Protein AF-A0A4Q3XAE2-F1 (afdb_monomer)

Radius of gyration: 28.76 Å; Cα contacts (8 Å, |Δi|>4): 544; chains: 1; bounding box: 66×87×66 Å

Secondary structure (DSSP, 8-state):
-HHHHHHHHHHT-GGGHHHHGGGGG-S-HHHHHHHHHHHHHHT-GGGHHHHHHHTT-S-HHHHHHHHHHHHHH-GGGHHHHHHHTT-SSHHHHHHHHHHHHHHT-GGGHHHHHHHTT-SSHHHHHHHHHHHHHHT-GGGHHHHHHHTT-SSHHHHHHHHHHHHHH-SGGGHHHHHHHTT-SSHHHHHHHHHHHHHHT-GGGHHHHHHHTT-SSHHHHHHHHHHHHHHT-GGGHHHHHHHTT-SSHHHHHHHHHHHHHHT-GGGHHHHHHHHHHHHHH-HHHHHHHHHHHHHHHTT------TTTS--------GGG--HHHHHHHHHHHHHHHHHHHHHHHHHHS---------------------------------------PPPP--

Mean predicted aligned error: 12.75 Å

pLDDT: mean 82.69, std 24.93, range [25.73, 98.81]

Solvent-accessible surface area (backbone atoms only — not comparable to full-atom values): 21556 Å² total; per-residue (Å²): 106,63,70,56,38,48,54,49,19,72,66,39,44,58,83,48,46,78,74,44,56,70,41,60,81,44,89,51,60,66,50,22,33,46,31,33,43,15,44,10,59,30,40,44,73,85,47,46,65,65,40,59,58,43,32,69,45,90,48,66,68,40,25,53,37,29,33,48,16,46,39,58,40,32,77,77,36,48,69,60,40,48,58,40,54,70,42,91,51,59,64,33,20,24,47,35,27,44,30,50,15,74,58,41,51,76,84,43,50,69,51,35,56,56,31,54,69,44,90,48,66,64,28,21,23,30,17,28,40,16,47,14,63,44,36,51,73,87,46,50,70,62,36,55,58,34,59,69,44,92,48,64,71,34,20,32,25,17,42,45,15,41,33,58,39,34,62,80,82,29,52,62,57,30,57,54,33,55,68,45,94,49,63,70,34,18,31,41,12,33,44,26,43,29,72,53,61,47,66,85,41,46,68,58,34,56,55,34,53,69,45,92,49,64,68,32,20,23,37,12,31,39,22,46,21,70,48,55,48,77,80,48,52,62,56,40,60,68,41,54,76,45,92,46,66,70,33,23,38,30,26,51,53,18,51,18,38,52,9,48,54,83,49,47,70,55,50,60,53,48,39,65,60,22,73,80,74,32,71,67,47,33,52,50,45,66,66,27,48,71,32,18,78,72,53,31,57,42,78,72,52,80,94,65,51,74,66,74,72,74,67,78,66,71,88,61,72,55,66,66,59,62,50,46,54,50,50,53,52,51,51,50,54,52,50,53,52,50,55,54,54,60,62,70,74,72,68,85,89,76,91,80,82,92,80,89,84,89,82,90,83,84,89,79,85,82,80,87,78,85,88,78,86,82,88,80,83,79,90,90,83,87,88,84,86,78,85,81,86,135

Structure (mmCIF, N/CA/C/O backbone):
data_AF-A0A4Q3XAE2-F1
#
_entry.id   AF-A0A4Q3XAE2-F1
#
loop_
_atom_site.group_PDB
_atom_site.id
_atom_site.type_symbol
_atom_site.label_atom_id
_atom_site.label_alt_id
_atom_site.label_comp_id
_atom_site.label_asym_id
_atom_site.label_entity_id
_atom_site.label_seq_id
_atom_site.pdbx_PDB_ins_code
_atom_site.Cartn_x
_atom_site.Cartn_y
_atom_site.Cartn_z
_atom_site.occupancy
_atom_site.B_iso_or_equiv
_atom_site.auth_seq_id
_atom_site.auth_comp_id
_atom_site.auth_asym_id
_atom_site.auth_atom_id
_atom_site.pdbx_PDB_model_num
ATOM 1 N N . GLN A 1 1 ? 36.785 -0.672 -16.468 1.00 82.56 1 GLN A N 1
ATOM 2 C CA . GLN A 1 1 ? 35.403 -0.701 -17.001 1.00 82.56 1 GLN A CA 1
ATOM 3 C C . GLN A 1 1 ? 34.420 -0.067 -16.023 1.00 82.56 1 GLN A C 1
ATOM 5 O O . GLN A 1 1 ? 33.886 0.973 -16.363 1.00 82.56 1 GLN A O 1
ATOM 10 N N . LYS A 1 2 ? 34.268 -0.575 -14.790 1.00 88.88 2 LYS A N 1
ATOM 11 C CA . LYS A 1 2 ? 33.386 0.026 -13.766 1.00 88.88 2 LYS A CA 1
ATOM 12 C C . LYS A 1 2 ? 33.534 1.550 -13.599 1.00 88.88 2 LYS A C 1
ATOM 14 O O . LYS A 1 2 ? 32.559 2.269 -13.768 1.00 88.88 2 LYS A O 1
ATOM 19 N N . SER A 1 3 ? 34.743 2.057 -13.337 1.00 89.75 3 SER A N 1
ATOM 20 C CA . SER A 1 3 ? 34.960 3.504 -13.140 1.00 89.75 3 SER A CA 1
ATOM 21 C C . SER A 1 3 ? 34.619 4.345 -14.375 1.00 89.75 3 SER A C 1
ATOM 23 O O . SER A 1 3 ? 34.153 5.467 -14.234 1.00 89.75 3 SER A O 1
ATOM 25 N N . LEU A 1 4 ? 34.812 3.791 -15.579 1.00 92.00 4 LEU A N 1
ATOM 26 C CA . LEU A 1 4 ? 34.427 4.441 -16.834 1.00 92.00 4 LEU A CA 1
ATOM 27 C C . LEU A 1 4 ? 32.902 4.550 -16.939 1.00 92.00 4 LEU A C 1
ATOM 29 O O . LEU A 1 4 ? 32.391 5.621 -17.236 1.00 92.00 4 LEU A O 1
ATOM 33 N N . VAL A 1 5 ? 32.186 3.456 -16.667 1.00 93.19 5 VAL A N 1
ATOM 34 C CA . VAL A 1 5 ? 30.718 3.413 -16.706 1.00 93.19 5 VAL A CA 1
ATOM 35 C C . VAL A 1 5 ? 30.110 4.422 -15.732 1.00 93.19 5 VAL A C 1
ATOM 37 O O . VAL A 1 5 ? 29.227 5.185 -16.114 1.00 93.19 5 VAL A O 1
ATOM 40 N N . ILE A 1 6 ? 30.625 4.467 -14.500 1.00 91.25 6 ILE A N 1
ATOM 41 C CA . ILE A 1 6 ? 30.164 5.414 -13.477 1.00 91.25 6 ILE A CA 1
ATOM 42 C C . ILE A 1 6 ? 30.388 6.855 -13.944 1.00 91.25 6 ILE A C 1
ATOM 44 O O . ILE A 1 6 ? 29.438 7.634 -13.958 1.00 91.25 6 ILE A O 1
ATOM 48 N N . ALA A 1 7 ? 31.603 7.187 -14.394 1.00 92.62 7 ALA A N 1
ATOM 49 C CA . ALA A 1 7 ? 31.927 8.533 -14.859 1.00 92.62 7 ALA A CA 1
ATOM 50 C C . ALA A 1 7 ? 31.048 8.966 -16.047 1.00 92.62 7 ALA A C 1
ATOM 52 O O . ALA A 1 7 ? 30.560 10.092 -16.076 1.00 92.62 7 ALA A O 1
ATOM 53 N N . LEU A 1 8 ? 30.789 8.070 -17.007 1.00 92.00 8 LEU A N 1
ATOM 54 C CA . LEU A 1 8 ? 29.900 8.356 -18.139 1.00 92.00 8 LEU A CA 1
ATOM 55 C C . LEU A 1 8 ? 28.447 8.592 -17.694 1.00 92.00 8 LEU A C 1
ATOM 57 O O . LEU A 1 8 ? 27.791 9.492 -18.214 1.00 92.00 8 LEU A O 1
ATOM 61 N N . GLY A 1 9 ? 27.958 7.838 -16.706 1.00 91.00 9 GLY A N 1
ATOM 62 C CA . GLY A 1 9 ? 26.639 8.062 -16.111 1.00 91.00 9 GLY A CA 1
ATOM 63 C C . GLY A 1 9 ? 26.526 9.390 -15.354 1.00 91.00 9 GLY A C 1
ATOM 64 O O . GLY A 1 9 ? 25.482 10.036 -15.390 1.00 91.00 9 GLY A O 1
ATOM 65 N N . GLU A 1 10 ? 27.596 9.826 -14.684 1.00 93.25 10 GLU A N 1
ATOM 66 C CA . GLU A 1 10 ? 27.649 11.115 -13.977 1.00 93.25 10 GLU A CA 1
ATOM 67 C C . GLU A 1 10 ? 27.648 12.315 -14.929 1.00 93.25 10 GLU A C 1
ATOM 69 O O . GLU A 1 10 ? 27.067 13.349 -14.601 1.00 93.25 10 GLU A O 1
ATOM 74 N N . LEU A 1 11 ? 28.240 12.169 -16.119 1.00 93.19 11 LEU A N 1
ATOM 75 C CA . LEU A 1 11 ? 28.224 13.204 -17.157 1.00 93.19 11 LEU A CA 1
ATOM 76 C C . LEU A 1 11 ? 26.827 13.436 -17.749 1.00 93.19 11 LEU A C 1
ATOM 78 O O . LEU A 1 11 ? 26.557 14.537 -18.224 1.00 93.19 11 LEU A O 1
ATOM 82 N N . ARG A 1 12 ? 25.947 12.421 -17.711 1.00 92.44 12 ARG A N 1
ATOM 83 C CA . ARG A 1 12 ? 24.570 12.461 -18.246 1.00 92.44 12 ARG A CA 1
ATOM 84 C C . ARG A 1 12 ? 24.483 12.912 -19.710 1.00 92.44 12 ARG A C 1
ATOM 86 O O . ARG A 1 12 ? 23.526 13.564 -20.118 1.00 92.44 12 ARG A O 1
ATOM 93 N N . ASP A 1 13 ? 25.494 12.569 -20.502 1.00 94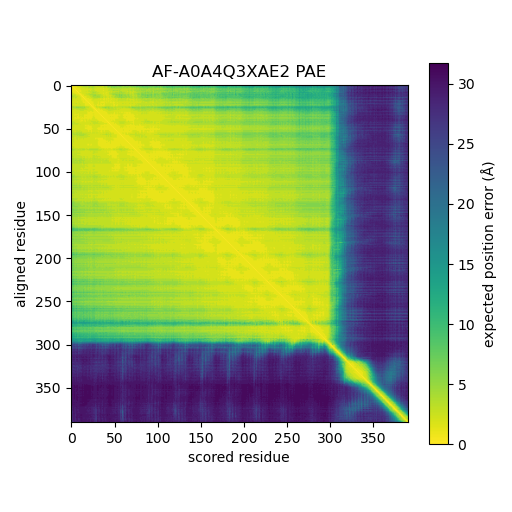.06 13 ASP A N 1
ATOM 94 C CA . ASP A 1 13 ? 25.531 12.874 -21.929 1.00 94.06 13 ASP A CA 1
ATOM 95 C C . ASP A 1 13 ? 24.915 11.715 -22.728 1.00 94.06 13 ASP A C 1
ATOM 97 O O . ASP A 1 13 ? 25.403 10.583 -22.688 1.00 94.06 13 ASP A O 1
ATOM 101 N N . ALA A 1 14 ? 23.856 12.000 -23.488 1.00 93.38 14 ALA A N 1
ATOM 102 C CA . ALA A 1 14 ? 23.171 11.032 -24.347 1.00 93.38 14 ALA A CA 1
ATOM 103 C C . ALA A 1 14 ? 24.108 10.356 -25.368 1.00 93.38 14 ALA A C 1
ATOM 105 O O . ALA A 1 14 ? 23.897 9.207 -25.761 1.00 93.38 14 ALA A O 1
ATOM 106 N N . SER A 1 15 ? 25.190 11.019 -25.789 1.00 94.06 15 SER A N 1
ATOM 107 C CA . SER A 1 15 ? 26.192 10.425 -26.683 1.00 94.06 15 SER A CA 1
ATOM 108 C C . SER A 1 15 ? 26.939 9.240 -26.057 1.00 94.06 15 SER A C 1
ATOM 110 O O . SER A 1 15 ? 27.449 8.392 -26.791 1.00 94.06 15 SER A O 1
ATOM 112 N N . ALA A 1 16 ? 26.946 9.121 -24.723 1.00 94.69 16 ALA A N 1
ATOM 113 C CA . ALA A 1 16 ? 27.544 7.995 -24.015 1.00 94.69 16 ALA A CA 1
ATOM 114 C C . ALA A 1 16 ? 26.670 6.730 -24.047 1.00 94.69 16 ALA A C 1
ATOM 116 O O . ALA A 1 16 ? 27.203 5.630 -23.893 1.00 94.69 16 ALA A O 1
ATOM 117 N N . ALA A 1 17 ? 25.356 6.845 -24.283 1.00 94.50 17 ALA A N 1
ATOM 118 C CA . ALA A 1 17 ? 24.451 5.697 -24.228 1.00 94.50 17 ALA A CA 1
ATOM 119 C C . ALA A 1 17 ? 24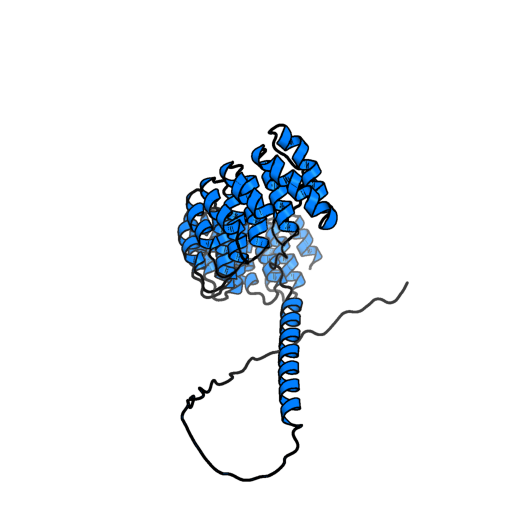.865 4.561 -25.189 1.00 94.50 17 ALA A C 1
ATOM 121 O O . ALA A 1 17 ? 25.072 3.450 -24.699 1.00 94.50 17 ALA A O 1
ATOM 122 N N . PRO A 1 18 ? 25.124 4.789 -26.498 1.00 95.75 18 PRO A N 1
ATOM 123 C CA . PRO A 1 18 ? 25.569 3.727 -27.409 1.00 95.75 18 PRO A CA 1
ATOM 124 C C . PRO A 1 18 ? 26.875 3.039 -26.997 1.00 95.75 18 PRO A C 1
ATOM 126 O O . PRO A 1 18 ? 27.076 1.873 -27.320 1.00 95.75 18 PRO A O 1
ATOM 129 N N . VAL A 1 19 ? 27.760 3.747 -26.286 1.00 95.38 19 VAL A N 1
ATOM 130 C CA . VAL A 1 19 ? 29.028 3.197 -25.779 1.00 95.38 19 VAL A CA 1
ATOM 131 C C . VAL A 1 19 ? 28.785 2.266 -24.590 1.00 95.38 19 VAL A C 1
ATOM 133 O O . VAL A 1 19 ? 29.525 1.304 -24.400 1.00 95.38 19 VAL A O 1
ATOM 136 N N . LEU A 1 20 ? 27.749 2.542 -23.796 1.00 95.94 20 LEU A N 1
ATOM 137 C CA . LEU A 1 20 ? 27.401 1.770 -22.610 1.00 95.94 20 LEU A CA 1
ATOM 138 C C . LEU A 1 20 ? 26.539 0.539 -22.917 1.00 95.94 20 LEU A C 1
ATOM 140 O O . LEU A 1 20 ? 26.691 -0.468 -22.231 1.00 95.94 20 LEU A O 1
ATOM 144 N N . LEU A 1 21 ? 25.680 0.584 -23.945 1.00 97.19 21 LEU A N 1
ATOM 145 C CA . LEU A 1 21 ? 24.762 -0.519 -24.281 1.00 97.19 21 LEU A CA 1
ATOM 146 C C . LEU A 1 21 ? 25.435 -1.903 -24.371 1.00 97.19 21 LEU A C 1
ATOM 148 O O . LEU A 1 21 ? 24.889 -2.841 -23.792 1.00 97.19 21 LEU A O 1
ATOM 152 N N . PRO A 1 22 ? 26.616 -2.074 -25.004 1.00 96.25 22 PRO A N 1
ATOM 153 C CA . PRO A 1 22 ? 27.260 -3.385 -25.086 1.00 96.25 22 PRO A CA 1
ATOM 154 C C . PRO A 1 22 ? 27.654 -3.983 -23.726 1.00 96.25 22 PRO A C 1
ATOM 156 O O . PRO A 1 22 ? 27.817 -5.195 -23.622 1.00 96.25 22 PRO A O 1
ATOM 159 N N . PHE A 1 23 ? 27.808 -3.169 -22.672 1.00 96.00 23 PHE A N 1
ATOM 160 C CA . PHE A 1 23 ? 28.132 -3.671 -21.332 1.00 96.00 23 PHE A CA 1
ATOM 161 C C . PHE A 1 23 ? 26.933 -4.304 -20.611 1.00 96.00 23 PHE A C 1
ATOM 163 O O . PHE A 1 23 ? 27.134 -4.944 -19.580 1.00 96.00 23 PHE A O 1
ATOM 170 N N . LEU A 1 24 ? 25.709 -4.165 -21.137 1.00 96.12 24 LEU A N 1
ATOM 171 C CA . LEU A 1 24 ? 24.524 -4.838 -20.595 1.00 96.12 24 LEU A CA 1
ATOM 172 C C . LEU A 1 24 ? 24.502 -6.347 -20.883 1.00 96.12 24 LEU A C 1
ATOM 174 O O . LEU A 1 24 ? 23.949 -7.102 -20.089 1.00 96.12 24 LEU A O 1
ATOM 178 N N . ASP A 1 25 ? 25.139 -6.793 -21.968 1.00 93.62 25 ASP A N 1
ATOM 179 C CA . ASP A 1 25 ? 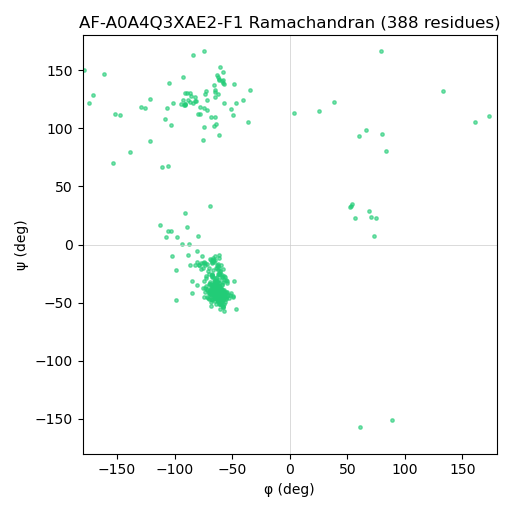25.266 -8.212 -22.337 1.00 93.62 25 ASP A CA 1
ATOM 180 C C . ASP A 1 25 ? 26.556 -8.845 -21.752 1.00 93.62 25 ASP A C 1
ATOM 182 O O . ASP A 1 25 ? 27.127 -9.775 -22.321 1.00 93.62 25 ASP A O 1
ATOM 186 N N . ASN A 1 26 ? 27.065 -8.326 -20.628 1.00 92.62 26 ASN A N 1
ATOM 187 C CA . ASN A 1 26 ? 28.290 -8.815 -19.991 1.00 92.62 26 ASN A CA 1
ATOM 188 C C . ASN A 1 26 ? 28.005 -9.883 -18.919 1.00 92.62 26 ASN A C 1
ATOM 190 O O . ASN A 1 26 ? 27.043 -9.775 -18.165 1.00 92.62 26 ASN A O 1
ATOM 194 N N . GLU A 1 27 ? 28.885 -10.879 -18.790 1.00 91.00 27 GLU A N 1
ATOM 195 C CA . GLU A 1 27 ? 28.783 -11.913 -17.745 1.00 91.00 27 GLU A CA 1
ATOM 196 C C . GLU A 1 27 ? 29.003 -11.352 -16.329 1.00 91.00 27 GLU A C 1
ATOM 198 O O . GLU A 1 27 ? 28.484 -11.884 -15.347 1.00 91.00 27 GLU A O 1
ATOM 203 N N . ASN A 1 28 ? 29.755 -10.254 -16.204 1.00 93.38 28 ASN A N 1
ATOM 204 C CA . ASN A 1 28 ? 29.992 -9.599 -14.928 1.00 93.38 28 ASN A CA 1
ATOM 205 C C . ASN A 1 28 ? 28.739 -8.831 -14.476 1.00 93.38 28 ASN A C 1
ATOM 207 O O . ASN A 1 28 ? 28.486 -7.700 -14.898 1.00 93.38 28 ASN A O 1
ATOM 211 N N . VAL A 1 29 ? 28.001 -9.445 -13.551 1.00 94.00 29 VAL A N 1
ATOM 212 C CA . VAL A 1 29 ? 26.779 -8.914 -12.929 1.00 94.00 29 VAL A CA 1
ATOM 213 C C . VAL A 1 29 ? 26.967 -7.498 -12.381 1.00 94.00 29 VAL A C 1
ATOM 215 O O . VAL A 1 29 ? 26.096 -6.648 -12.575 1.00 94.00 29 VAL A O 1
ATOM 218 N N . ASP A 1 30 ? 28.098 -7.205 -11.737 1.00 93.88 30 ASP A N 1
ATOM 219 C CA . ASP A 1 30 ? 28.362 -5.864 -11.219 1.00 93.88 30 ASP A CA 1
ATOM 220 C C . ASP A 1 30 ? 28.514 -4.858 -12.352 1.00 93.88 30 ASP A C 1
ATOM 222 O O . ASP A 1 30 ? 27.964 -3.759 -12.272 1.00 93.88 30 ASP A O 1
ATOM 226 N N . LEU A 1 31 ? 29.220 -5.208 -13.426 1.00 95.25 31 LEU A N 1
ATOM 227 C CA . LEU A 1 31 ? 29.358 -4.314 -14.572 1.00 95.25 31 LEU A CA 1
ATOM 228 C C . LEU A 1 31 ? 27.996 -4.020 -15.214 1.00 95.25 31 LEU A C 1
ATOM 230 O O . LEU A 1 31 ? 27.715 -2.855 -15.496 1.00 95.25 31 LEU A O 1
ATOM 234 N N . VAL A 1 32 ? 27.135 -5.031 -15.367 1.00 96.75 32 VAL A N 1
ATOM 235 C CA . VAL A 1 32 ? 25.766 -4.857 -15.885 1.00 96.75 32 VAL A CA 1
ATOM 236 C C . VAL A 1 32 ? 24.960 -3.919 -14.987 1.00 96.75 32 VAL A C 1
ATOM 238 O O . VAL A 1 32 ? 24.346 -2.978 -15.486 1.00 96.75 32 VAL A O 1
ATOM 241 N N . ARG A 1 33 ? 25.010 -4.106 -13.661 1.00 96.75 33 ARG A N 1
ATOM 242 C CA . ARG A 1 33 ? 24.316 -3.234 -12.696 1.00 96.75 33 ARG A CA 1
ATOM 243 C C . ARG A 1 33 ? 24.745 -1.774 -12.824 1.00 96.75 33 ARG A C 1
ATOM 245 O O . ARG A 1 33 ? 23.893 -0.908 -12.994 1.00 96.75 33 ARG A O 1
ATOM 252 N N . HIS A 1 34 ? 26.050 -1.501 -12.780 1.00 96.75 34 HIS A N 1
ATOM 253 C CA . HIS A 1 34 ? 26.554 -0.126 -12.891 1.00 96.75 34 HIS A CA 1
ATOM 254 C C . HIS A 1 34 ? 26.239 0.474 -14.269 1.00 96.75 34 HIS A C 1
ATOM 256 O O . HIS A 1 34 ? 26.012 1.676 -14.376 1.00 96.75 34 HIS A O 1
ATOM 262 N N . THR A 1 35 ? 26.197 -0.353 -15.319 1.00 98.00 35 THR A N 1
ATOM 263 C CA . THR A 1 35 ? 25.820 0.079 -16.673 1.00 98.00 35 THR A CA 1
ATOM 264 C C . THR A 1 35 ? 24.353 0.471 -16.736 1.00 98.00 35 THR A C 1
ATOM 266 O O . THR A 1 35 ? 24.041 1.545 -17.244 1.00 98.00 35 THR A O 1
ATOM 269 N N . ALA A 1 36 ? 23.459 -0.347 -16.179 1.00 98.00 36 ALA A N 1
ATOM 270 C CA . ALA A 1 36 ? 22.040 -0.030 -16.110 1.00 98.00 36 ALA A CA 1
ATOM 271 C C . ALA A 1 36 ? 21.791 1.267 -15.325 1.00 98.00 36 ALA A C 1
ATOM 273 O O . ALA A 1 36 ? 21.088 2.148 -15.808 1.00 98.00 36 ALA A O 1
ATOM 274 N N . GLU A 1 37 ? 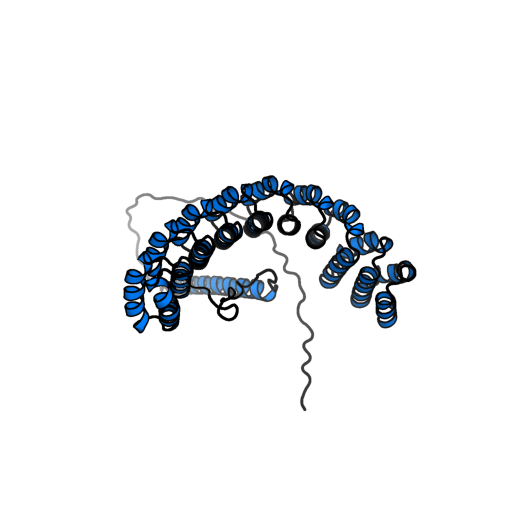22.439 1.432 -14.169 1.00 97.44 37 GLU A N 1
ATOM 275 C CA . GLU A 1 37 ? 22.358 2.658 -13.366 1.00 97.44 37 GLU A CA 1
ATOM 276 C C . GLU A 1 37 ? 22.861 3.895 -14.131 1.00 97.44 37 GLU A C 1
ATOM 278 O O . GLU A 1 37 ? 22.218 4.946 -14.118 1.00 97.44 37 GLU A O 1
ATOM 283 N N . ALA A 1 38 ? 23.989 3.778 -14.837 1.00 97.75 38 ALA A N 1
ATOM 284 C CA . ALA A 1 38 ? 24.524 4.860 -15.658 1.00 97.75 38 ALA A CA 1
ATOM 285 C C . ALA A 1 38 ? 23.572 5.239 -16.804 1.00 97.75 38 ALA A C 1
ATOM 287 O O . ALA A 1 38 ? 23.328 6.424 -17.022 1.00 97.75 38 ALA A O 1
ATOM 288 N N . LEU A 1 39 ? 22.995 4.253 -17.498 1.00 98.00 39 LEU A N 1
ATOM 289 C CA . LEU A 1 39 ? 22.016 4.476 -18.566 1.00 98.00 39 LEU A CA 1
ATOM 290 C C . LEU A 1 39 ? 20.731 5.134 -18.045 1.00 98.00 39 LEU A C 1
ATOM 292 O O . LEU A 1 39 ? 20.223 6.049 -18.689 1.00 98.00 39 LEU A O 1
ATOM 296 N N . GLY A 1 40 ? 20.263 4.734 -16.858 1.00 97.31 40 GLY A N 1
ATOM 297 C CA . GLY A 1 40 ? 19.145 5.381 -16.168 1.00 97.31 40 GLY A CA 1
ATOM 298 C C . GLY A 1 40 ? 19.403 6.865 -15.906 1.00 97.31 40 GLY A C 1
ATOM 299 O O . GLY A 1 40 ? 18.589 7.711 -16.260 1.00 97.31 40 GLY A O 1
ATOM 300 N N . ARG A 1 41 ? 20.586 7.202 -15.372 1.00 96.50 41 ARG A N 1
ATOM 301 C CA . ARG A 1 41 ? 20.999 8.599 -15.125 1.00 96.50 41 ARG A CA 1
ATOM 302 C C . ARG A 1 41 ? 21.145 9.434 -16.392 1.00 96.50 41 ARG A C 1
ATOM 304 O O . ARG A 1 41 ? 20.915 10.642 -16.337 1.00 96.50 41 ARG A O 1
ATOM 311 N N . ILE A 1 42 ? 21.585 8.815 -17.487 1.00 97.12 42 ILE A N 1
ATOM 312 C CA . ILE A 1 42 ? 21.695 9.471 -18.795 1.00 97.12 42 ILE A CA 1
ATOM 313 C C . ILE A 1 42 ? 20.300 9.782 -19.349 1.00 97.12 42 ILE A C 1
ATOM 315 O O . ILE A 1 42 ? 20.116 10.841 -19.941 1.00 97.12 42 ILE A O 1
ATOM 319 N N . GLY A 1 43 ? 19.323 8.896 -19.134 1.00 96.06 43 GLY A N 1
ATOM 320 C CA . GLY A 1 43 ? 17.935 9.140 -19.526 1.00 96.06 43 GLY A CA 1
ATOM 321 C C . GLY A 1 43 ? 17.679 9.017 -21.032 1.00 96.06 43 GLY A C 1
ATOM 322 O O . GLY A 1 43 ? 16.741 9.617 -21.540 1.00 96.06 43 GLY A O 1
ATOM 323 N N . ASP A 1 44 ? 18.522 8.286 -21.768 1.00 97.12 44 ASP A N 1
ATOM 324 C CA . ASP A 1 44 ? 18.378 8.130 -23.219 1.00 97.12 44 ASP A CA 1
ATOM 325 C C . ASP A 1 44 ? 17.436 6.972 -23.572 1.00 97.12 44 ASP A C 1
ATOM 327 O O . ASP A 1 44 ? 17.702 5.815 -23.231 1.00 97.12 44 ASP A O 1
ATOM 331 N N . GLY A 1 45 ? 16.373 7.266 -24.325 1.00 96.31 45 GLY A N 1
ATOM 332 C CA . GLY A 1 45 ? 15.370 6.283 -24.731 1.00 96.31 45 GLY A CA 1
ATOM 333 C C . GLY A 1 45 ? 15.912 5.077 -25.514 1.00 96.31 45 GLY A C 1
ATOM 334 O O . GLY A 1 45 ? 15.308 4.005 -25.491 1.00 96.31 45 GLY A O 1
ATOM 335 N N . ARG A 1 46 ? 17.093 5.174 -26.143 1.00 97.25 46 ARG A N 1
ATOM 336 C CA . ARG A 1 46 ? 17.753 4.031 -26.812 1.00 97.25 46 ARG A CA 1
ATOM 337 C C . ARG A 1 46 ? 18.126 2.907 -25.844 1.00 97.25 46 ARG A C 1
ATOM 339 O O . ARG A 1 46 ? 18.344 1.781 -26.283 1.00 97.25 46 ARG A O 1
ATOM 346 N N . ALA A 1 47 ? 18.216 3.200 -24.547 1.00 98.00 47 ALA A N 1
ATOM 347 C CA . ALA A 1 47 ? 18.501 2.211 -23.518 1.00 98.00 47 ALA A CA 1
ATOM 348 C C . ALA A 1 47 ? 17.278 1.393 -23.092 1.00 98.00 47 ALA A C 1
ATOM 350 O O . ALA A 1 47 ? 17.460 0.343 -22.483 1.00 98.00 47 ALA A O 1
ATOM 351 N N . ILE A 1 48 ? 16.055 1.821 -23.421 1.00 98.56 48 ILE A N 1
ATOM 352 C CA . ILE A 1 48 ? 14.824 1.224 -22.887 1.00 98.56 48 ILE A CA 1
ATOM 353 C C . ILE A 1 48 ? 14.698 -0.260 -23.259 1.00 98.56 48 ILE A C 1
ATOM 355 O O . ILE A 1 48 ? 14.589 -1.096 -22.365 1.00 98.56 48 ILE A O 1
ATOM 359 N N . ASP A 1 49 ? 14.762 -0.617 -24.545 1.00 98.12 49 ASP A N 1
ATOM 360 C CA . ASP A 1 49 ? 14.601 -2.017 -24.970 1.00 98.12 49 ASP A CA 1
ATOM 361 C C . ASP A 1 49 ? 15.742 -2.932 -24.472 1.00 98.12 49 ASP A C 1
ATOM 363 O O . ASP A 1 49 ? 15.450 -4.011 -23.940 1.00 98.12 49 ASP A O 1
ATOM 367 N N . PRO A 1 50 ? 17.031 -2.529 -24.550 1.00 98.25 50 PRO A N 1
ATOM 368 C CA . PRO A 1 50 ? 18.123 -3.281 -23.929 1.00 98.25 50 PRO A CA 1
ATOM 369 C C . PRO A 1 50 ? 17.941 -3.484 -22.421 1.00 98.25 50 PRO A C 1
ATOM 371 O O . PRO A 1 50 ? 18.172 -4.582 -21.917 1.00 98.25 50 PRO A O 1
ATOM 374 N N . LEU A 1 51 ? 17.481 -2.461 -21.697 1.00 98.44 51 LEU A N 1
ATOM 375 C CA . LEU A 1 51 ? 17.192 -2.570 -20.269 1.00 98.44 51 LEU A CA 1
ATOM 376 C C . LEU A 1 51 ? 16.018 -3.523 -20.012 1.00 98.44 51 LEU A C 1
ATOM 378 O O . LEU A 1 51 ? 16.128 -4.389 -19.151 1.00 98.44 51 LEU A O 1
ATOM 382 N N . ILE A 1 52 ? 14.930 -3.455 -20.785 1.00 98.31 52 ILE A N 1
ATOM 383 C CA . ILE A 1 52 ? 13.802 -4.394 -20.656 1.00 98.31 52 ILE A CA 1
ATOM 384 C C . ILE A 1 52 ? 14.271 -5.847 -20.821 1.00 98.31 52 ILE A C 1
ATOM 386 O O . ILE A 1 52 ? 13.861 -6.703 -20.040 1.00 98.31 52 ILE A O 1
ATOM 390 N N . LYS A 1 53 ? 15.181 -6.132 -21.761 1.00 97.19 53 LYS A N 1
ATOM 391 C CA . LYS A 1 53 ? 15.791 -7.467 -21.907 1.00 97.19 53 LYS A CA 1
ATOM 392 C C . LYS A 1 53 ? 16.530 -7.900 -20.632 1.00 97.19 53 LYS A C 1
ATOM 394 O O . LYS A 1 53 ? 16.416 -9.050 -20.216 1.00 97.19 53 LYS A O 1
ATOM 399 N N . CYS A 1 54 ? 17.238 -6.990 -19.960 1.00 97.44 54 CYS A N 1
ATOM 400 C CA . CYS A 1 54 ? 17.937 -7.284 -18.704 1.00 97.44 54 CYS A CA 1
ATOM 401 C C . CYS A 1 54 ? 16.999 -7.567 -17.514 1.00 97.44 54 CYS A C 1
ATOM 403 O O . CYS A 1 54 ? 17.457 -8.118 -16.510 1.00 97.44 54 CYS A O 1
ATOM 405 N N . LEU A 1 55 ? 15.696 -7.267 -17.608 1.00 97.00 55 LEU A N 1
ATOM 406 C CA . LEU A 1 55 ? 14.715 -7.724 -16.613 1.00 97.00 55 LEU A CA 1
ATOM 407 C C . LEU A 1 55 ? 14.538 -9.251 -16.618 1.00 97.00 55 LEU A C 1
ATOM 409 O O . LEU A 1 55 ? 13.982 -9.794 -15.664 1.00 97.00 55 LEU A O 1
ATOM 413 N N . ASP A 1 56 ? 15.022 -9.945 -17.651 1.00 95.56 56 ASP A N 1
ATOM 414 C CA . ASP A 1 56 ? 15.058 -11.409 -17.730 1.00 95.56 56 ASP A CA 1
ATOM 415 C C . ASP A 1 56 ? 16.332 -12.012 -17.103 1.00 95.56 56 ASP A C 1
ATOM 417 O O . ASP A 1 56 ? 16.525 -13.225 -17.078 1.00 95.56 56 ASP A O 1
ATOM 421 N N . SER A 1 57 ? 17.226 -11.171 -16.567 1.00 95.25 57 SER A N 1
ATOM 422 C CA . SER A 1 57 ? 18.451 -11.628 -15.904 1.00 95.25 57 SER A CA 1
ATOM 423 C C . SER A 1 57 ? 18.133 -12.576 -14.741 1.00 95.25 57 SER A C 1
ATOM 425 O O . SER A 1 57 ? 17.198 -12.295 -13.984 1.00 95.25 57 SER A O 1
ATOM 427 N N . PRO A 1 58 ? 18.925 -13.641 -14.503 1.00 92.31 58 PRO A N 1
ATOM 428 C CA . PRO A 1 58 ? 18.767 -14.489 -13.320 1.00 92.31 58 PRO A CA 1
ATOM 429 C C . PRO A 1 58 ? 19.037 -13.723 -12.013 1.00 92.31 58 PRO A C 1
ATOM 431 O O . PRO A 1 58 ? 18.413 -14.008 -10.987 1.00 92.31 58 PRO A O 1
ATOM 434 N N . SER A 1 59 ? 19.890 -12.693 -12.053 1.00 94.06 59 SER A N 1
ATOM 435 C CA . SER A 1 59 ? 20.240 -11.881 -10.886 1.00 94.06 59 SER A CA 1
ATOM 436 C C . SER A 1 59 ? 19.104 -10.934 -10.493 1.00 94.06 59 SER A C 1
ATOM 438 O O . SER A 1 59 ? 18.740 -10.020 -11.234 1.00 94.06 59 SER A O 1
ATOM 440 N N . VAL A 1 60 ? 18.567 -11.118 -9.281 1.00 92.69 60 VAL A N 1
ATOM 441 C CA . VAL A 1 60 ? 17.550 -10.226 -8.689 1.00 92.69 60 VAL A CA 1
ATOM 442 C C . VAL A 1 60 ? 18.060 -8.784 -8.622 1.00 92.69 60 VAL A C 1
ATOM 444 O O . VAL A 1 60 ? 17.305 -7.853 -8.902 1.00 92.69 60 VAL A O 1
ATOM 447 N N . ASP A 1 61 ? 19.339 -8.606 -8.292 1.00 93.00 61 ASP A N 1
ATOM 448 C CA . ASP A 1 61 ? 19.965 -7.292 -8.167 1.00 93.00 61 ASP A CA 1
ATOM 449 C C . ASP A 1 61 ? 20.024 -6.554 -9.506 1.00 93.00 61 ASP A C 1
ATOM 451 O O . ASP A 1 61 ? 19.759 -5.353 -9.549 1.00 93.00 61 ASP A O 1
ATOM 455 N N . VAL A 1 62 ? 20.318 -7.266 -10.601 1.00 96.00 62 VAL A N 1
ATOM 456 C CA . VAL A 1 62 ? 20.273 -6.689 -11.955 1.00 96.00 62 VAL A CA 1
ATOM 457 C C . VAL A 1 62 ? 18.860 -6.230 -12.266 1.00 96.00 62 VAL A C 1
ATOM 459 O O . VAL A 1 62 ? 18.673 -5.065 -12.600 1.00 96.00 62 VAL A O 1
ATOM 462 N N . ARG A 1 63 ? 17.856 -7.097 -12.083 1.00 96.62 63 ARG A N 1
ATOM 463 C CA . ARG A 1 63 ? 16.457 -6.751 -12.383 1.00 96.62 63 ARG A CA 1
ATOM 464 C C . ARG A 1 63 ? 15.984 -5.523 -11.606 1.00 96.62 63 ARG A C 1
ATOM 466 O O . ARG A 1 63 ? 15.360 -4.642 -12.187 1.00 96.62 63 ARG A O 1
ATOM 473 N N . LYS A 1 64 ? 16.337 -5.429 -10.321 1.00 95.19 64 LYS A N 1
ATOM 474 C CA . LYS A 1 64 ? 15.989 -4.283 -9.472 1.00 95.19 64 LYS A CA 1
ATOM 475 C C . LYS A 1 64 ? 16.622 -2.980 -9.967 1.00 95.19 64 LYS A C 1
ATOM 477 O O . LYS A 1 64 ? 15.934 -1.967 -10.060 1.00 95.19 64 LYS A O 1
ATOM 482 N N . VAL A 1 65 ? 17.921 -2.994 -10.277 1.00 97.19 65 VAL A N 1
ATOM 483 C CA . VAL A 1 65 ? 18.627 -1.800 -10.777 1.00 97.19 65 VAL A CA 1
ATOM 484 C C . VAL A 1 65 ? 18.101 -1.393 -12.150 1.00 97.19 65 VAL A C 1
ATOM 486 O O . VAL A 1 65 ? 17.888 -0.213 -12.396 1.00 97.19 65 VAL A O 1
ATOM 489 N N . VAL A 1 66 ? 17.827 -2.361 -13.020 1.00 98.06 66 VAL A N 1
ATOM 490 C CA . VAL A 1 66 ? 17.255 -2.136 -14.350 1.00 98.06 66 VAL A CA 1
ATOM 491 C C . VAL A 1 66 ? 15.856 -1.526 -14.264 1.00 98.06 66 VAL A C 1
ATOM 493 O O . VAL A 1 66 ? 15.576 -0.561 -14.968 1.00 98.06 66 VAL A O 1
ATOM 496 N N . ALA A 1 67 ? 14.991 -2.031 -13.379 1.00 97.62 67 ALA A N 1
ATOM 497 C CA . ALA A 1 67 ? 13.675 -1.440 -13.145 1.00 97.62 67 ALA A CA 1
ATOM 498 C C . ALA A 1 67 ? 13.795 0.016 -12.662 1.00 97.62 67 ALA A C 1
ATOM 500 O O . ALA A 1 67 ? 13.106 0.886 -13.186 1.00 97.62 67 ALA A O 1
ATOM 501 N N . SER A 1 68 ? 14.721 0.299 -11.735 1.00 97.38 68 SER A N 1
ATOM 502 C CA . SER A 1 68 ? 15.012 1.671 -11.294 1.00 97.38 68 SER A CA 1
ATOM 503 C C . SER A 1 68 ? 15.515 2.550 -12.439 1.00 97.38 68 SER A C 1
ATOM 505 O O . SER A 1 68 ? 15.048 3.669 -12.590 1.00 97.38 68 SER A O 1
ATOM 507 N N . ALA A 1 69 ? 16.415 2.041 -13.282 1.00 98.12 69 ALA A N 1
ATOM 508 C CA . ALA A 1 69 ? 16.942 2.783 -14.423 1.00 98.12 69 ALA A CA 1
ATOM 509 C C . ALA A 1 69 ? 15.847 3.135 -15.442 1.00 98.12 69 ALA A C 1
ATOM 511 O O . ALA A 1 69 ? 15.823 4.244 -15.965 1.00 98.12 69 ALA A O 1
ATOM 512 N N . LEU A 1 70 ? 14.907 2.217 -15.692 1.00 98.56 70 LEU A N 1
ATOM 513 C CA . LEU A 1 70 ? 13.742 2.461 -16.550 1.00 98.56 70 LEU A CA 1
ATOM 514 C C . LEU A 1 70 ? 12.808 3.534 -15.969 1.00 98.56 70 LEU A C 1
ATOM 516 O O . LEU A 1 70 ? 12.218 4.300 -16.733 1.00 98.56 70 LEU A O 1
ATOM 520 N N . VAL A 1 71 ? 12.695 3.611 -14.639 1.00 98.31 71 VAL A N 1
ATOM 521 C CA . VAL A 1 71 ? 11.981 4.693 -13.940 1.00 98.31 71 VAL A CA 1
ATOM 522 C C . VAL A 1 71 ? 12.743 6.017 -14.049 1.00 98.31 71 VAL A C 1
ATOM 524 O O . VAL A 1 71 ? 12.117 7.038 -14.319 1.00 98.31 71 VAL A O 1
ATOM 527 N N . ASP A 1 72 ? 14.070 6.002 -13.901 1.00 97.50 72 ASP A N 1
ATOM 528 C CA . ASP A 1 72 ? 14.927 7.192 -14.001 1.00 97.50 72 ASP A CA 1
ATOM 529 C C . ASP A 1 72 ? 14.925 7.802 -15.415 1.00 97.50 72 ASP A C 1
ATOM 531 O O . ASP A 1 72 ? 14.963 9.025 -15.548 1.00 97.50 72 ASP A O 1
ATOM 535 N N . ILE A 1 73 ? 14.800 6.976 -16.465 1.00 97.56 73 ILE A N 1
ATOM 536 C CA . ILE A 1 73 ? 14.563 7.439 -17.849 1.00 97.56 73 ILE A CA 1
ATOM 537 C C . ILE A 1 73 ? 13.213 8.172 -17.964 1.00 97.56 73 ILE A C 1
ATOM 539 O O . ILE A 1 73 ? 13.069 9.116 -18.740 1.00 97.56 73 ILE A O 1
ATOM 543 N N . GLY A 1 74 ? 12.218 7.781 -17.166 1.00 96.50 74 GLY A N 1
ATOM 544 C CA . GLY A 1 74 ? 10.943 8.483 -17.054 1.00 96.50 74 GLY A CA 1
ATOM 545 C C . GLY A 1 74 ? 9.875 8.022 -18.048 1.00 96.50 74 GLY A C 1
ATOM 546 O O . GLY A 1 74 ? 9.812 6.860 -18.454 1.00 96.50 74 GLY A O 1
ATOM 547 N N . SER A 1 75 ? 8.975 8.939 -18.418 1.00 95.62 75 SER A N 1
ATOM 548 C CA . SER A 1 75 ? 7.754 8.642 -19.189 1.00 95.62 75 SER A CA 1
ATOM 549 C C . SER A 1 75 ? 8.007 8.035 -20.571 1.00 95.62 75 SER A C 1
ATOM 551 O O . SER A 1 75 ? 7.133 7.350 -21.101 1.00 95.62 75 SER A O 1
ATOM 553 N N . GLU A 1 76 ? 9.193 8.241 -21.153 1.00 96.94 76 GLU A N 1
ATOM 554 C CA . GLU A 1 76 ? 9.571 7.614 -22.428 1.00 96.94 76 GLU A CA 1
ATOM 555 C C . GLU A 1 76 ? 9.587 6.079 -22.341 1.00 96.94 76 GLU A C 1
ATOM 557 O O . GLU A 1 76 ? 9.329 5.409 -23.339 1.00 96.94 76 GLU A O 1
ATOM 562 N N . SER A 1 77 ? 9.785 5.512 -21.144 1.00 98.06 77 SER A N 1
ATOM 563 C CA . SER A 1 77 ? 9.730 4.067 -20.898 1.00 98.06 77 SER A CA 1
ATOM 564 C C . SER A 1 77 ? 8.310 3.489 -20.977 1.00 98.06 77 SER A C 1
ATOM 566 O O . SER A 1 77 ? 8.143 2.294 -21.225 1.00 98.06 77 SER A O 1
ATOM 568 N N . VAL A 1 78 ? 7.262 4.299 -20.781 1.00 98.50 78 VAL A N 1
ATOM 569 C CA . VAL A 1 78 ? 5.876 3.820 -20.593 1.00 98.50 78 VAL A CA 1
ATOM 570 C C . VAL A 1 78 ? 5.346 2.999 -21.777 1.00 98.50 78 VAL A C 1
ATOM 572 O O . VAL A 1 78 ? 4.763 1.937 -21.522 1.00 98.50 78 VAL A O 1
ATOM 575 N N . PRO A 1 79 ? 5.526 3.400 -23.055 1.00 98.62 79 PRO A N 1
ATOM 576 C CA . PRO A 1 79 ? 5.043 2.611 -24.187 1.00 98.62 79 PRO A CA 1
ATOM 577 C C . PRO A 1 79 ? 5.696 1.226 -24.269 1.00 98.62 79 PRO A C 1
ATOM 579 O O . PRO A 1 79 ? 4.990 0.228 -24.419 1.00 98.62 79 PRO A O 1
ATOM 582 N N . ALA A 1 80 ? 7.020 1.147 -24.115 1.00 98.56 80 ALA A N 1
ATOM 583 C CA . ALA A 1 80 ? 7.754 -0.115 -24.187 1.00 98.56 80 ALA A CA 1
ATOM 584 C C . ALA A 1 80 ? 7.428 -1.029 -22.994 1.00 98.56 80 ALA A C 1
ATOM 586 O O . ALA A 1 80 ? 7.130 -2.210 -23.171 1.00 98.56 80 ALA A O 1
ATOM 587 N N . LEU A 1 81 ? 7.367 -0.467 -21.782 1.00 98.56 81 LEU A N 1
ATOM 588 C CA . LEU A 1 81 ? 6.951 -1.186 -20.575 1.00 98.56 81 LEU A CA 1
ATOM 589 C C . LEU A 1 81 ? 5.514 -1.717 -20.690 1.00 98.56 81 LEU A C 1
ATOM 591 O O . LEU A 1 81 ? 5.234 -2.855 -20.325 1.00 98.56 81 LEU A O 1
ATOM 595 N N . THR A 1 82 ? 4.600 -0.942 -21.273 1.00 98.56 82 THR A N 1
ATOM 596 C CA . THR A 1 82 ? 3.220 -1.386 -21.522 1.00 98.56 82 THR A CA 1
ATOM 597 C C . THR A 1 82 ? 3.164 -2.628 -22.418 1.00 98.56 82 THR A C 1
ATOM 599 O O . THR A 1 82 ? 2.362 -3.530 -22.174 1.00 98.56 82 THR A O 1
ATOM 602 N N . VAL A 1 83 ? 4.029 -2.713 -23.432 1.00 98.38 83 VAL A N 1
ATOM 603 C CA . VAL A 1 83 ? 4.159 -3.915 -24.271 1.00 98.38 83 VAL A CA 1
ATOM 604 C C . VAL A 1 83 ? 4.792 -5.066 -23.477 1.00 98.38 83 VAL A C 1
ATOM 606 O O . VAL A 1 83 ? 4.308 -6.199 -23.546 1.00 98.38 83 VAL A O 1
ATOM 609 N N . ALA A 1 84 ? 5.814 -4.778 -22.668 1.00 98.31 84 ALA A N 1
ATOM 610 C CA . ALA A 1 84 ? 6.533 -5.763 -21.857 1.00 98.31 84 ALA A CA 1
ATOM 611 C C . ALA A 1 84 ? 5.682 -6.410 -20.742 1.00 98.31 84 ALA A C 1
ATOM 613 O O . ALA A 1 84 ? 6.022 -7.491 -20.264 1.00 98.31 84 ALA A O 1
ATOM 614 N N . LEU A 1 85 ? 4.516 -5.849 -20.392 1.00 98.44 85 LEU A N 1
ATOM 615 C CA . LEU A 1 85 ? 3.517 -6.527 -19.548 1.00 98.44 85 LEU A CA 1
ATOM 616 C C . LEU A 1 85 ? 2.962 -7.821 -20.169 1.00 98.44 85 LEU A C 1
ATOM 618 O O . LEU A 1 85 ? 2.248 -8.552 -19.496 1.00 98.44 85 LEU A O 1
ATOM 622 N N . ARG A 1 86 ? 3.266 -8.125 -21.435 1.00 97.75 86 ARG A N 1
ATOM 623 C CA . ARG A 1 86 ? 2.891 -9.382 -22.108 1.00 97.75 86 ARG A CA 1
ATOM 624 C C . ARG A 1 86 ? 4.069 -10.341 -22.291 1.00 97.75 86 ARG A C 1
ATOM 626 O O . ARG A 1 86 ? 3.963 -11.302 -23.048 1.00 97.75 86 ARG A O 1
ATOM 633 N N . HIS A 1 87 ? 5.200 -10.072 -21.640 1.00 98.25 87 HIS A N 1
ATOM 634 C CA . HIS A 1 87 ? 6.401 -10.891 -21.760 1.00 98.25 87 HIS A CA 1
ATOM 635 C C . HIS A 1 87 ? 6.150 -12.339 -21.284 1.00 98.25 87 HIS A C 1
ATOM 637 O O . HIS A 1 87 ? 5.462 -12.529 -20.274 1.00 98.25 87 HIS A O 1
ATOM 643 N N . PRO A 1 88 ? 6.711 -13.372 -21.949 1.00 97.38 88 PRO A N 1
ATOM 644 C CA . PRO A 1 88 ? 6.510 -14.770 -21.552 1.00 97.38 88 PRO A CA 1
ATOM 645 C C . PRO A 1 88 ? 6.998 -15.058 -20.125 1.00 97.38 88 PRO A C 1
ATOM 647 O O . PRO A 1 88 ? 6.333 -15.774 -19.379 1.00 97.38 88 PRO A O 1
ATOM 650 N N . ASN A 1 89 ? 8.111 -14.448 -19.704 1.00 96.75 89 ASN A N 1
ATOM 651 C CA . ASN A 1 89 ? 8.590 -14.555 -18.327 1.00 96.75 89 ASN A CA 1
ATOM 652 C C . ASN A 1 89 ? 7.794 -13.643 -17.375 1.00 96.75 89 ASN A C 1
ATOM 654 O O . ASN A 1 89 ? 7.851 -12.416 -17.486 1.00 96.75 89 ASN A O 1
ATOM 658 N N . HIS A 1 90 ? 7.121 -14.241 -16.389 1.00 96.75 90 HIS A N 1
ATOM 659 C CA . HIS A 1 90 ? 6.359 -13.528 -15.362 1.00 96.75 90 HIS A CA 1
ATOM 660 C C . HIS A 1 90 ? 7.224 -12.619 -14.475 1.00 96.75 90 HIS A C 1
ATOM 662 O O . HIS A 1 90 ? 6.719 -11.640 -13.932 1.00 96.75 90 HIS A O 1
ATOM 668 N N . ASN A 1 91 ? 8.523 -12.908 -14.318 1.00 94.38 91 ASN A N 1
ATOM 669 C CA . ASN A 1 91 ? 9.431 -12.041 -13.567 1.00 94.38 91 ASN A CA 1
ATOM 670 C C . ASN A 1 91 ? 9.576 -10.688 -14.265 1.00 94.38 91 ASN A C 1
ATOM 672 O O . ASN A 1 91 ? 9.476 -9.661 -13.600 1.00 94.38 91 ASN A O 1
ATOM 676 N N . VAL A 1 92 ? 9.723 -10.681 -15.594 1.00 97.94 92 VAL A N 1
ATOM 677 C CA . VAL A 1 92 ? 9.752 -9.443 -16.386 1.00 97.94 92 VAL A CA 1
ATOM 678 C C . VAL A 1 92 ? 8.441 -8.687 -16.204 1.00 97.94 92 VAL A C 1
ATOM 680 O O . VAL A 1 92 ? 8.469 -7.529 -15.804 1.00 97.94 92 VAL A O 1
ATOM 683 N N . ARG A 1 93 ? 7.289 -9.351 -16.388 1.00 98.50 93 ARG A N 1
ATOM 684 C CA . ARG A 1 93 ? 5.966 -8.720 -16.216 1.00 98.50 93 ARG A CA 1
ATOM 685 C C . ARG A 1 93 ? 5.791 -8.084 -14.833 1.00 98.50 93 ARG A C 1
ATOM 687 O O . ARG A 1 93 ? 5.268 -6.979 -14.728 1.00 98.50 93 ARG A O 1
ATOM 694 N N . MET A 1 94 ? 6.255 -8.759 -13.781 1.00 97.88 94 MET A N 1
ATOM 695 C CA . MET A 1 94 ? 6.196 -8.271 -12.401 1.00 97.88 94 MET A CA 1
ATOM 696 C C . MET A 1 94 ? 7.038 -7.000 -12.205 1.00 97.88 94 MET A C 1
ATOM 698 O O . MET A 1 94 ? 6.512 -6.006 -11.710 1.00 97.88 94 MET A O 1
ATOM 702 N N . TRP A 1 95 ? 8.313 -7.007 -12.618 1.00 97.50 95 TRP A N 1
ATOM 703 C CA . TRP A 1 95 ? 9.190 -5.829 -12.512 1.00 97.50 95 TRP A CA 1
ATOM 704 C C . TRP A 1 95 ? 8.708 -4.663 -13.378 1.00 97.50 95 TRP A C 1
ATOM 706 O O . TRP A 1 95 ? 8.797 -3.508 -12.973 1.00 97.50 95 TRP A O 1
ATOM 716 N N . VAL A 1 96 ? 8.150 -4.963 -14.551 1.00 98.56 96 VAL A N 1
ATOM 717 C CA . VAL A 1 96 ? 7.517 -3.972 -15.424 1.00 98.56 96 VAL A CA 1
ATOM 718 C C . VAL A 1 96 ? 6.316 -3.326 -14.732 1.00 98.56 96 VAL A C 1
ATOM 720 O O . VAL A 1 96 ? 6.189 -2.105 -14.765 1.00 98.56 96 VAL A O 1
ATOM 723 N N . ALA A 1 97 ? 5.449 -4.108 -14.080 1.00 98.56 97 ALA A N 1
ATOM 724 C CA . ALA A 1 97 ? 4.314 -3.562 -13.337 1.00 98.56 97 ALA A CA 1
ATOM 725 C C . ALA A 1 97 ? 4.772 -2.628 -12.203 1.00 98.56 97 ALA A C 1
ATOM 727 O O . ALA A 1 97 ? 4.228 -1.534 -12.063 1.00 98.56 97 ALA A O 1
ATOM 728 N N . GLU A 1 98 ? 5.806 -3.016 -11.450 1.00 97.69 98 GLU A N 1
ATOM 729 C CA . GLU A 1 98 ? 6.413 -2.181 -10.401 1.00 97.69 98 GLU A CA 1
ATOM 730 C C . GLU A 1 98 ? 6.981 -0.862 -10.955 1.00 97.69 98 GLU A C 1
ATOM 732 O O . GLU A 1 98 ? 6.696 0.215 -10.422 1.00 97.69 98 GLU A O 1
ATOM 737 N N . ALA A 1 99 ? 7.729 -0.923 -12.062 1.00 98.06 99 ALA A N 1
ATOM 738 C CA . ALA A 1 99 ? 8.287 0.260 -12.715 1.00 98.06 99 ALA A CA 1
ATOM 739 C C . ALA A 1 99 ? 7.185 1.205 -13.230 1.00 98.06 99 ALA A C 1
ATOM 741 O O . ALA A 1 99 ? 7.261 2.417 -13.031 1.00 98.06 99 ALA A O 1
ATOM 742 N N . LEU A 1 100 ? 6.123 0.663 -13.838 1.00 98.56 100 LEU A N 1
ATOM 743 C CA . LEU A 1 100 ? 4.974 1.448 -14.303 1.00 98.56 100 LEU A CA 1
ATOM 744 C C . LEU A 1 100 ? 4.225 2.138 -13.152 1.00 98.56 100 LEU A C 1
ATOM 746 O O . LEU A 1 100 ? 3.803 3.284 -13.309 1.00 98.56 100 LEU A O 1
ATOM 750 N N . GLY A 1 101 ? 4.087 1.473 -12.000 1.00 97.75 101 GLY A N 1
ATOM 751 C CA . GLY A 1 101 ? 3.535 2.075 -10.780 1.00 97.75 101 GLY A CA 1
ATOM 752 C C . GLY A 1 101 ? 4.369 3.260 -10.298 1.00 97.75 101 GLY A C 1
ATOM 753 O O . GLY A 1 101 ? 3.840 4.354 -10.099 1.00 97.75 101 GLY A O 1
ATOM 754 N N . SER A 1 102 ? 5.690 3.074 -10.247 1.00 97.50 102 SER A N 1
ATOM 755 C CA . SER A 1 102 ? 6.650 4.104 -9.829 1.00 97.50 102 SER A CA 1
ATOM 756 C C . SER A 1 102 ? 6.666 5.324 -10.757 1.00 97.50 102 SER A C 1
ATOM 758 O O . SER A 1 102 ? 6.788 6.454 -10.283 1.00 97.50 102 SER A O 1
ATOM 760 N N . LEU A 1 103 ? 6.494 5.112 -12.068 1.00 97.31 103 LEU A N 1
ATOM 761 C CA . LEU A 1 103 ? 6.386 6.179 -13.072 1.00 97.31 103 LEU A CA 1
ATOM 762 C C . LEU A 1 103 ? 5.100 7.007 -12.935 1.00 97.31 103 LEU A C 1
ATOM 764 O O . LEU A 1 103 ? 5.075 8.169 -13.338 1.00 97.31 103 LEU A O 1
ATOM 768 N N . LYS A 1 104 ? 4.031 6.423 -12.377 1.00 97.38 104 LYS A N 1
ATOM 769 C CA . LYS A 1 104 ? 2.719 7.062 -12.159 1.00 97.38 104 LYS A CA 1
ATOM 770 C C . LYS A 1 104 ? 2.058 7.631 -13.422 1.00 97.38 104 LYS A C 1
ATOM 772 O O . LYS A 1 104 ? 1.194 8.508 -13.341 1.00 97.38 104 LYS A O 1
ATOM 777 N N . ASP A 1 105 ? 2.427 7.123 -14.596 1.00 97.81 105 ASP A N 1
ATOM 778 C CA . ASP A 1 105 ? 1.876 7.581 -15.869 1.00 97.81 105 ASP A CA 1
ATOM 779 C C . ASP A 1 105 ? 0.521 6.915 -16.167 1.00 97.81 105 ASP A C 1
ATOM 781 O O . ASP A 1 105 ? 0.365 5.689 -16.185 1.00 97.81 105 ASP A O 1
ATOM 785 N N . LYS A 1 106 ? -0.488 7.742 -16.454 1.00 98.06 106 LYS A N 1
ATOM 786 C CA . LYS A 1 106 ? -1.863 7.302 -16.730 1.00 98.06 106 LYS A CA 1
ATOM 787 C C . LYS A 1 106 ? -2.017 6.523 -18.040 1.00 98.06 106 LYS A C 1
ATOM 789 O O . LYS A 1 106 ? -3.050 5.868 -18.225 1.00 98.06 106 LYS A O 1
ATOM 794 N N . GLY A 1 107 ? -1.037 6.576 -18.938 1.00 97.81 107 GLY A N 1
ATOM 795 C CA . GLY A 1 107 ? -0.970 5.772 -20.156 1.00 97.81 107 GLY A CA 1
ATOM 796 C C . GLY A 1 107 ? -0.872 4.269 -19.877 1.00 97.81 107 GLY A C 1
ATOM 797 O O . GLY A 1 107 ? -1.406 3.473 -20.647 1.00 97.81 107 GLY A O 1
ATOM 798 N N . ALA A 1 108 ? -0.303 3.878 -18.732 1.00 98.38 108 ALA A N 1
ATOM 799 C CA . ALA A 1 108 ? -0.117 2.477 -18.348 1.00 98.38 108 ALA A CA 1
ATOM 800 C C . ALA A 1 108 ? -1.387 1.797 -17.802 1.00 98.38 108 ALA A C 1
ATOM 802 O O . ALA A 1 108 ? -1.474 0.569 -17.761 1.00 98.38 108 ALA A O 1
ATOM 803 N N . VAL A 1 109 ? -2.392 2.580 -17.387 1.00 98.69 109 VAL A N 1
ATOM 804 C CA . VAL A 1 109 ? -3.550 2.101 -16.606 1.00 98.69 109 VAL A CA 1
ATOM 805 C C . VAL A 1 109 ? -4.290 0.957 -17.292 1.00 98.69 109 VAL A C 1
ATOM 807 O O . VAL A 1 109 ? -4.568 -0.059 -16.664 1.00 98.69 109 VAL A O 1
ATOM 810 N N . ASN A 1 110 ? -4.586 1.078 -18.588 1.00 98.56 110 ASN A N 1
ATOM 811 C CA . ASN A 1 110 ? -5.333 0.038 -19.300 1.00 98.56 110 ASN A CA 1
ATOM 812 C C . ASN A 1 110 ? -4.540 -1.272 -19.401 1.00 98.56 110 ASN A C 1
ATOM 814 O O . ASN A 1 110 ? -5.123 -2.350 -19.326 1.00 98.56 110 ASN A O 1
ATOM 818 N N . ALA A 1 111 ? -3.219 -1.189 -19.555 1.00 98.62 111 ALA A N 1
ATOM 819 C CA . ALA A 1 111 ? -2.367 -2.365 -19.641 1.00 98.62 111 ALA A CA 1
ATOM 820 C C . ALA A 1 111 ? -2.207 -3.048 -18.278 1.00 98.62 111 ALA A C 1
ATOM 822 O O . ALA A 1 111 ? -2.319 -4.268 -18.187 1.00 98.62 111 ALA A O 1
ATOM 823 N N . LEU A 1 112 ? -2.050 -2.263 -17.211 1.00 98.81 112 LEU A N 1
ATOM 824 C CA . LEU A 1 112 ? -2.036 -2.772 -15.841 1.00 98.81 112 LEU A CA 1
ATOM 825 C C . LEU A 1 112 ? -3.382 -3.394 -15.442 1.00 98.81 112 LEU A C 1
ATOM 827 O O . LEU A 1 112 ? -3.390 -4.419 -14.770 1.00 98.81 112 LEU A O 1
ATOM 831 N N . ILE A 1 113 ? -4.517 -2.849 -15.904 1.00 98.75 113 ILE A N 1
ATOM 832 C CA . ILE A 1 113 ? -5.840 -3.469 -15.711 1.00 98.75 113 ILE A CA 1
ATOM 833 C C . ILE A 1 113 ? -5.889 -4.875 -16.323 1.00 98.75 113 ILE A C 1
ATOM 835 O O . ILE A 1 113 ? -6.438 -5.779 -15.698 1.00 98.75 113 ILE A O 1
ATOM 839 N N . LEU A 1 114 ? -5.314 -5.077 -17.513 1.00 98.44 114 LEU A N 1
ATOM 840 C CA . LEU A 1 114 ? -5.221 -6.412 -18.116 1.00 98.44 114 LEU A CA 1
ATOM 841 C C . LEU A 1 114 ? -4.310 -7.336 -17.291 1.00 98.44 114 LEU A C 1
ATOM 843 O O . LEU A 1 114 ? -4.649 -8.498 -17.087 1.00 98.44 114 LEU A O 1
ATOM 847 N N . ALA A 1 115 ? -3.203 -6.813 -16.755 1.00 98.50 115 ALA A N 1
ATOM 848 C CA . ALA A 1 115 ? -2.282 -7.566 -15.900 1.00 98.50 115 ALA A CA 1
ATOM 849 C C . ALA A 1 115 ? -2.888 -7.987 -14.541 1.00 98.50 115 ALA A C 1
ATOM 851 O O . ALA A 1 115 ? -2.356 -8.878 -13.882 1.00 98.50 115 ALA A O 1
ATOM 852 N N . LEU A 1 116 ? -4.036 -7.432 -14.127 1.00 98.56 116 LEU A N 1
ATOM 853 C CA . LEU A 1 116 ? -4.788 -7.947 -12.971 1.00 98.56 116 LEU A CA 1
ATOM 854 C C . LEU A 1 116 ? -5.381 -9.343 -13.211 1.00 98.56 116 LEU A C 1
ATOM 856 O O . LEU A 1 116 ? -5.830 -9.968 -12.259 1.00 98.56 116 LEU A O 1
ATOM 860 N N . GLN A 1 117 ? -5.411 -9.827 -14.455 1.00 97.88 117 GLN A N 1
ATOM 861 C CA . GLN A 1 117 ? -5.905 -11.161 -14.816 1.00 97.88 117 GLN A CA 1
ATOM 862 C C . GLN A 1 117 ? -4.771 -12.154 -15.107 1.00 97.88 117 GLN A C 1
ATOM 864 O O . GLN A 1 117 ? -5.017 -13.229 -15.645 1.00 97.88 117 GLN A O 1
ATOM 869 N N . ASP A 1 118 ? -3.532 -11.789 -14.776 1.00 98.62 118 ASP A N 1
ATOM 870 C CA . ASP A 1 118 ? -2.357 -12.617 -15.028 1.00 98.62 118 ASP A CA 1
ATOM 871 C C . ASP A 1 118 ? -2.418 -13.956 -14.270 1.00 98.62 118 ASP A C 1
ATOM 873 O O . ASP A 1 118 ? -2.902 -14.038 -13.134 1.00 98.62 118 ASP A O 1
ATOM 877 N N . ASP A 1 119 ? -1.903 -15.017 -14.889 1.00 97.56 119 ASP A N 1
ATOM 878 C CA . ASP A 1 119 ? -1.826 -16.345 -14.279 1.00 97.56 119 ASP A CA 1
ATOM 879 C C . ASP A 1 119 ? -0.911 -16.342 -13.045 1.00 97.56 119 ASP A C 1
ATOM 881 O O . ASP A 1 119 ? -1.185 -17.005 -12.037 1.00 97.56 119 ASP A O 1
ATOM 885 N N . ASN A 1 120 ? 0.132 -15.513 -13.069 1.00 98.12 120 ASN A N 1
ATOM 886 C CA . ASN A 1 120 ? 1.070 -15.381 -11.981 1.00 98.12 120 ASN A CA 1
ATOM 887 C C . ASN A 1 120 ? 0.556 -14.437 -10.886 1.00 98.12 120 ASN A C 1
ATOM 889 O O . ASN A 1 120 ? 0.317 -13.243 -11.079 1.00 98.12 120 ASN A O 1
ATOM 893 N N . VAL A 1 121 ? 0.499 -14.973 -9.668 1.00 97.62 121 VAL A N 1
ATOM 894 C CA . VAL A 1 121 ? 0.071 -14.265 -8.454 1.00 97.62 121 VAL A CA 1
ATOM 895 C C . VAL A 1 121 ? 0.864 -12.978 -8.216 1.00 97.62 121 VAL A C 1
ATOM 897 O O . VAL A 1 121 ? 0.287 -11.958 -7.836 1.00 97.62 121 VAL A O 1
ATOM 900 N N . ARG A 1 122 ? 2.186 -12.992 -8.444 1.00 96.50 122 ARG A N 1
ATOM 901 C CA . ARG A 1 122 ? 3.024 -11.807 -8.223 1.00 96.50 122 ARG A CA 1
ATOM 902 C C . ARG A 1 122 ? 2.688 -10.717 -9.231 1.00 96.50 122 ARG A C 1
ATOM 904 O O . ARG A 1 122 ? 2.578 -9.565 -8.835 1.00 96.50 122 ARG A O 1
ATOM 911 N N . VAL A 1 123 ? 2.455 -11.058 -10.495 1.00 98.50 123 VAL A N 1
ATOM 912 C CA . VAL A 1 123 ? 2.087 -10.058 -11.507 1.00 98.50 123 VAL A CA 1
ATOM 913 C C . VAL A 1 123 ? 0.759 -9.393 -11.147 1.00 98.50 123 VAL A C 1
ATOM 915 O O . VAL A 1 123 ? 0.716 -8.167 -11.083 1.00 98.50 123 VAL A O 1
ATOM 918 N N . ARG A 1 124 ? -0.279 -10.165 -10.786 1.00 98.62 124 ARG A N 1
ATOM 919 C CA . ARG A 1 124 ? -1.565 -9.593 -10.335 1.00 98.62 124 ARG A CA 1
ATOM 920 C C . ARG A 1 124 ? -1.400 -8.661 -9.137 1.00 98.62 124 ARG A C 1
ATOM 922 O O . ARG A 1 124 ? -1.944 -7.558 -9.120 1.00 98.62 124 ARG A O 1
ATOM 929 N N . ARG A 1 125 ? -0.612 -9.091 -8.145 1.00 98.12 125 ARG A N 1
ATOM 930 C CA . ARG A 1 125 ? -0.304 -8.316 -6.936 1.00 98.12 125 ARG A CA 1
ATOM 931 C C . ARG A 1 125 ? 0.349 -6.973 -7.276 1.00 98.12 125 ARG A C 1
ATOM 933 O O . ARG A 1 125 ? -0.130 -5.933 -6.831 1.00 98.12 125 ARG A O 1
ATOM 940 N N . TYR A 1 126 ? 1.429 -6.991 -8.056 1.00 98.00 126 TYR A N 1
ATOM 941 C CA . TYR A 1 126 ? 2.171 -5.780 -8.416 1.00 98.00 126 TYR A CA 1
ATOM 942 C C . TYR A 1 126 ? 1.380 -4.878 -9.367 1.00 98.00 126 TYR A C 1
ATOM 944 O O . TYR A 1 126 ? 1.432 -3.662 -9.216 1.00 98.00 126 TYR A O 1
ATOM 952 N N . ALA A 1 127 ? 0.573 -5.442 -10.270 1.00 98.81 127 ALA A N 1
ATOM 953 C CA . ALA A 1 127 ? -0.348 -4.667 -11.096 1.00 98.81 127 ALA A CA 1
ATOM 954 C C . ALA A 1 127 ? -1.382 -3.914 -10.243 1.00 98.81 127 ALA A C 1
ATOM 956 O O . ALA A 1 127 ? -1.643 -2.738 -10.493 1.00 98.81 127 ALA A O 1
ATOM 957 N N . ALA A 1 128 ? -1.930 -4.550 -9.200 1.00 98.75 128 ALA A N 1
ATOM 958 C CA . ALA A 1 128 ? -2.854 -3.889 -8.282 1.00 98.75 128 ALA A CA 1
ATOM 959 C C . ALA A 1 128 ? -2.179 -2.723 -7.546 1.00 98.75 128 ALA A C 1
ATOM 961 O O . ALA A 1 128 ? -2.707 -1.612 -7.551 1.00 98.75 128 ALA A O 1
ATOM 962 N N . LEU A 1 129 ? -0.989 -2.953 -6.976 1.00 98.19 129 LEU A N 1
ATOM 963 C CA . LEU A 1 129 ? -0.214 -1.908 -6.296 1.00 98.19 129 LEU A CA 1
ATOM 964 C C . LEU A 1 129 ? 0.106 -0.736 -7.233 1.00 98.19 129 LEU A C 1
ATOM 966 O O . LEU A 1 129 ? -0.135 0.409 -6.862 1.00 98.19 129 LEU A O 1
ATOM 970 N N . ALA A 1 130 ? 0.556 -1.022 -8.457 1.00 98.56 130 ALA A N 1
ATOM 971 C CA . ALA A 1 130 ? 0.867 -0.011 -9.462 1.00 98.56 130 ALA A CA 1
ATOM 972 C C . ALA A 1 130 ? -0.352 0.853 -9.823 1.00 98.56 130 ALA A C 1
ATOM 974 O O . ALA A 1 130 ? -0.245 2.074 -9.920 1.00 98.56 130 ALA A O 1
ATOM 975 N N . LEU A 1 131 ? -1.537 0.249 -9.969 1.00 98.75 131 LEU A N 1
ATOM 976 C CA . LEU A 1 131 ? -2.778 0.997 -10.205 1.00 98.75 131 LEU A CA 1
ATOM 977 C C . LEU A 1 131 ? -3.154 1.895 -9.020 1.00 98.75 131 LEU A C 1
ATOM 979 O O . LEU A 1 131 ? -3.637 3.007 -9.236 1.00 98.75 131 LEU A O 1
ATOM 983 N N . GLY A 1 132 ? -2.903 1.435 -7.791 1.00 97.88 132 GLY A N 1
ATOM 984 C CA . GLY A 1 132 ? -3.032 2.243 -6.579 1.00 97.88 132 GLY A CA 1
ATOM 985 C C . GLY A 1 132 ? -2.104 3.458 -6.585 1.00 97.88 132 GLY A C 1
ATOM 986 O O . GLY A 1 132 ? -2.550 4.576 -6.348 1.00 97.88 132 GLY A O 1
ATOM 987 N N . GLU A 1 133 ? -0.830 3.257 -6.928 1.00 97.12 133 GLU A N 1
ATOM 988 C CA . GLU A 1 133 ? 0.181 4.322 -6.990 1.00 97.12 133 GLU A CA 1
ATOM 989 C C . GLU A 1 133 ? -0.094 5.365 -8.078 1.00 97.12 133 GLU A C 1
ATOM 991 O O . GLU A 1 133 ? 0.168 6.553 -7.865 1.00 97.12 133 GLU A O 1
ATOM 996 N N . ILE A 1 134 ? -0.637 4.933 -9.223 1.00 98.25 134 ILE A N 1
ATOM 997 C CA . ILE A 1 134 ? -1.092 5.828 -10.295 1.00 98.25 134 ILE A CA 1
ATOM 998 C C . ILE A 1 134 ? -2.345 6.610 -9.859 1.00 98.25 134 ILE A C 1
ATOM 1000 O O . ILE A 1 134 ? -2.530 7.760 -10.266 1.00 98.25 134 ILE A O 1
ATOM 1004 N N . GLY A 1 135 ? -3.219 6.007 -9.045 1.00 97.12 135 GLY A N 1
ATOM 1005 C CA . GLY A 1 135 ? -4.392 6.680 -8.479 1.00 97.12 135 GLY A CA 1
ATOM 1006 C C . GLY A 1 135 ? -5.498 6.987 -9.499 1.00 97.12 135 GLY A C 1
ATOM 1007 O O . GLY A 1 135 ? -6.276 7.923 -9.317 1.00 97.12 135 GLY A O 1
ATOM 1008 N N . ASP A 1 136 ? -5.565 6.254 -10.615 1.00 97.62 136 ASP A N 1
ATOM 1009 C CA . ASP A 1 136 ? -6.553 6.507 -11.668 1.00 97.62 136 ASP A CA 1
ATOM 1010 C C . ASP A 1 136 ? -7.844 5.703 -11.452 1.00 97.62 136 ASP A C 1
ATOM 1012 O O . ASP A 1 136 ? -7.857 4.470 -11.479 1.00 97.62 136 ASP A O 1
ATOM 1016 N N . ALA A 1 137 ? -8.965 6.415 -11.308 1.00 96.00 137 ALA A N 1
ATOM 1017 C CA . ALA A 1 137 ? -10.279 5.834 -11.041 1.00 96.00 137 ALA A CA 1
ATOM 1018 C C . ALA A 1 137 ? -10.772 4.843 -12.115 1.00 96.00 137 ALA A C 1
ATOM 1020 O O . ALA A 1 137 ? -11.658 4.034 -11.829 1.00 96.00 137 ALA A O 1
ATOM 1021 N N . ARG A 1 138 ? -10.199 4.840 -13.330 1.00 96.56 138 ARG A N 1
ATOM 1022 C CA . ARG A 1 138 ? -10.504 3.829 -14.361 1.00 96.56 138 ARG A CA 1
ATOM 1023 C C . ARG A 1 138 ? -10.240 2.398 -13.880 1.00 96.56 138 ARG A C 1
ATOM 1025 O O . ARG A 1 138 ? -10.907 1.476 -14.343 1.00 96.56 138 ARG A O 1
ATOM 1032 N N . ALA A 1 139 ? -9.319 2.209 -12.935 1.00 97.50 139 ALA A N 1
ATOM 1033 C CA . ALA A 1 139 ? -8.986 0.904 -12.369 1.00 97.50 139 ALA A CA 1
ATOM 1034 C C . ALA A 1 139 ? -10.001 0.381 -11.340 1.00 97.50 139 ALA A C 1
ATOM 1036 O O . ALA A 1 139 ? -9.992 -0.812 -11.035 1.00 97.50 139 ALA A O 1
ATOM 1037 N N . ALA A 1 140 ? -10.888 1.237 -10.817 1.00 94.94 140 ALA A N 1
ATOM 1038 C CA . ALA A 1 140 ? -11.707 0.928 -9.644 1.00 94.94 140 ALA A CA 1
ATOM 1039 C C . ALA A 1 140 ? -12.541 -0.354 -9.806 1.00 94.94 140 ALA A C 1
ATOM 1041 O O . ALA A 1 140 ? -12.533 -1.216 -8.929 1.00 94.94 140 ALA A O 1
ATOM 1042 N N . LYS A 1 141 ? -13.215 -0.524 -10.952 1.00 95.38 141 LYS A N 1
ATOM 1043 C CA . LYS A 1 141 ? -14.059 -1.703 -11.205 1.00 95.38 141 LYS A CA 1
ATOM 1044 C C . LYS A 1 141 ? -13.241 -2.995 -11.275 1.00 95.38 141 LYS A C 1
ATOM 1046 O O . LYS A 1 141 ? -13.672 -4.016 -10.750 1.00 95.38 141 LYS A O 1
ATOM 1051 N N . SER A 1 142 ? -12.074 -2.959 -11.912 1.00 97.50 142 SER A N 1
ATOM 1052 C CA . SER A 1 142 ? -11.215 -4.140 -12.051 1.00 97.50 142 SER A CA 1
ATOM 1053 C C . SER A 1 142 ? -10.561 -4.520 -10.724 1.00 97.50 142 SER A C 1
ATOM 1055 O O . SER A 1 142 ? -10.504 -5.698 -10.385 1.00 97.50 142 SER A O 1
ATOM 1057 N N . LEU A 1 143 ? -10.150 -3.531 -9.925 1.00 97.69 143 LEU A N 1
ATOM 1058 C CA . LEU A 1 143 ? -9.649 -3.762 -8.568 1.00 97.69 143 LEU A CA 1
ATOM 1059 C C . LEU A 1 143 ? -10.735 -4.315 -7.639 1.00 97.69 143 LEU A C 1
ATOM 1061 O O . LEU A 1 143 ? -10.441 -5.176 -6.817 1.00 97.69 143 LEU A O 1
ATOM 1065 N N . GLN A 1 144 ? -11.993 -3.888 -7.799 1.00 95.69 144 GLN A N 1
ATOM 1066 C CA . GLN A 1 144 ? -13.114 -4.438 -7.036 1.00 95.69 144 GLN A CA 1
ATOM 1067 C C . GLN A 1 144 ? -13.304 -5.941 -7.285 1.00 95.69 144 GLN A C 1
ATOM 1069 O O . GLN A 1 144 ? -13.592 -6.672 -6.344 1.00 95.69 144 GLN A O 1
ATOM 1074 N N . VAL A 1 145 ? -13.119 -6.419 -8.521 1.00 96.50 145 VAL A N 1
ATOM 1075 C CA . VAL A 1 145 ? -13.157 -7.864 -8.825 1.00 96.50 145 VAL A CA 1
ATOM 1076 C C . VAL A 1 145 ? -12.028 -8.601 -8.098 1.00 96.50 145 VAL A C 1
ATOM 1078 O O . VAL A 1 145 ? -12.232 -9.687 -7.561 1.00 96.50 145 VAL A O 1
ATOM 1081 N N . LEU A 1 146 ? -10.850 -7.982 -8.028 1.00 97.25 146 LEU A N 1
ATOM 1082 C CA . LEU A 1 146 ? -9.658 -8.563 -7.415 1.00 97.25 146 LEU A CA 1
ATOM 1083 C C . LEU A 1 146 ? -9.754 -8.690 -5.879 1.00 97.25 146 LEU A C 1
ATOM 1085 O O . LEU A 1 146 ? -8.993 -9.437 -5.268 1.00 97.25 146 LEU A O 1
ATOM 1089 N N . LEU A 1 147 ? -10.744 -8.046 -5.250 1.00 97.31 147 LEU A N 1
ATOM 1090 C CA . LEU A 1 147 ? -11.091 -8.265 -3.839 1.00 97.31 147 LEU A CA 1
ATOM 1091 C C . LEU A 1 147 ? -11.622 -9.674 -3.551 1.00 97.31 147 LEU A C 1
ATOM 1093 O O . LEU A 1 147 ? -11.781 -10.027 -2.391 1.00 97.31 147 LEU A O 1
ATOM 1097 N N . SER A 1 148 ? -11.917 -10.477 -4.572 1.00 97.19 148 SER A N 1
ATOM 1098 C CA . SER A 1 148 ? -12.315 -11.882 -4.429 1.00 97.19 148 SER A CA 1
ATOM 1099 C C . SER A 1 148 ? -11.266 -12.851 -4.985 1.00 97.19 148 SER A C 1
ATOM 1101 O O . SER A 1 148 ? -11.581 -14.015 -5.221 1.00 97.19 148 SER A O 1
ATOM 1103 N N . ASP A 1 149 ? -10.026 -12.394 -5.205 1.00 98.38 149 ASP A N 1
ATOM 1104 C CA . ASP A 1 149 ? -8.931 -13.266 -5.644 1.00 98.38 149 ASP A CA 1
ATOM 1105 C C . ASP A 1 149 ? -8.709 -14.413 -4.635 1.00 98.38 149 ASP A C 1
ATOM 1107 O O . ASP A 1 149 ? -8.749 -14.182 -3.417 1.00 98.38 149 ASP A O 1
ATOM 1111 N N . PRO A 1 150 ? -8.458 -15.654 -5.096 1.00 97.06 150 PRO A N 1
ATOM 1112 C CA . PRO A 1 150 ? -8.203 -16.775 -4.194 1.00 97.06 150 PRO A CA 1
ATOM 1113 C C . PRO A 1 150 ? -6.990 -16.535 -3.286 1.00 97.06 150 PRO A C 1
A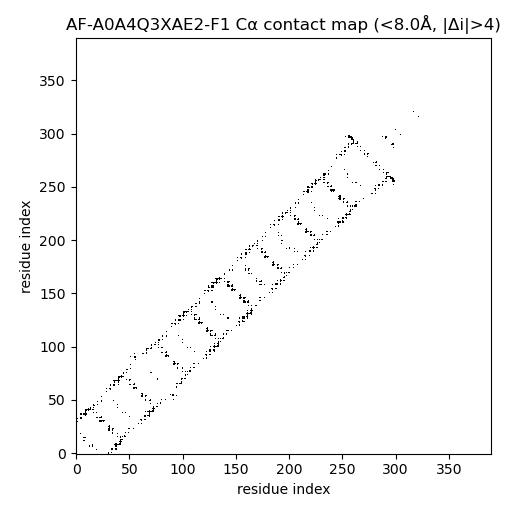TOM 1115 O O . PRO A 1 150 ? -6.950 -17.044 -2.165 1.00 97.06 150 PRO A O 1
ATOM 1118 N N . VAL A 1 151 ? -6.018 -15.730 -3.726 1.00 97.38 151 VAL A N 1
ATOM 1119 C CA . VAL A 1 151 ? -4.801 -15.458 -2.967 1.00 97.38 151 VAL A CA 1
ATOM 1120 C C . VAL A 1 151 ? -4.953 -14.208 -2.105 1.00 97.38 151 VAL A C 1
ATOM 1122 O O . VAL A 1 151 ? -5.198 -13.102 -2.586 1.00 97.38 151 VAL A O 1
ATOM 1125 N N . GLN A 1 152 ? -4.717 -14.380 -0.806 1.00 97.06 152 GLN A N 1
ATOM 1126 C CA . GLN A 1 152 ? -4.809 -13.325 0.203 1.00 97.06 152 GLN A CA 1
ATOM 1127 C C . GLN A 1 152 ? -3.925 -12.103 -0.110 1.00 97.06 152 GLN A C 1
ATOM 1129 O O . GLN A 1 152 ? -4.409 -10.974 -0.035 1.00 97.06 152 GLN A O 1
ATOM 1134 N N . ASP A 1 153 ? -2.672 -12.307 -0.528 1.00 93.81 153 ASP A N 1
ATOM 1135 C CA . ASP A 1 153 ? -1.741 -11.220 -0.884 1.00 93.81 153 ASP A CA 1
ATOM 1136 C C . ASP A 1 153 ? -2.260 -10.323 -2.018 1.00 93.81 153 ASP A C 1
ATOM 1138 O O . ASP A 1 153 ? -2.007 -9.110 -2.052 1.00 93.81 153 ASP A O 1
ATOM 1142 N N . VAL A 1 154 ? -2.987 -10.921 -2.963 1.00 98.19 154 VAL A N 1
ATOM 1143 C CA . VAL A 1 154 ? -3.584 -10.214 -4.095 1.00 98.19 154 VAL A CA 1
ATOM 1144 C C . VAL A 1 154 ? -4.797 -9.412 -3.624 1.00 98.19 154 VAL A C 1
ATOM 1146 O O . VAL A 1 154 ? -4.872 -8.218 -3.920 1.00 98.19 154 VAL A O 1
ATOM 1149 N N . ARG A 1 155 ? -5.676 -10.003 -2.797 1.00 98.56 155 ARG A N 1
ATOM 1150 C CA . ARG A 1 155 ? -6.797 -9.276 -2.172 1.00 98.56 155 ARG A CA 1
ATOM 1151 C C . ARG A 1 155 ? -6.320 -8.092 -1.334 1.00 98.56 155 ARG A C 1
ATOM 1153 O O . ARG A 1 155 ? -6.846 -6.992 -1.477 1.00 98.56 155 ARG A O 1
ATOM 1160 N N . TYR A 1 156 ? -5.281 -8.278 -0.517 1.00 98.12 156 TYR A N 1
ATOM 1161 C CA . TYR A 1 156 ? -4.666 -7.197 0.262 1.00 98.12 156 TYR A CA 1
ATOM 1162 C C . TYR A 1 156 ? -4.190 -6.049 -0.638 1.00 98.12 156 TYR A C 1
ATOM 1164 O O . TYR A 1 156 ? -4.469 -4.880 -0.368 1.00 98.12 156 TYR A O 1
ATOM 1172 N N . SER A 1 157 ? -3.502 -6.382 -1.732 1.00 98.00 157 SER A N 1
ATOM 1173 C CA . SER A 1 157 ? -2.983 -5.386 -2.673 1.00 98.00 157 SER A CA 1
ATOM 1174 C C . SER A 1 157 ? -4.110 -4.646 -3.395 1.00 98.00 157 SER A C 1
ATOM 1176 O O . SER A 1 157 ? -4.014 -3.437 -3.585 1.00 98.00 157 SER A O 1
ATOM 1178 N N . ALA A 1 158 ? -5.207 -5.336 -3.717 1.00 98.62 158 ALA A N 1
ATOM 1179 C CA . ALA A 1 158 ? -6.411 -4.727 -4.267 1.00 98.62 158 ALA A CA 1
ATOM 1180 C C . ALA A 1 158 ? -7.082 -3.766 -3.270 1.00 98.62 158 ALA A C 1
ATOM 1182 O O . ALA A 1 158 ? -7.397 -2.639 -3.642 1.00 98.62 158 ALA A O 1
ATOM 1183 N N . VAL A 1 159 ? -7.235 -4.154 -1.997 1.00 98.69 159 VAL A N 1
ATOM 1184 C CA . VAL A 1 159 ? -7.767 -3.272 -0.938 1.00 98.69 159 VAL A CA 1
ATOM 1185 C C . VAL A 1 159 ? -6.912 -2.020 -0.788 1.00 98.69 159 VAL A C 1
ATOM 1187 O O . VAL A 1 159 ? -7.445 -0.910 -0.781 1.00 98.69 159 VAL A O 1
ATOM 1190 N N . LYS A 1 160 ? -5.586 -2.184 -0.712 1.00 97.94 160 LYS A N 1
ATOM 1191 C CA . LYS A 1 160 ? -4.656 -1.056 -0.629 1.00 97.94 160 LYS A CA 1
ATOM 1192 C C . LYS A 1 160 ? -4.792 -0.138 -1.846 1.00 97.94 160 LYS A C 1
ATOM 1194 O O . LYS A 1 160 ? -4.908 1.066 -1.676 1.00 97.94 160 LYS A O 1
ATOM 1199 N N . ALA A 1 161 ? -4.846 -0.695 -3.054 1.00 98.25 161 ALA A N 1
ATOM 1200 C CA . ALA A 1 161 ? -4.990 0.088 -4.277 1.00 98.25 161 ALA A CA 1
ATOM 1201 C C . ALA A 1 161 ? -6.318 0.858 -4.343 1.00 98.25 161 ALA A C 1
ATOM 1203 O O . ALA A 1 161 ? -6.341 2.018 -4.743 1.00 98.25 161 ALA A O 1
ATOM 1204 N N . VAL A 1 162 ? -7.424 0.242 -3.914 1.00 98.38 162 VAL A N 1
ATOM 1205 C CA . VAL A 1 162 ? -8.732 0.907 -3.817 1.00 98.38 162 VAL A CA 1
ATOM 1206 C C . VAL A 1 162 ? -8.694 2.062 -2.812 1.00 98.38 162 VAL A C 1
ATOM 1208 O O . VAL A 1 162 ? -9.278 3.117 -3.075 1.00 98.38 162 VAL A O 1
ATOM 1211 N N . ALA A 1 163 ? -8.007 1.885 -1.680 1.00 96.62 163 ALA A N 1
ATOM 1212 C CA . ALA A 1 163 ? -7.803 2.947 -0.699 1.00 96.62 163 ALA A CA 1
ATOM 1213 C C . ALA A 1 163 ? -6.933 4.089 -1.253 1.00 96.62 163 ALA A C 1
ATOM 1215 O O . ALA A 1 163 ? -7.322 5.247 -1.126 1.00 96.62 163 ALA A O 1
ATOM 1216 N N . ASP A 1 164 ? -5.821 3.760 -1.918 1.00 95.88 164 ASP A N 1
ATOM 1217 C CA . ASP A 1 164 ? -4.884 4.729 -2.503 1.00 95.88 164 ASP A CA 1
ATOM 1218 C C . ASP A 1 164 ? -5.534 5.548 -3.642 1.00 95.88 164 ASP A C 1
ATOM 1220 O O . ASP A 1 164 ? -5.324 6.758 -3.729 1.00 95.88 164 ASP A O 1
ATOM 1224 N N . ILE A 1 165 ? -6.379 4.925 -4.479 1.00 96.44 165 ILE A N 1
ATOM 1225 C CA . ILE A 1 165 ? -7.198 5.631 -5.488 1.00 96.44 165 ILE A CA 1
ATOM 1226 C C . ILE A 1 165 ? -8.238 6.535 -4.813 1.00 96.44 165 ILE A C 1
ATOM 1228 O O . ILE A 1 165 ? -8.478 7.660 -5.256 1.00 96.44 165 ILE A O 1
ATOM 1232 N N . GLY A 1 166 ? -8.873 6.035 -3.751 1.00 93.62 166 GLY A N 1
ATOM 1233 C CA . GLY A 1 166 ? -9.866 6.764 -2.974 1.00 93.62 166 GLY A CA 1
ATOM 1234 C C . GLY A 1 166 ? -11.115 7.188 -3.760 1.00 93.62 166 GLY A C 1
ATOM 1235 O O . GLY A 1 166 ? -11.502 6.615 -4.780 1.00 93.62 166 GLY A O 1
ATOM 1236 N N . GLY A 1 167 ? -11.788 8.218 -3.247 1.00 91.75 167 GLY A N 1
ATOM 1237 C CA . GLY A 1 167 ? -13.065 8.695 -3.773 1.00 91.75 167 GLY A CA 1
ATOM 1238 C C . GLY A 1 167 ? -14.264 7.843 -3.338 1.00 91.75 167 GLY A C 1
ATOM 1239 O O . GLY A 1 167 ? -14.136 6.734 -2.828 1.00 91.75 167 GLY A O 1
ATOM 1240 N N . LYS A 1 168 ? -15.478 8.371 -3.542 1.00 91.00 168 LYS A N 1
ATOM 1241 C CA . LYS A 1 168 ? -16.723 7.762 -3.027 1.00 91.00 168 LYS A CA 1
ATOM 1242 C C . LYS A 1 168 ? -16.949 6.319 -3.491 1.00 91.00 168 LYS A C 1
ATOM 1244 O O . LYS A 1 168 ? -17.560 5.535 -2.774 1.00 91.00 168 LYS A O 1
ATOM 1249 N N . ALA A 1 169 ? -16.459 5.969 -4.681 1.00 92.25 169 ALA A N 1
ATOM 1250 C CA . ALA A 1 169 ? -16.580 4.619 -5.225 1.00 92.25 169 ALA A CA 1
ATOM 1251 C C . ALA A 1 169 ? -15.782 3.573 -4.422 1.00 92.25 169 ALA A C 1
ATOM 1253 O O . ALA A 1 169 ? -16.138 2.400 -4.464 1.00 92.25 169 ALA A O 1
ATOM 1254 N N . SER A 1 170 ? -14.761 3.988 -3.663 1.00 96.25 170 SER A N 1
ATOM 1255 C CA . SER A 1 170 ? -13.948 3.104 -2.820 1.00 96.25 170 SER A CA 1
ATOM 1256 C C . SER A 1 170 ? -14.613 2.732 -1.498 1.00 96.25 170 SER A C 1
ATOM 1258 O O . SER A 1 170 ? -14.226 1.730 -0.900 1.00 96.25 170 SER A O 1
ATOM 1260 N N . LEU A 1 171 ? -15.640 3.467 -1.054 1.00 97.25 171 LEU A N 1
ATOM 1261 C CA . LEU A 1 171 ? -16.316 3.199 0.218 1.00 97.25 171 LEU A CA 1
ATOM 1262 C C . LEU A 1 171 ? -16.863 1.767 0.275 1.00 97.25 171 LEU A C 1
ATOM 1264 O O . LEU A 1 171 ? -16.488 0.996 1.152 1.00 97.25 171 LEU A O 1
ATOM 1268 N N . GLN A 1 172 ? -17.714 1.394 -0.683 1.00 97.44 172 GLN A N 1
ATOM 1269 C CA . GLN A 1 172 ? -18.391 0.097 -0.660 1.00 97.44 172 GLN A CA 1
ATOM 1270 C C . GLN A 1 172 ? -17.425 -1.099 -0.793 1.00 97.44 172 GLN A C 1
ATOM 1272 O O . GLN A 1 172 ? -17.575 -2.059 -0.029 1.00 97.44 172 GLN A O 1
ATOM 1277 N N . PRO A 1 173 ? -16.427 -1.084 -1.701 1.00 97.88 173 PRO A N 1
ATOM 1278 C CA . PRO A 1 173 ? -15.430 -2.149 -1.764 1.00 97.88 173 PRO A CA 1
ATOM 1279 C C . PRO A 1 173 ? -14.608 -2.281 -0.472 1.00 97.88 173 PRO A C 1
ATOM 1281 O O . PRO A 1 173 ? -14.426 -3.396 0.013 1.00 97.88 173 PRO A O 1
ATOM 1284 N N . LEU A 1 174 ? -14.181 -1.170 0.141 1.00 98.38 174 LEU A N 1
ATOM 1285 C CA . LEU A 1 174 ? -13.450 -1.208 1.413 1.00 98.38 174 LEU A CA 1
ATOM 1286 C C . LEU A 1 174 ? -14.336 -1.695 2.569 1.00 98.38 174 LEU A C 1
ATOM 1288 O O . LEU A 1 174 ? -13.904 -2.518 3.367 1.00 98.38 174 LEU A O 1
ATOM 1292 N N . THR A 1 175 ? -15.599 -1.266 2.638 1.00 98.38 175 THR A N 1
ATOM 1293 C CA . THR A 1 175 ? -16.564 -1.790 3.616 1.00 98.38 175 THR A CA 1
ATOM 1294 C C . THR A 1 175 ? -16.775 -3.293 3.451 1.00 98.38 175 THR A C 1
ATOM 1296 O O . THR A 1 175 ? -16.847 -4.007 4.444 1.00 98.38 175 THR A O 1
ATOM 1299 N N . THR A 1 176 ? -16.822 -3.794 2.215 1.00 97.50 176 THR A N 1
ATOM 1300 C CA . THR A 1 176 ? -16.935 -5.237 1.945 1.00 97.50 176 THR A CA 1
ATOM 1301 C C . THR A 1 176 ? -15.691 -5.989 2.427 1.00 97.50 176 THR A C 1
ATOM 1303 O O . THR A 1 176 ? -15.808 -7.041 3.049 1.00 97.50 176 THR A O 1
ATOM 1306 N N . ALA A 1 177 ? -14.500 -5.426 2.210 1.00 98.44 177 ALA A N 1
ATOM 1307 C CA . ALA A 1 177 ? -13.231 -6.029 2.615 1.00 98.44 177 ALA A CA 1
ATOM 1308 C C . ALA A 1 177 ? -13.022 -6.107 4.142 1.00 98.44 177 ALA A C 1
ATOM 1310 O O . ALA A 1 177 ? -12.195 -6.893 4.601 1.00 98.44 177 ALA A O 1
ATOM 1311 N N . LEU A 1 178 ? -13.802 -5.377 4.952 1.00 98.50 178 LEU A N 1
ATOM 1312 C CA . LEU A 1 178 ? -13.865 -5.601 6.405 1.00 98.50 178 LEU A CA 1
ATOM 1313 C C . LEU A 1 178 ? -14.441 -6.976 6.780 1.00 98.50 178 LEU A C 1
ATOM 1315 O O . LEU A 1 178 ? -14.328 -7.371 7.932 1.00 98.50 178 LEU A O 1
ATOM 1319 N N . GLY A 1 179 ? -15.065 -7.697 5.847 1.00 97.75 179 GLY A N 1
ATOM 1320 C CA . GLY A 1 179 ? -15.556 -9.062 6.047 1.00 97.75 179 GLY A CA 1
ATOM 1321 C C . GLY A 1 179 ? -14.620 -10.157 5.528 1.00 97.75 179 GLY A C 1
ATOM 1322 O O . GLY A 1 179 ? -15.029 -11.315 5.508 1.00 97.75 179 GLY A O 1
ATOM 1323 N N . ASP A 1 180 ? -13.406 -9.826 5.068 1.00 98.69 180 ASP A N 1
ATOM 1324 C CA . ASP A 1 180 ? -12.478 -10.821 4.508 1.00 98.69 180 ASP A CA 1
ATOM 1325 C C . ASP A 1 180 ? -12.094 -11.889 5.553 1.00 98.69 180 ASP A C 1
ATOM 1327 O O . ASP A 1 180 ? -11.894 -11.548 6.727 1.00 98.69 180 ASP A O 1
ATOM 1331 N N . PRO A 1 181 ? -11.951 -13.174 5.170 1.00 97.38 181 PRO A N 1
ATOM 1332 C CA . PRO A 1 181 ? -11.490 -14.213 6.092 1.00 97.38 181 PRO A CA 1
ATOM 1333 C C . PRO A 1 181 ? -10.116 -13.901 6.700 1.00 97.38 181 PRO A C 1
ATOM 1335 O O . PRO A 1 181 ? -9.869 -14.234 7.862 1.00 97.38 181 PRO A O 1
ATOM 1338 N N . ASP A 1 182 ? -9.239 -13.223 5.959 1.00 97.69 182 ASP A N 1
ATOM 1339 C CA . ASP A 1 182 ? -7.905 -12.877 6.423 1.00 97.69 182 ASP A CA 1
ATOM 1340 C C . ASP A 1 182 ? -7.863 -11.509 7.119 1.00 97.69 182 ASP A C 1
ATOM 1342 O O . ASP A 1 182 ? -8.329 -10.484 6.611 1.00 97.69 182 ASP A O 1
ATOM 1346 N N . TRP A 1 183 ? -7.261 -11.479 8.306 1.00 96.62 183 TRP A N 1
ATOM 1347 C CA . TRP A 1 183 ? -7.226 -10.282 9.139 1.00 96.62 183 TRP A CA 1
ATOM 1348 C C . TRP A 1 183 ? -6.340 -9.168 8.569 1.00 96.62 183 TRP A C 1
ATOM 1350 O O . TRP A 1 183 ? -6.596 -7.999 8.857 1.00 96.62 183 TRP A O 1
ATOM 1360 N N . VAL A 1 184 ? -5.328 -9.486 7.754 1.00 96.62 184 VAL A N 1
ATOM 1361 C CA . VAL A 1 184 ? -4.451 -8.494 7.114 1.00 96.62 184 VAL A CA 1
ATOM 1362 C C . VAL A 1 184 ? -5.242 -7.698 6.078 1.00 96.62 184 VAL A C 1
ATOM 1364 O O . VAL A 1 184 ? -5.081 -6.480 5.967 1.00 96.62 184 VAL A O 1
ATOM 1367 N N . VAL A 1 185 ? -6.154 -8.361 5.361 1.00 98.31 185 VAL A N 1
ATOM 1368 C CA . VAL A 1 185 ? -7.062 -7.714 4.402 1.00 98.31 185 VAL A CA 1
ATOM 1369 C C . VAL A 1 185 ? -8.081 -6.832 5.131 1.00 98.31 185 VAL A C 1
ATOM 1371 O O . VAL A 1 185 ? -8.217 -5.654 4.789 1.00 98.31 185 VAL A O 1
ATOM 1374 N N . ARG A 1 186 ? -8.720 -7.340 6.197 1.00 98.69 186 ARG A N 1
ATOM 1375 C CA . ARG A 1 186 ? -9.644 -6.541 7.032 1.00 98.69 186 ARG A CA 1
ATOM 1376 C C . ARG A 1 186 ? -8.966 -5.317 7.643 1.00 98.69 186 ARG A C 1
ATOM 1378 O O . ARG A 1 186 ? -9.529 -4.226 7.685 1.00 98.69 186 ARG A O 1
ATOM 1385 N N . LEU A 1 187 ? -7.724 -5.478 8.086 1.00 97.62 187 LEU A N 1
ATOM 1386 C CA . LEU A 1 187 ? -6.899 -4.404 8.623 1.00 97.62 187 LEU A CA 1
ATOM 1387 C C . LEU A 1 187 ? -6.615 -3.318 7.580 1.00 97.62 187 LEU A C 1
ATOM 1389 O O . LEU A 1 187 ? -6.735 -2.127 7.882 1.00 97.62 187 LEU A O 1
ATOM 1393 N N . ALA A 1 188 ? -6.234 -3.718 6.364 1.00 97.19 188 ALA A N 1
ATOM 1394 C CA . ALA A 1 188 ? -6.028 -2.793 5.255 1.00 97.19 188 ALA A CA 1
ATOM 1395 C C . ALA A 1 188 ? -7.315 -2.025 4.931 1.00 97.19 188 ALA A C 1
ATOM 1397 O O . ALA A 1 188 ? -7.268 -0.813 4.732 1.00 97.19 188 ALA A O 1
ATOM 1398 N N . ALA A 1 189 ? -8.462 -2.703 4.970 1.00 98.56 189 ALA A N 1
ATOM 1399 C CA . ALA A 1 189 ? -9.766 -2.097 4.747 1.00 98.56 189 ALA A CA 1
ATOM 1400 C C . ALA A 1 189 ? -10.120 -1.066 5.830 1.00 98.56 189 ALA A C 1
ATOM 1402 O O . ALA A 1 189 ? -10.499 0.057 5.502 1.00 98.56 189 ALA A O 1
ATOM 1403 N N . ALA A 1 190 ? -9.922 -1.398 7.111 1.00 98.44 190 ALA A N 1
ATOM 1404 C CA . ALA A 1 190 ? -10.159 -0.472 8.221 1.00 98.44 190 ALA A CA 1
ATOM 1405 C C . ALA A 1 190 ? -9.314 0.804 8.089 1.00 98.44 190 ALA A C 1
ATOM 1407 O O . ALA A 1 190 ? -9.838 1.908 8.221 1.00 98.44 190 ALA A O 1
ATOM 1408 N N . LYS A 1 191 ? -8.024 0.661 7.755 1.00 97.12 191 LYS A N 1
ATOM 1409 C CA . LYS A 1 191 ? -7.138 1.803 7.478 1.00 97.12 191 LYS A CA 1
ATOM 1410 C C . LYS A 1 191 ? -7.596 2.607 6.265 1.00 97.12 191 LYS A C 1
ATOM 1412 O O . LYS A 1 191 ? -7.655 3.831 6.342 1.00 97.12 191 LYS A O 1
ATOM 1417 N N . GLY A 1 192 ? -7.925 1.927 5.168 1.00 96.44 192 GLY A N 1
ATOM 1418 C CA . GLY A 1 192 ? -8.368 2.558 3.928 1.00 96.44 192 GLY A CA 1
ATOM 1419 C C . GLY A 1 192 ? -9.642 3.380 4.111 1.00 96.44 192 GLY A C 1
ATOM 1420 O O . GLY A 1 192 ? -9.751 4.480 3.579 1.00 96.44 192 GLY A O 1
ATOM 1421 N N . LEU A 1 193 ? -10.584 2.899 4.925 1.00 97.75 193 LEU A N 1
ATOM 1422 C CA . LEU A 1 193 ? -11.802 3.637 5.270 1.00 97.75 193 LEU A CA 1
ATOM 1423 C C . LEU A 1 193 ? -11.511 4.917 6.066 1.00 97.75 193 LEU A C 1
ATOM 1425 O O . LEU A 1 193 ? -12.154 5.936 5.823 1.00 97.75 193 LEU A O 1
ATOM 1429 N N . GLY A 1 194 ? -10.533 4.890 6.977 1.00 94.44 194 GLY A N 1
ATOM 1430 C CA . GLY A 1 194 ? -10.046 6.100 7.645 1.00 94.44 194 GLY A CA 1
ATOM 1431 C C . GLY A 1 194 ? -9.389 7.078 6.665 1.00 94.44 194 GLY A C 1
ATOM 1432 O O . GLY A 1 194 ? -9.703 8.265 6.672 1.00 94.44 194 GLY A O 1
ATOM 1433 N N . GLN A 1 195 ? -8.536 6.572 5.767 1.00 94.06 195 GLN A N 1
ATOM 1434 C CA . GLN A 1 195 ? -7.848 7.370 4.740 1.00 94.06 195 GLN A CA 1
ATOM 1435 C C . GLN A 1 195 ? -8.807 8.034 3.748 1.00 94.06 195 GLN A C 1
ATOM 1437 O O . GLN A 1 195 ? -8.553 9.156 3.313 1.00 94.06 195 GLN A O 1
ATOM 1442 N N . LEU A 1 196 ? -9.918 7.369 3.417 1.00 93.44 196 LEU A N 1
ATOM 1443 C CA . LEU A 1 196 ? -10.949 7.914 2.537 1.00 93.44 196 LEU A CA 1
ATOM 1444 C C . LEU A 1 196 ? -11.580 9.199 3.100 1.00 93.44 196 LEU A C 1
ATOM 1446 O O . LEU A 1 196 ? -12.087 10.020 2.335 1.00 93.44 196 LEU A O 1
ATOM 1450 N N . ASN A 1 197 ? -11.539 9.371 4.426 1.00 92.38 197 ASN A N 1
ATOM 1451 C CA . ASN A 1 197 ? -12.116 10.501 5.145 1.00 92.38 197 ASN A CA 1
ATOM 1452 C C . ASN A 1 197 ? -13.615 10.730 4.835 1.00 92.38 197 ASN A C 1
ATOM 1454 O O . ASN A 1 197 ? -14.094 11.864 4.772 1.00 92.38 197 ASN A O 1
ATOM 1458 N N . ASP A 1 198 ? -14.363 9.643 4.611 1.00 95.25 198 ASP A N 1
ATOM 1459 C CA . ASP A 1 198 ? -15.809 9.660 4.377 1.00 95.25 198 ASP A CA 1
ATOM 1460 C C . ASP A 1 198 ? -16.548 9.138 5.616 1.00 95.25 198 ASP A C 1
ATOM 1462 O O . ASP A 1 198 ? -16.422 7.974 6.003 1.00 95.25 198 ASP A O 1
ATOM 1466 N N . ARG A 1 199 ? -17.366 9.996 6.235 1.00 96.44 199 ARG A N 1
ATOM 1467 C CA . ARG A 1 199 ? -18.145 9.659 7.439 1.00 96.44 199 ARG A CA 1
ATOM 1468 C C . ARG A 1 199 ? -19.162 8.543 7.212 1.00 96.44 199 ARG A C 1
ATOM 1470 O O . ARG A 1 199 ? -19.575 7.900 8.174 1.00 96.44 199 ARG A O 1
ATOM 1477 N N . ALA A 1 200 ? -19.525 8.244 5.966 1.00 97.00 200 ALA A N 1
ATOM 1478 C CA . ALA A 1 200 ? -20.340 7.075 5.660 1.00 97.00 200 ALA A CA 1
ATOM 1479 C C . ALA A 1 200 ? -19.653 5.745 6.046 1.00 97.00 200 ALA A C 1
ATOM 1481 O O . ALA A 1 200 ? -20.337 4.736 6.200 1.00 97.00 200 ALA A O 1
ATOM 1482 N N . ALA A 1 201 ? -18.333 5.738 6.280 1.00 97.81 201 ALA A N 1
ATOM 1483 C CA . ALA A 1 201 ? -17.594 4.583 6.790 1.00 97.81 201 ALA A CA 1
ATOM 1484 C C . ALA A 1 201 ? -17.792 4.314 8.294 1.00 97.81 201 ALA A C 1
ATOM 1486 O O . ALA A 1 201 ? -17.463 3.226 8.772 1.00 97.81 201 ALA A O 1
ATOM 1487 N N . VAL A 1 202 ? -18.318 5.281 9.057 1.00 98.31 202 VAL A N 1
ATOM 1488 C CA . VAL A 1 202 ? -18.403 5.206 10.526 1.00 98.31 202 VAL A CA 1
ATOM 1489 C C . VAL A 1 202 ? -19.170 3.976 11.023 1.00 98.31 202 VAL A C 1
ATOM 1491 O O . VAL A 1 202 ? -18.645 3.307 11.915 1.00 98.31 202 VAL A O 1
ATOM 1494 N N . PRO A 1 203 ? -20.347 3.604 10.475 1.00 98.50 203 PRO A N 1
ATOM 1495 C CA . PRO A 1 203 ? -21.047 2.397 10.912 1.00 98.50 203 PRO A CA 1
ATOM 1496 C C . PRO A 1 203 ? -20.202 1.129 10.734 1.00 98.50 203 PRO A C 1
ATOM 1498 O O . PRO A 1 203 ? -20.078 0.340 11.667 1.00 98.50 203 PRO A O 1
ATOM 1501 N N . ALA A 1 204 ? -19.546 0.983 9.579 1.00 98.44 204 ALA A N 1
ATOM 1502 C CA . ALA A 1 204 ? -18.721 -0.181 9.271 1.00 98.44 204 ALA A CA 1
ATOM 1503 C C . ALA A 1 204 ? -17.492 -0.281 10.192 1.00 98.44 204 ALA A C 1
ATOM 1505 O O . ALA A 1 204 ? -17.187 -1.345 10.727 1.00 98.44 204 ALA A O 1
ATOM 1506 N N . LEU A 1 205 ? -16.822 0.845 10.452 1.00 98.56 205 LEU A N 1
ATOM 1507 C CA . LEU A 1 205 ? -15.706 0.903 11.397 1.00 98.56 205 LEU A CA 1
ATOM 1508 C C . LEU A 1 205 ? -16.155 0.655 12.847 1.00 98.56 205 LEU A C 1
ATOM 1510 O O . LEU A 1 205 ? -15.428 0.032 13.619 1.00 98.56 205 LEU A O 1
ATOM 1514 N N . CYS A 1 206 ? -17.360 1.089 13.229 1.00 98.50 206 CYS A N 1
ATOM 1515 C CA . CYS A 1 206 ? -17.931 0.787 14.543 1.00 98.50 206 CYS A CA 1
ATOM 1516 C C . CYS A 1 206 ? -18.195 -0.712 14.738 1.00 98.50 206 CYS A C 1
ATOM 1518 O O . CYS A 1 206 ? -18.086 -1.205 15.862 1.00 98.50 206 CYS A O 1
ATOM 1520 N N . ASP A 1 207 ? -18.524 -1.443 13.673 1.00 98.25 207 ASP A N 1
ATOM 1521 C CA . ASP A 1 207 ? -18.615 -2.902 13.723 1.00 98.25 207 ASP A CA 1
ATOM 1522 C C . ASP A 1 207 ? -17.234 -3.565 13.754 1.00 98.25 207 ASP A C 1
ATOM 1524 O O . ASP A 1 207 ? -17.030 -4.486 14.546 1.00 98.25 207 ASP A O 1
ATOM 1528 N N . ALA A 1 208 ? -16.252 -3.027 13.024 1.00 98.50 208 ALA A N 1
ATOM 1529 C CA . ALA A 1 208 ? -14.860 -3.489 13.063 1.00 98.50 208 ALA A CA 1
ATOM 1530 C C . ALA A 1 208 ? -14.180 -3.321 14.442 1.00 98.50 208 ALA A C 1
ATOM 1532 O O . ALA A 1 208 ? -13.213 -4.016 14.744 1.00 98.50 208 ALA A O 1
ATOM 1533 N N . LEU A 1 209 ? -14.715 -2.484 15.345 1.00 98.50 209 LEU A N 1
ATOM 1534 C CA . LEU A 1 209 ? -14.305 -2.452 16.762 1.00 98.50 209 LEU A CA 1
ATOM 1535 C C . LEU A 1 209 ? -14.561 -3.772 17.509 1.00 98.50 209 LEU A C 1
ATOM 1537 O O . LEU A 1 209 ? -14.111 -3.922 18.641 1.00 98.50 209 LEU A O 1
ATOM 1541 N N . LYS A 1 210 ? -15.313 -4.706 16.923 1.00 98.25 210 LYS A N 1
ATOM 1542 C CA . LYS A 1 210 ? -15.641 -6.016 17.503 1.00 98.25 210 LYS A CA 1
ATOM 1543 C C . LYS A 1 210 ? -14.885 -7.162 16.819 1.00 98.25 210 LYS A C 1
ATOM 1545 O O . LYS A 1 210 ? -15.182 -8.317 17.105 1.00 98.25 210 LYS A O 1
ATOM 1550 N N . ASP A 1 211 ? -13.954 -6.855 15.913 1.00 98.69 211 ASP A N 1
ATOM 1551 C CA . ASP A 1 211 ? -13.196 -7.859 15.162 1.00 98.69 211 ASP A CA 1
ATOM 1552 C C . ASP A 1 211 ? -12.433 -8.817 16.090 1.00 98.69 211 ASP A C 1
ATOM 1554 O O . ASP A 1 211 ? -11.970 -8.425 17.165 1.00 98.69 211 ASP A O 1
ATOM 1558 N N . SER A 1 212 ? -12.263 -10.073 15.673 1.00 97.50 212 SER A N 1
ATOM 1559 C CA . SER A 1 212 ? -11.484 -11.057 16.429 1.00 97.50 212 SER A CA 1
ATOM 1560 C C . SER A 1 212 ? -10.019 -10.635 16.582 1.00 97.50 212 SER A C 1
ATOM 1562 O O . SER A 1 212 ? -9.416 -10.851 17.634 1.00 97.50 212 SER A O 1
ATOM 1564 N N . GLU A 1 213 ? -9.458 -9.985 15.562 1.00 97.88 213 GLU A N 1
ATOM 1565 C CA . GLU A 1 213 ? -8.066 -9.559 15.530 1.00 97.88 213 GLU A CA 1
ATOM 1566 C C . GLU A 1 213 ? -7.892 -8.164 16.143 1.00 97.88 213 GLU A C 1
ATOM 1568 O O . GLU A 1 213 ? -8.495 -7.174 15.719 1.00 97.88 213 GLU A O 1
ATOM 1573 N N . TRP A 1 214 ? -7.019 -8.064 17.147 1.00 96.19 214 TRP A N 1
ATOM 1574 C CA . TRP A 1 214 ? -6.813 -6.819 17.892 1.00 96.19 214 TRP A CA 1
ATOM 1575 C C . TRP A 1 214 ? -6.261 -5.699 17.006 1.00 96.19 214 TRP A C 1
ATOM 1577 O O . TRP A 1 214 ? -6.590 -4.532 17.223 1.00 96.19 214 TRP A O 1
ATOM 1587 N N . SER A 1 215 ? -5.458 -6.043 15.995 1.00 94.44 215 SER A N 1
ATOM 1588 C CA . SER A 1 215 ? -4.902 -5.076 15.049 1.00 94.44 215 SER A CA 1
ATOM 1589 C C . SER A 1 215 ? -6.008 -4.377 14.251 1.00 94.44 215 SER A C 1
ATOM 1591 O O . SER A 1 215 ? -5.962 -3.159 14.069 1.00 94.44 215 SER A O 1
ATOM 1593 N N . VAL A 1 216 ? -7.040 -5.121 13.831 1.00 98.06 216 VAL A N 1
ATOM 1594 C CA . VAL A 1 216 ? -8.206 -4.566 13.125 1.00 98.06 216 VAL A CA 1
ATOM 1595 C C . VAL A 1 216 ? -8.982 -3.632 14.052 1.00 98.06 216 VAL A C 1
ATOM 1597 O O . VAL A 1 216 ? -9.226 -2.483 13.685 1.00 98.06 216 VAL A O 1
ATOM 1600 N N . ARG A 1 217 ? -9.275 -4.064 15.288 1.00 98.56 217 ARG A N 1
ATOM 1601 C CA . ARG A 1 217 ? -9.972 -3.229 16.286 1.00 98.56 217 ARG A CA 1
ATOM 1602 C C . ARG A 1 217 ? -9.225 -1.929 16.591 1.00 98.56 217 ARG A C 1
ATOM 1604 O O . ARG A 1 217 ? -9.837 -0.864 16.653 1.00 98.56 217 ARG A O 1
ATOM 1611 N N . TYR A 1 218 ? -7.900 -1.999 16.750 1.00 96.94 218 TYR A N 1
ATOM 1612 C CA . TYR A 1 218 ? -7.045 -0.834 16.994 1.00 96.94 218 TYR A CA 1
ATOM 1613 C C . TYR A 1 218 ? -7.140 0.186 15.856 1.00 96.94 218 TYR A C 1
ATOM 1615 O O . TYR A 1 218 ? -7.377 1.370 16.098 1.00 96.94 218 TYR A O 1
ATOM 1623 N N . HIS A 1 219 ? -6.995 -0.267 14.610 1.00 96.00 219 HIS A N 1
ATOM 1624 C CA . HIS A 1 219 ? -7.049 0.626 13.456 1.00 96.00 219 HIS A CA 1
ATOM 1625 C C . HIS A 1 219 ? -8.460 1.122 13.141 1.00 96.00 219 HIS A C 1
ATOM 1627 O O . HIS A 1 219 ? -8.600 2.255 12.678 1.00 96.00 219 HIS A O 1
ATOM 1633 N N . ALA A 1 220 ? -9.497 0.342 13.454 1.00 98.38 220 ALA A N 1
ATOM 1634 C CA . ALA A 1 220 ? -10.875 0.809 13.418 1.00 98.38 220 ALA A CA 1
ATOM 1635 C C . ALA A 1 220 ? -11.095 1.961 14.411 1.00 98.38 220 ALA A C 1
ATOM 1637 O O . ALA A 1 220 ? -11.645 2.993 14.034 1.00 98.38 220 ALA A O 1
ATOM 1638 N N . ALA A 1 221 ? -10.592 1.834 15.647 1.00 98.12 221 ALA A N 1
ATOM 1639 C CA . ALA A 1 221 ? -10.674 2.897 16.647 1.00 98.12 221 ALA A CA 1
ATOM 1640 C C . ALA A 1 221 ? -9.990 4.185 16.175 1.00 98.12 221 ALA A C 1
ATOM 1642 O O . ALA A 1 221 ? -10.635 5.232 16.163 1.00 98.12 221 ALA A O 1
ATOM 1643 N N . LEU A 1 222 ? -8.733 4.095 15.721 1.00 96.12 222 LEU A N 1
ATOM 1644 C CA . LEU A 1 222 ? -7.996 5.254 15.204 1.00 96.12 222 LEU A CA 1
ATOM 1645 C C . LEU A 1 222 ? -8.717 5.926 14.031 1.00 96.12 222 LEU A C 1
ATOM 1647 O O . LEU A 1 222 ? -8.879 7.144 14.033 1.00 96.12 222 LEU A O 1
ATOM 1651 N N . SER A 1 223 ? -9.207 5.131 13.076 1.00 96.69 223 SER A N 1
ATOM 1652 C CA . SER A 1 223 ? -9.918 5.644 11.900 1.00 96.69 223 SER A CA 1
ATOM 1653 C C . SER A 1 223 ? -11.211 6.367 12.287 1.00 96.69 223 SER A C 1
ATOM 1655 O O . SER A 1 223 ? -11.525 7.409 11.725 1.00 96.69 223 SER A O 1
ATOM 1657 N N . LEU A 1 224 ? -11.944 5.881 13.295 1.00 98.06 224 LEU A N 1
ATOM 1658 C CA . LEU A 1 224 ? -13.111 6.589 13.837 1.00 98.06 224 LEU A CA 1
ATOM 1659 C C . LEU A 1 224 ? -12.738 7.933 14.479 1.00 98.06 224 LEU A C 1
ATOM 1661 O O . LEU A 1 224 ? -13.505 8.890 14.381 1.00 98.06 224 LEU A O 1
ATOM 1665 N N . GLY A 1 225 ? -11.570 8.008 15.124 1.00 94.50 225 GLY A N 1
ATOM 1666 C CA . GLY A 1 225 ? -11.010 9.263 15.622 1.00 94.50 225 GLY A CA 1
ATOM 1667 C C . GLY A 1 225 ? -10.685 10.248 14.497 1.00 94.50 225 GLY A C 1
ATOM 1668 O O . GLY A 1 225 ? -10.987 11.430 14.636 1.00 94.50 225 GLY A O 1
ATOM 1669 N N . ASP A 1 226 ? -10.123 9.759 13.387 1.00 91.56 226 ASP A N 1
ATOM 1670 C CA . ASP A 1 226 ? -9.757 10.563 12.209 1.00 91.56 226 ASP A CA 1
ATOM 1671 C C . ASP A 1 226 ? -10.967 11.102 11.433 1.00 91.56 226 ASP A C 1
ATOM 1673 O O . ASP A 1 226 ? -10.922 12.222 10.933 1.00 91.56 226 ASP A O 1
ATOM 1677 N N . LEU A 1 227 ? -12.071 10.348 11.376 1.00 93.50 227 LEU A N 1
ATOM 1678 C CA . LEU A 1 227 ? -13.318 10.788 10.727 1.00 93.50 227 LEU A CA 1
ATOM 1679 C C . LEU A 1 227 ? -14.071 11.874 11.516 1.00 93.50 227 LEU A C 1
ATOM 1681 O O . LEU A 1 227 ? -14.969 12.544 10.983 1.00 93.50 227 LEU A O 1
ATOM 1685 N N . GLU A 1 228 ? -13.725 12.029 12.796 1.00 92.81 228 GLU A N 1
ATOM 1686 C CA . GLU A 1 228 ? -14.275 13.017 13.724 1.00 92.81 228 GLU A CA 1
ATOM 1687 C C . GLU A 1 228 ? -15.816 13.031 13.803 1.00 92.81 228 GLU A C 1
ATOM 1689 O O . GLU A 1 228 ? -16.443 14.077 14.005 1.00 92.81 228 GLU A O 1
ATOM 1694 N N . ASP A 1 229 ? -16.452 11.872 13.625 1.00 95.75 229 ASP A N 1
ATOM 1695 C CA . ASP A 1 229 ? -17.904 11.738 13.702 1.00 95.75 229 ASP A CA 1
ATOM 1696 C C . ASP A 1 229 ? -18.351 11.384 15.129 1.00 95.75 229 ASP A C 1
ATOM 1698 O O . ASP A 1 229 ? -18.001 10.345 15.696 1.00 95.75 229 ASP A O 1
ATOM 1702 N N . LEU A 1 230 ? -19.184 12.246 15.717 1.00 96.25 230 LEU A N 1
ATOM 1703 C CA . LEU A 1 230 ? -19.662 12.106 17.093 1.00 96.25 230 LEU A CA 1
ATOM 1704 C C . LEU A 1 230 ? -20.575 10.889 17.324 1.00 96.25 230 LEU A C 1
ATOM 1706 O O . LEU A 1 230 ? -20.855 10.549 18.481 1.00 96.25 230 LEU A O 1
ATOM 1710 N N . THR A 1 231 ? -21.046 10.223 16.268 1.00 96.81 231 THR A N 1
ATOM 1711 C CA . THR A 1 231 ? -21.774 8.949 16.373 1.00 96.81 231 THR A CA 1
ATOM 1712 C C . THR A 1 231 ? -20.871 7.813 16.869 1.00 96.81 231 THR A C 1
ATOM 1714 O O . THR A 1 231 ? -21.356 6.911 17.557 1.00 96.81 231 THR A O 1
ATOM 1717 N N . ALA A 1 232 ? -19.553 7.906 16.651 1.00 97.62 232 ALA A N 1
ATOM 1718 C CA . ALA A 1 232 ? -18.568 6.921 17.095 1.00 97.62 232 ALA A CA 1
ATOM 1719 C C . ALA A 1 232 ? -18.274 6.963 18.607 1.00 97.62 232 ALA A C 1
ATOM 1721 O O . ALA A 1 232 ? -17.724 6.008 19.155 1.00 97.62 232 ALA A O 1
ATOM 1722 N N . VAL A 1 233 ? -18.669 8.031 19.314 1.00 98.12 233 VAL A N 1
ATOM 1723 C CA . VAL A 1 233 ? -18.346 8.234 20.740 1.00 98.12 233 VAL A CA 1
ATOM 1724 C C . VAL A 1 233 ? -18.846 7.081 21.615 1.00 98.12 233 VAL A C 1
ATOM 1726 O O . VAL A 1 233 ? -18.102 6.569 22.447 1.00 98.12 233 VAL A O 1
ATOM 1729 N N . ILE A 1 234 ? -20.096 6.642 21.441 1.00 98.19 234 ILE A N 1
ATOM 1730 C CA . ILE A 1 234 ? -20.666 5.561 22.263 1.00 98.19 234 ILE A CA 1
ATOM 1731 C C . ILE A 1 234 ? -20.041 4.191 21.928 1.00 98.19 234 ILE A C 1
ATOM 1733 O O . ILE A 1 234 ? -19.675 3.480 22.868 1.00 98.19 234 ILE A O 1
ATOM 1737 N N . PRO A 1 235 ? -19.879 3.796 20.647 1.00 98.50 235 PRO A N 1
ATOM 1738 C CA . PRO A 1 235 ? -19.097 2.614 20.275 1.00 98.50 235 PRO A CA 1
ATOM 1739 C C . PRO A 1 235 ? -17.678 2.603 20.858 1.00 98.50 235 PRO A C 1
ATOM 1741 O O . PRO A 1 235 ? -17.284 1.610 21.467 1.00 98.50 235 PRO A O 1
ATOM 1744 N N . LEU A 1 236 ? -16.949 3.718 20.771 1.00 98.44 236 LEU A N 1
ATOM 1745 C CA . LEU A 1 236 ? -15.602 3.844 21.331 1.00 98.44 236 LEU A CA 1
ATOM 1746 C C . LEU A 1 236 ? -15.600 3.724 22.861 1.00 98.44 236 LEU A C 1
ATOM 1748 O O . LEU A 1 236 ? -14.796 2.980 23.409 1.00 98.44 236 LEU A O 1
ATOM 1752 N N . ILE A 1 237 ? -16.546 4.350 23.573 1.00 98.50 237 ILE A N 1
ATOM 1753 C CA . ILE A 1 237 ? -16.691 4.163 25.030 1.00 98.50 237 ILE A CA 1
ATOM 1754 C C . ILE A 1 237 ? -16.863 2.679 25.384 1.00 98.50 237 ILE A C 1
ATOM 1756 O O . ILE A 1 237 ? -16.274 2.206 26.354 1.00 98.50 237 ILE A O 1
ATOM 1760 N N . LYS A 1 238 ? -17.643 1.924 24.600 1.00 97.94 238 LYS A N 1
ATOM 1761 C CA . LYS A 1 238 ? -17.809 0.478 24.817 1.00 97.94 238 LYS A CA 1
ATOM 1762 C C . LYS A 1 238 ? -16.525 -0.309 24.553 1.00 97.94 238 LYS A C 1
ATOM 1764 O O . LYS A 1 238 ? -16.362 -1.354 25.174 1.00 97.94 238 LYS A O 1
ATOM 1769 N N . ALA A 1 239 ? -15.646 0.169 23.674 1.00 98.06 239 ALA A N 1
ATOM 1770 C CA . ALA A 1 239 ? -14.362 -0.452 23.349 1.00 98.06 239 ALA A CA 1
ATOM 1771 C C . ALA A 1 239 ? -13.247 -0.145 24.373 1.00 98.06 239 ALA A C 1
ATOM 1773 O O . ALA A 1 239 ? -12.183 -0.750 24.310 1.00 98.06 239 ALA A O 1
ATOM 1774 N N . LEU A 1 240 ? -13.478 0.723 25.370 1.00 97.44 240 LEU A N 1
ATOM 1775 C CA . LEU A 1 240 ? -12.503 0.982 26.445 1.00 97.44 240 LEU A CA 1
ATOM 1776 C C . LEU A 1 240 ? -12.166 -0.260 27.283 1.00 97.44 240 LEU A C 1
ATOM 1778 O O . LEU A 1 240 ? -11.119 -0.291 27.910 1.00 97.44 240 LEU A O 1
ATOM 1782 N N . LYS A 1 241 ? -13.022 -1.286 27.276 1.00 96.00 241 LYS A N 1
ATOM 1783 C CA . LYS A 1 241 ? -12.803 -2.563 27.977 1.00 96.00 241 LYS A CA 1
ATOM 1784 C C . LYS A 1 241 ? -12.070 -3.618 27.134 1.00 96.00 241 LYS A C 1
ATOM 1786 O O . LYS A 1 241 ? -12.152 -4.801 27.454 1.00 96.00 241 LYS A O 1
ATOM 1791 N N . ASP A 1 242 ? -11.448 -3.228 26.021 1.00 97.94 242 ASP A N 1
ATOM 1792 C CA . ASP A 1 242 ? -10.746 -4.174 25.149 1.00 97.94 242 ASP A CA 1
ATOM 1793 C C . ASP A 1 242 ? -9.654 -4.945 25.916 1.00 97.94 242 ASP A C 1
ATOM 1795 O O . ASP A 1 242 ? -8.908 -4.334 26.691 1.00 97.94 242 ASP A O 1
ATOM 1799 N N . PRO A 1 243 ? -9.500 -6.266 25.701 1.00 95.62 243 PRO A N 1
ATOM 1800 C CA . PRO A 1 243 ? -8.454 -7.039 26.369 1.00 95.62 243 PRO A CA 1
ATOM 1801 C C . PRO A 1 243 ? -7.037 -6.554 26.032 1.00 95.62 243 PRO A C 1
ATOM 1803 O O . PRO A 1 243 ? -6.116 -6.756 26.823 1.00 95.62 243 PRO A O 1
ATOM 1806 N N . ARG A 1 244 ? -6.829 -5.908 24.877 1.00 94.81 244 ARG A N 1
ATOM 1807 C CA . ARG A 1 244 ? -5.508 -5.448 24.448 1.00 94.81 244 ARG A CA 1
ATOM 1808 C C . ARG A 1 244 ? -5.279 -3.991 24.839 1.00 94.81 244 ARG A C 1
ATOM 1810 O O . ARG A 1 244 ? -5.945 -3.091 24.330 1.00 94.81 244 ARG A O 1
ATOM 1817 N N . GLU A 1 245 ? -4.238 -3.751 25.636 1.00 94.12 245 GLU A N 1
ATOM 1818 C CA . GLU A 1 245 ? -3.799 -2.406 26.045 1.00 94.12 245 GLU A CA 1
ATOM 1819 C C . GLU A 1 245 ? -3.672 -1.435 24.855 1.00 94.12 245 GLU A C 1
ATOM 1821 O O . GLU A 1 245 ? -4.172 -0.312 24.901 1.00 94.12 245 GLU A O 1
ATOM 1826 N N . GLY A 1 246 ? -3.060 -1.886 23.753 1.00 89.94 246 GLY A N 1
ATOM 1827 C CA . GLY A 1 246 ? -2.884 -1.071 22.548 1.00 89.94 246 GLY A CA 1
ATOM 1828 C C . GLY A 1 246 ? -4.205 -0.570 21.954 1.00 89.94 246 GLY A C 1
ATOM 1829 O O . GLY A 1 246 ? -4.286 0.593 21.555 1.00 89.94 246 GLY A O 1
ATOM 1830 N N . VAL A 1 247 ? -5.250 -1.408 21.960 1.00 95.75 247 VAL A N 1
ATOM 1831 C CA . VAL A 1 247 ? -6.595 -1.034 21.496 1.00 95.75 247 VAL A CA 1
ATOM 1832 C C . VAL A 1 247 ? -7.206 -0.014 22.447 1.00 95.75 247 VAL A C 1
ATOM 1834 O O . VAL A 1 247 ? -7.622 1.049 21.991 1.00 95.75 247 VAL A O 1
ATOM 1837 N N . ARG A 1 248 ? -7.185 -0.274 23.763 1.00 97.25 248 ARG A N 1
ATOM 1838 C CA . ARG A 1 248 ? -7.696 0.673 24.770 1.00 97.25 248 ARG A CA 1
ATOM 1839 C C . ARG A 1 248 ? -7.037 2.041 24.641 1.00 97.25 248 ARG A C 1
ATOM 1841 O O . ARG A 1 248 ? -7.726 3.056 24.613 1.00 97.25 248 ARG A O 1
ATOM 1848 N N . ARG A 1 249 ? -5.714 2.078 24.466 1.00 94.31 249 ARG A N 1
ATOM 1849 C CA . ARG A 1 249 ? -4.962 3.315 24.220 1.00 94.31 249 ARG A CA 1
ATOM 1850 C C . ARG A 1 249 ? -5.443 4.042 22.960 1.00 94.31 249 ARG A C 1
ATOM 1852 O O . ARG A 1 249 ? -5.701 5.240 23.026 1.00 94.31 249 ARG A O 1
ATOM 1859 N N . GLY A 1 250 ? -5.590 3.331 21.838 1.00 93.62 250 GLY A N 1
ATOM 1860 C CA . GLY A 1 250 ? -6.100 3.907 20.586 1.00 93.62 250 GLY A CA 1
ATOM 1861 C C . GLY A 1 250 ? -7.532 4.440 20.711 1.00 93.62 250 GLY A C 1
ATOM 1862 O O . GLY A 1 250 ? -7.858 5.490 20.161 1.00 93.62 250 GLY A O 1
ATOM 1863 N N . VAL A 1 251 ? -8.375 3.773 21.502 1.00 97.88 251 VAL A N 1
ATOM 1864 C CA . VAL A 1 251 ? -9.730 4.235 21.830 1.00 97.88 251 VAL A CA 1
ATOM 1865 C C . VAL A 1 251 ? -9.694 5.531 22.644 1.00 97.88 251 VAL A C 1
ATOM 1867 O O . VAL A 1 251 ? -10.417 6.467 22.307 1.00 97.88 251 VAL A O 1
ATOM 1870 N N . VAL A 1 252 ? -8.851 5.625 23.680 1.00 97.31 252 VAL A N 1
ATOM 1871 C CA . VAL A 1 252 ? -8.695 6.857 24.480 1.00 97.31 252 VAL A CA 1
ATOM 1872 C C . VAL A 1 252 ? -8.234 8.020 23.601 1.00 97.31 252 VAL A C 1
ATOM 1874 O O . VAL A 1 252 ? -8.807 9.107 23.675 1.00 97.31 252 VAL A O 1
ATOM 1877 N N . GLU A 1 253 ? -7.237 7.787 22.746 1.00 94.56 253 GLU A N 1
ATOM 1878 C CA . GLU A 1 253 ? -6.744 8.786 21.795 1.00 94.56 253 GLU A CA 1
ATOM 1879 C C . GLU A 1 253 ? -7.866 9.280 20.869 1.00 94.56 253 GLU A C 1
ATOM 1881 O O . GLU A 1 253 ? -8.074 10.485 20.725 1.00 94.56 253 GLU A O 1
ATOM 1886 N N . SER A 1 254 ? -8.645 8.354 20.308 1.00 96.06 254 SER A N 1
ATOM 1887 C CA . SER A 1 254 ? -9.743 8.659 19.382 1.00 96.06 254 SER A CA 1
ATOM 1888 C C . SER A 1 254 ? -10.884 9.419 20.061 1.00 96.06 254 SER A C 1
ATOM 1890 O O . SER A 1 254 ? -11.390 10.399 19.518 1.00 96.06 254 SER A O 1
ATOM 1892 N N . LEU A 1 255 ? -11.251 9.039 21.291 1.00 97.25 255 LEU A N 1
ATOM 1893 C CA . LEU A 1 255 ? -12.206 9.793 22.111 1.00 97.25 255 LEU A CA 1
ATOM 1894 C C . LEU A 1 255 ? -11.705 11.213 22.392 1.00 97.25 255 LEU A C 1
ATOM 1896 O O . LEU A 1 255 ? -12.497 12.155 22.370 1.00 97.25 255 LEU A O 1
ATOM 1900 N N . GLY A 1 256 ? -10.400 11.377 22.612 1.00 95.12 256 GLY A N 1
ATOM 1901 C CA . GLY A 1 256 ? -9.770 12.684 22.743 1.00 95.12 256 GLY A CA 1
ATOM 1902 C C . GLY A 1 256 ? -9.896 13.533 21.485 1.00 95.12 256 GLY A C 1
ATOM 1903 O O . GLY A 1 256 ? -10.316 14.688 21.585 1.00 95.12 256 GLY A O 1
ATOM 1904 N N . ARG A 1 257 ? -9.585 12.971 20.311 1.00 93.12 257 ARG A N 1
ATOM 1905 C CA . ARG A 1 257 ? -9.732 13.654 19.012 1.00 93.12 257 ARG A CA 1
ATOM 1906 C C . ARG A 1 257 ? -11.172 14.104 18.762 1.00 93.12 257 ARG A C 1
ATOM 1908 O O . ARG A 1 257 ? -11.389 15.223 18.311 1.00 93.12 257 ARG A O 1
ATOM 1915 N N . LEU A 1 258 ? -12.157 13.290 19.149 1.00 93.56 258 LEU A N 1
ATOM 1916 C CA . LEU A 1 258 ? -13.580 13.636 19.032 1.00 93.56 258 LEU A CA 1
ATOM 1917 C C . LEU A 1 258 ? -14.003 14.804 19.935 1.00 93.56 258 LEU A C 1
ATOM 1919 O O . LEU A 1 258 ? -14.944 15.523 19.604 1.00 93.56 258 LEU A O 1
ATOM 1923 N N . GLY A 1 259 ? -13.330 15.023 21.068 1.00 93.69 259 GLY A N 1
ATOM 1924 C CA . GLY A 1 259 ? -13.577 16.195 21.913 1.00 93.69 259 GLY A CA 1
ATOM 1925 C C . GLY A 1 259 ? -14.897 16.166 22.706 1.00 93.69 259 GLY A C 1
ATOM 1926 O O . GLY A 1 259 ? -15.259 17.167 23.326 1.00 93.69 259 GLY A O 1
ATOM 1927 N N . ASP A 1 260 ? -15.632 15.050 22.700 1.00 95.56 260 ASP A N 1
ATOM 1928 C CA . ASP A 1 260 ? -16.999 14.975 23.225 1.00 95.56 260 ASP A CA 1
ATOM 1929 C C . ASP A 1 260 ? -17.058 14.695 24.738 1.00 95.56 260 ASP A C 1
ATOM 1931 O O . ASP A 1 260 ? -16.517 13.709 25.249 1.00 95.56 260 ASP A O 1
ATOM 1935 N N . LYS A 1 261 ? -17.798 15.536 25.471 1.00 96.06 261 LYS A N 1
ATOM 1936 C CA . LYS A 1 261 ? -17.954 15.442 26.933 1.00 96.06 261 LYS A CA 1
ATOM 1937 C C . LYS A 1 261 ? -18.580 14.129 27.407 1.00 96.06 261 LYS A C 1
ATOM 1939 O O . LYS A 1 261 ? -18.345 13.737 28.550 1.00 96.06 261 LYS A O 1
ATOM 1944 N N . ARG A 1 262 ? -19.341 13.425 26.562 1.00 96.44 262 ARG A N 1
ATOM 1945 C CA . ARG A 1 262 ? -19.942 12.121 26.896 1.00 96.44 262 ARG A CA 1
ATOM 1946 C C . ARG A 1 262 ? -18.888 11.076 27.275 1.00 96.44 262 ARG A C 1
ATOM 1948 O O . ARG A 1 262 ? -19.186 10.178 28.058 1.00 96.44 262 ARG A O 1
ATOM 1955 N N . ALA A 1 263 ? -17.653 11.215 26.786 1.00 96.94 263 ALA A N 1
ATOM 1956 C CA . ALA A 1 263 ? -16.550 10.312 27.104 1.00 96.94 263 ALA A CA 1
ATOM 1957 C C . ALA A 1 263 ? -15.954 10.516 28.509 1.00 96.94 263 ALA A C 1
ATOM 1959 O O . ALA A 1 263 ? -15.343 9.592 29.042 1.00 96.94 263 ALA A O 1
ATOM 1960 N N . VAL A 1 264 ? -16.149 11.682 29.142 1.00 97.50 264 VAL A N 1
ATOM 1961 C CA . VAL A 1 264 ? -15.458 12.059 30.393 1.00 97.50 264 VAL A CA 1
ATOM 1962 C C . VAL A 1 264 ? -15.715 11.053 31.513 1.00 97.50 264 VAL A C 1
ATOM 1964 O O . VAL A 1 264 ? -14.770 10.500 32.069 1.00 97.50 264 VAL A O 1
ATOM 1967 N N . ALA A 1 265 ? -16.982 10.754 31.809 1.00 97.19 265 ALA A N 1
ATOM 1968 C CA . ALA A 1 265 ? -17.327 9.842 32.900 1.00 97.19 265 ALA A CA 1
ATOM 1969 C C . ALA A 1 265 ? -16.846 8.402 32.645 1.00 97.19 265 ALA A C 1
ATOM 1971 O O . ALA A 1 265 ? -16.561 7.665 33.587 1.00 97.19 265 ALA A O 1
ATOM 1972 N N . ALA A 1 266 ? -16.770 7.977 31.380 1.00 97.50 266 ALA A N 1
ATOM 1973 C CA . ALA A 1 266 ? -16.247 6.662 31.024 1.00 97.50 266 ALA A CA 1
ATOM 1974 C C . ALA A 1 266 ? -14.725 6.598 31.209 1.00 97.50 266 ALA A C 1
ATOM 1976 O O . ALA A 1 266 ? -14.230 5.662 31.829 1.00 97.50 266 ALA A O 1
ATOM 1977 N N . LEU A 1 267 ? -14.001 7.621 30.752 1.00 97.12 267 LEU A N 1
ATOM 1978 C CA . LEU A 1 267 ? -12.550 7.713 30.902 1.00 97.12 267 LEU A CA 1
ATOM 1979 C C . LEU A 1 267 ? -12.120 7.859 32.364 1.00 97.12 267 LEU A C 1
ATOM 1981 O O . LEU A 1 267 ? -11.131 7.257 32.757 1.00 97.12 267 LEU A O 1
ATOM 1985 N N . GLU A 1 268 ? -12.870 8.581 33.201 1.00 97.12 268 GLU A N 1
ATOM 1986 C CA . GLU A 1 268 ? -12.588 8.667 34.643 1.00 97.12 268 GLU A CA 1
ATOM 1987 C C . GLU A 1 268 ? -12.738 7.317 35.354 1.00 97.12 268 GLU A C 1
ATOM 1989 O O . GLU A 1 268 ? -11.972 7.014 36.270 1.00 97.12 268 GLU A O 1
ATOM 1994 N N . ARG A 1 269 ? -13.704 6.490 34.933 1.00 96.50 269 ARG A N 1
ATOM 1995 C CA . ARG A 1 269 ? -13.832 5.114 35.432 1.00 96.50 269 ARG A CA 1
ATOM 1996 C C . ARG A 1 269 ? -12.695 4.241 34.914 1.00 96.50 269 ARG A C 1
ATOM 1998 O O . ARG A 1 269 ? -12.068 3.563 35.719 1.00 96.50 269 ARG A O 1
ATOM 2005 N N . GLN A 1 270 ? -12.401 4.308 33.613 1.00 95.81 270 GLN A N 1
ATOM 2006 C CA . GLN A 1 270 ? -11.329 3.522 33.002 1.00 95.81 270 GLN A CA 1
ATOM 2007 C C . GLN A 1 270 ? -9.975 3.848 33.631 1.00 95.81 270 GLN A C 1
ATOM 2009 O O . GLN A 1 270 ? -9.225 2.943 33.962 1.00 95.81 270 GLN A O 1
ATOM 2014 N N . ARG A 1 271 ? -9.693 5.125 33.903 1.00 96.38 271 ARG A N 1
ATOM 2015 C CA . ARG A 1 271 ? -8.460 5.566 34.562 1.00 96.38 271 ARG A CA 1
ATOM 2016 C C . ARG A 1 271 ? -8.185 4.816 35.866 1.00 96.38 271 ARG A C 1
ATOM 2018 O O . ARG A 1 271 ? -7.051 4.424 36.092 1.00 96.38 271 ARG A O 1
ATOM 2025 N N . LYS A 1 272 ? -9.212 4.612 36.701 1.00 95.06 272 LYS A N 1
ATOM 2026 C CA . LYS A 1 272 ? -9.092 3.890 37.981 1.00 95.06 272 LYS A CA 1
ATOM 2027 C C . LYS A 1 272 ? -8.789 2.405 37.787 1.00 95.06 272 LYS A C 1
ATOM 2029 O O . LYS A 1 272 ? -8.074 1.829 38.591 1.00 95.06 272 LYS A O 1
ATOM 2034 N N . VAL A 1 273 ? -9.336 1.793 36.736 1.00 92.81 273 VAL A N 1
ATOM 2035 C CA . VAL A 1 273 ? -9.038 0.397 36.373 1.00 92.81 273 VAL A CA 1
ATOM 2036 C C . VAL A 1 273 ? -7.589 0.278 35.887 1.00 92.81 273 VAL A C 1
ATOM 2038 O O . VAL A 1 273 ? -6.851 -0.609 36.301 1.00 92.81 273 VAL A O 1
ATOM 2041 N N . GLU A 1 274 ? -7.144 1.225 35.062 1.00 91.88 274 GLU A N 1
ATOM 2042 C CA . GLU A 1 274 ? -5.804 1.207 34.464 1.00 91.88 274 GLU A CA 1
ATOM 2043 C C . GLU A 1 274 ? -4.679 1.544 35.451 1.00 91.88 274 GLU A C 1
ATOM 2045 O O . GLU A 1 274 ? -3.525 1.237 35.162 1.00 91.88 274 GLU A O 1
ATOM 2050 N N . GLU A 1 275 ? -4.976 2.123 36.623 1.00 88.69 275 GLU A N 1
ATOM 2051 C CA . GLU A 1 275 ? -3.978 2.372 37.681 1.00 88.69 275 GLU A CA 1
ATOM 2052 C C . GLU A 1 275 ? -3.223 1.094 38.073 1.00 88.69 275 GLU A C 1
ATOM 2054 O O . GLU A 1 275 ? -2.037 1.157 38.405 1.00 88.69 275 GLU A O 1
ATOM 2059 N N . THR A 1 276 ? -3.888 -0.060 37.979 1.00 87.25 276 THR A N 1
ATOM 2060 C CA . THR A 1 276 ? -3.296 -1.376 38.237 1.00 87.25 276 THR A CA 1
ATOM 2061 C C . THR A 1 276 ? -2.874 -2.127 36.975 1.00 87.25 276 THR A C 1
ATOM 2063 O O . THR A 1 276 ? -2.033 -3.016 37.070 1.00 87.25 276 THR A O 1
ATOM 2066 N N . GLU A 1 277 ? -3.432 -1.797 35.806 1.00 87.56 277 GLU A N 1
ATOM 2067 C CA . GLU A 1 277 ? -3.204 -2.553 34.563 1.00 87.56 277 GLU A CA 1
ATOM 2068 C C . GLU A 1 277 ? -2.155 -1.925 33.641 1.00 87.56 277 GLU A C 1
ATOM 2070 O O . GLU A 1 277 ? -1.273 -2.627 33.151 1.00 87.56 277 GLU A O 1
ATOM 2075 N N . SER A 1 278 ? -2.234 -0.614 33.385 1.00 90.44 278 SER A N 1
ATOM 2076 C CA . SER A 1 278 ? -1.374 0.051 32.407 1.00 90.44 278 SER A CA 1
ATOM 2077 C C . SER A 1 278 ? -1.127 1.523 32.712 1.00 90.44 278 SER A C 1
ATOM 2079 O O . SER A 1 278 ? -1.967 2.404 32.503 1.00 90.44 278 SER A O 1
ATOM 2081 N N . LYS A 1 279 ? 0.126 1.829 33.059 1.00 91.06 279 LYS A N 1
ATOM 2082 C CA . LYS A 1 279 ? 0.600 3.214 33.199 1.00 91.06 279 LYS A CA 1
ATOM 2083 C C . LYS A 1 279 ? 0.501 4.004 31.888 1.00 91.06 279 LYS A C 1
ATOM 2085 O O . LYS A 1 279 ? 0.308 5.217 31.931 1.00 91.06 279 LYS A O 1
ATOM 2090 N N . LEU A 1 280 ? 0.625 3.338 30.735 1.00 89.12 280 LEU A N 1
ATOM 2091 C CA . LEU A 1 280 ? 0.559 3.988 29.422 1.00 89.12 280 LEU A CA 1
ATOM 2092 C C . LEU A 1 280 ? -0.856 4.479 29.110 1.00 89.12 280 LEU A C 1
ATOM 2094 O O . LEU A 1 280 ? -1.024 5.604 28.635 1.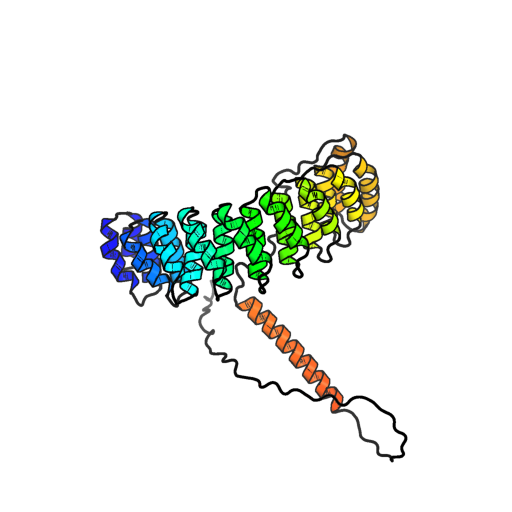00 89.12 280 LEU A O 1
ATOM 2098 N N . VAL A 1 281 ? -1.874 3.667 29.405 1.00 91.00 281 VAL A N 1
ATOM 2099 C CA . VAL A 1 281 ? -3.271 4.070 29.207 1.00 91.00 281 VAL A CA 1
ATOM 2100 C C . VAL A 1 281 ? -3.651 5.174 30.197 1.00 91.00 281 VAL A C 1
ATOM 2102 O O . VAL A 1 281 ? -4.249 6.163 29.775 1.00 91.00 281 VAL A O 1
ATOM 2105 N N . VAL A 1 282 ? -3.232 5.087 31.469 1.00 94.19 282 VAL A N 1
ATOM 2106 C CA . VAL A 1 282 ? -3.432 6.172 32.457 1.00 94.19 282 VAL A CA 1
ATOM 2107 C C . VAL A 1 282 ? -2.839 7.491 31.964 1.00 94.19 282 VAL A C 1
ATOM 2109 O O . VAL A 1 282 ? -3.537 8.504 31.961 1.00 94.19 282 VAL A O 1
ATOM 2112 N N . ALA A 1 283 ? -1.587 7.482 31.495 1.00 92.12 283 ALA A N 1
ATOM 2113 C CA . ALA A 1 283 ? -0.927 8.683 30.986 1.00 92.12 283 ALA A CA 1
ATOM 2114 C C . ALA A 1 283 ? -1.695 9.304 29.807 1.00 92.12 283 ALA A C 1
ATOM 2116 O O . ALA A 1 283 ? -1.905 10.516 29.776 1.00 92.12 283 ALA A O 1
ATOM 2117 N N . MET A 1 284 ? -2.178 8.479 28.871 1.00 92.81 284 MET A N 1
ATOM 2118 C CA . MET A 1 284 ? -2.987 8.956 27.745 1.00 92.81 284 MET A CA 1
ATOM 2119 C C . MET A 1 284 ? -4.322 9.555 28.212 1.00 92.81 284 MET A C 1
ATOM 2121 O O . MET A 1 284 ? -4.728 10.619 27.744 1.00 92.81 284 MET A O 1
ATOM 2125 N N . ILE A 1 285 ? -4.997 8.915 29.172 1.00 95.31 285 ILE A N 1
ATOM 2126 C CA . ILE A 1 285 ? -6.240 9.441 29.750 1.00 95.31 285 ILE A CA 1
ATOM 2127 C C . ILE A 1 285 ? -5.992 10.804 30.413 1.00 95.31 285 ILE A C 1
ATOM 2129 O O . ILE A 1 285 ? -6.771 11.738 30.201 1.00 95.31 285 ILE A O 1
ATOM 2133 N N . ASP A 1 286 ? -4.898 10.946 31.162 1.00 94.12 286 ASP A N 1
ATOM 2134 C CA . ASP A 1 286 ? -4.527 12.192 31.840 1.00 94.12 286 ASP A CA 1
ATOM 2135 C C . ASP A 1 286 ? -4.187 13.327 30.864 1.00 94.12 286 ASP A C 1
ATOM 2137 O O . ASP A 1 286 ? -4.488 14.491 31.144 1.00 94.12 286 ASP A O 1
ATOM 2141 N N . MET A 1 287 ? -3.648 13.006 29.684 1.00 91.50 287 MET A N 1
ATOM 2142 C CA . MET A 1 287 ? -3.447 13.977 28.603 1.00 91.50 287 MET A CA 1
ATOM 2143 C C . MET A 1 287 ? -4.772 14.446 27.982 1.00 91.50 287 MET A C 1
ATOM 2145 O O . MET A 1 287 ? -4.937 15.629 27.673 1.00 91.50 287 MET A O 1
ATOM 2149 N N . VAL A 1 288 ? -5.726 13.532 27.807 1.00 93.50 288 VAL A N 1
ATOM 2150 C CA . VAL A 1 288 ? -6.965 13.771 27.053 1.00 93.50 288 VAL A CA 1
ATOM 2151 C C . VAL A 1 288 ? -8.073 14.414 27.909 1.00 93.50 288 VAL A C 1
ATOM 2153 O O . VAL A 1 288 ? -8.763 15.340 27.461 1.00 93.50 288 VAL A O 1
ATOM 2156 N N . LEU A 1 289 ? -8.250 13.974 29.161 1.00 94.06 289 LEU A N 1
ATOM 2157 C CA . LEU A 1 289 ? -9.348 14.395 30.048 1.00 94.06 289 LEU A CA 1
ATOM 2158 C C . LEU A 1 289 ? -9.485 15.919 30.236 1.00 94.06 289 LEU A C 1
ATOM 2160 O O . LEU A 1 289 ? -10.616 16.420 30.187 1.00 94.06 289 LEU A O 1
ATOM 2164 N N . PRO A 1 290 ? -8.403 16.702 30.440 1.00 92.44 290 PRO A N 1
ATOM 2165 C CA . PRO A 1 290 ? -8.521 18.149 30.616 1.00 92.44 290 PRO A CA 1
ATOM 2166 C C . PRO A 1 290 ? -9.118 18.860 29.393 1.00 92.44 290 PRO A C 1
ATOM 2168 O O . PRO A 1 290 ? -9.806 19.877 29.549 1.00 92.44 290 PRO A O 1
ATOM 2171 N N . GLY A 1 291 ? -8.846 18.357 28.185 1.00 90.50 291 GLY A N 1
ATOM 2172 C CA . GLY A 1 291 ? -9.435 18.847 26.937 1.00 90.50 291 GLY A CA 1
ATOM 2173 C C . GLY A 1 291 ? -10.923 18.520 26.870 1.00 90.50 291 GLY A C 1
ATOM 2174 O O . GLY A 1 291 ? -11.752 19.429 26.763 1.00 90.50 291 GLY A O 1
ATOM 2175 N N . LEU A 1 292 ? -11.263 17.246 27.074 1.00 92.12 292 LEU A N 1
ATOM 2176 C CA . LEU A 1 292 ? -12.637 16.747 27.015 1.00 92.12 292 LEU A CA 1
ATOM 2177 C C . LEU A 1 292 ? -13.578 17.406 28.018 1.00 92.12 292 LEU A C 1
ATOM 2179 O O . LEU A 1 292 ? -14.691 17.772 27.651 1.00 92.12 292 LEU A O 1
ATOM 2183 N N . ARG A 1 293 ? -13.141 17.657 29.261 1.00 92.44 293 ARG A N 1
ATOM 2184 C CA . ARG A 1 293 ? -13.952 18.386 30.262 1.00 92.44 293 ARG A CA 1
ATOM 2185 C C . ARG A 1 293 ? -14.401 19.762 29.758 1.00 92.44 293 ARG A C 1
ATOM 2187 O O . ARG A 1 293 ? -15.480 20.240 30.107 1.00 92.44 293 ARG A O 1
ATOM 2194 N N . ARG A 1 294 ? -13.596 20.386 28.894 1.00 90.31 294 ARG A N 1
ATOM 2195 C CA . ARG A 1 294 ? -13.883 21.680 28.261 1.00 90.31 294 ARG A CA 1
ATOM 2196 C C . ARG A 1 294 ? -14.560 21.547 26.892 1.00 90.31 294 ARG A C 1
ATOM 2198 O O . ARG A 1 294 ? -14.877 22.568 26.299 1.00 90.31 294 ARG A O 1
ATOM 2205 N N . GLY A 1 295 ? -14.820 20.328 26.413 1.00 85.31 295 GLY A N 1
ATOM 2206 C CA . GLY A 1 295 ? -15.350 20.065 25.072 1.00 85.31 295 GLY A CA 1
ATOM 2207 C C . GLY A 1 295 ? -14.350 20.384 23.960 1.00 85.31 295 GLY A C 1
ATOM 2208 O O . GLY A 1 295 ? -14.751 20.819 22.886 1.00 85.31 295 GLY A O 1
ATOM 2209 N N . ARG A 1 296 ? -13.046 20.274 24.244 1.00 88.12 296 ARG A N 1
ATOM 2210 C CA . ARG A 1 296 ? -11.977 20.546 23.279 1.00 88.12 296 ARG A CA 1
ATOM 2211 C C . ARG A 1 296 ? -11.377 19.241 22.783 1.00 88.12 296 ARG A C 1
ATOM 2213 O O . ARG A 1 296 ? -11.137 18.337 23.584 1.00 88.12 296 ARG A O 1
ATOM 2220 N N . LYS A 1 297 ? -11.098 19.201 21.483 1.00 88.00 297 LYS A N 1
ATOM 2221 C CA . LYS A 1 297 ? -10.361 18.113 20.847 1.00 88.00 297 LYS A CA 1
ATOM 2222 C C . LYS A 1 297 ? -8.942 18.029 21.400 1.00 88.00 297 LYS A C 1
ATOM 2224 O O . LYS A 1 297 ? -8.330 19.044 21.743 1.00 88.00 297 LYS A O 1
ATOM 2229 N N . PHE A 1 298 ? -8.442 16.809 21.485 1.00 81.44 298 PHE A N 1
ATOM 2230 C CA . PHE A 1 298 ? -7.046 16.512 21.741 1.00 81.44 298 PHE A CA 1
ATOM 2231 C C . PHE A 1 298 ? -6.316 16.371 20.404 1.00 81.44 298 PHE A C 1
ATOM 2233 O O . PHE A 1 298 ? -6.651 15.503 19.602 1.00 81.44 298 PHE A O 1
ATOM 2240 N N . GLU A 1 299 ? -5.309 17.212 20.187 1.00 70.56 299 GLU A N 1
ATOM 2241 C CA . GLU A 1 299 ? -4.371 17.077 19.075 1.00 70.56 299 GLU A CA 1
ATOM 2242 C C . GLU A 1 299 ? -3.020 16.619 19.640 1.00 70.56 299 GLU A C 1
ATOM 2244 O O . GLU A 1 299 ? -2.351 17.405 20.322 1.00 70.56 299 GLU A O 1
ATOM 2249 N N . PRO A 1 300 ? -2.602 15.360 19.412 1.00 59.59 300 PRO A N 1
ATOM 2250 C CA . PRO A 1 300 ? -1.268 14.932 19.802 1.00 59.59 300 PRO A CA 1
ATOM 2251 C C . PRO A 1 300 ? -0.233 15.700 18.978 1.00 59.59 300 PRO A C 1
ATOM 2253 O O . PRO A 1 300 ? -0.381 15.872 17.761 1.00 59.59 300 PRO A O 1
ATOM 2256 N N . ARG A 1 301 ? 0.840 16.147 19.637 1.00 53.19 301 ARG A N 1
ATOM 2257 C CA . ARG A 1 301 ? 1.971 16.767 18.937 1.00 53.19 301 ARG A CA 1
ATOM 2258 C C . ARG A 1 301 ? 2.589 15.761 17.946 1.00 53.19 301 ARG A C 1
ATOM 2260 O O . ARG A 1 301 ? 2.478 14.559 18.179 1.00 53.19 301 ARG A O 1
ATOM 2267 N N . PRO A 1 302 ? 3.233 16.193 16.847 1.00 45.16 302 PRO A N 1
ATOM 2268 C CA . PRO A 1 302 ? 3.795 15.279 15.846 1.00 45.16 302 PRO A CA 1
ATOM 2269 C C . PRO A 1 302 ? 4.763 14.223 16.407 1.00 45.16 302 PRO A C 1
ATOM 2271 O O . PRO A 1 302 ? 4.769 13.099 15.929 1.00 45.16 302 PRO A O 1
ATOM 2274 N N . ASP A 1 303 ? 5.522 14.557 17.451 1.00 43.16 303 ASP A N 1
ATOM 2275 C CA . ASP A 1 303 ? 6.421 13.677 18.217 1.00 43.16 303 ASP A CA 1
ATOM 2276 C C . ASP A 1 303 ? 5.683 12.686 19.139 1.00 43.16 303 ASP A C 1
ATOM 2278 O O . ASP A 1 303 ? 6.248 11.686 19.572 1.00 43.16 303 ASP A O 1
ATOM 2282 N N . GLN A 1 304 ? 4.410 12.957 19.424 1.00 44.19 304 GLN A N 1
ATOM 2283 C CA . GLN A 1 304 ? 3.496 12.119 20.205 1.00 44.19 304 GLN A CA 1
ATOM 2284 C C . GLN A 1 304 ? 2.521 11.338 19.317 1.00 44.19 304 GLN A C 1
ATOM 2286 O O . GLN A 1 304 ? 1.818 10.455 19.815 1.00 44.19 304 GLN A O 1
ATOM 2291 N N . ARG A 1 305 ? 2.472 11.640 18.008 1.00 48.09 305 ARG A N 1
ATOM 2292 C CA . ARG A 1 305 ? 1.833 10.775 17.019 1.00 48.09 305 ARG A CA 1
ATOM 2293 C C . ARG A 1 305 ? 2.660 9.510 16.972 1.00 48.09 305 ARG A C 1
ATOM 2295 O O . ARG A 1 305 ? 3.732 9.464 16.377 1.00 48.09 305 ARG A O 1
ATOM 2302 N N . LEU A 1 306 ? 2.153 8.479 17.623 1.00 44.75 306 LEU A N 1
ATOM 2303 C CA . LEU A 1 306 ? 2.688 7.150 17.454 1.00 44.75 306 LEU A CA 1
ATOM 2304 C C . LEU A 1 306 ? 2.425 6.790 15.999 1.00 44.75 306 LEU A C 1
ATOM 2306 O O . LEU A 1 306 ? 1.293 6.497 15.609 1.00 44.75 306 LEU A O 1
ATOM 2310 N N . THR A 1 307 ? 3.475 6.853 15.182 1.00 36.81 307 THR A N 1
ATOM 2311 C CA . THR A 1 307 ? 3.485 6.083 13.951 1.00 36.81 307 THR A CA 1
ATOM 2312 C C . THR A 1 307 ? 3.072 4.668 14.345 1.00 36.81 307 THR A C 1
ATOM 2314 O O . THR A 1 307 ? 3.480 4.183 15.412 1.00 36.81 307 THR A O 1
ATOM 2317 N N . PRO A 1 308 ? 2.224 3.994 13.553 1.00 36.97 308 PRO A N 1
ATOM 2318 C CA . PRO A 1 308 ? 2.117 2.559 13.695 1.00 36.97 308 PRO A CA 1
ATOM 2319 C C . PRO A 1 308 ? 3.558 2.053 13.753 1.00 36.97 308 PRO A C 1
ATOM 2321 O O . PRO A 1 308 ? 4.330 2.344 12.833 1.00 36.97 308 PRO A O 1
ATOM 2324 N N . GLN A 1 309 ? 3.936 1.362 14.841 1.00 32.03 309 GLN A N 1
ATOM 2325 C CA . GLN A 1 309 ? 5.068 0.437 14.775 1.00 32.03 309 GLN A CA 1
ATOM 2326 C C . GLN A 1 309 ? 4.895 -0.249 13.429 1.00 32.03 309 GLN A C 1
ATOM 2328 O O . GLN A 1 309 ? 3.758 -0.679 13.178 1.00 32.03 309 GLN A O 1
ATOM 2333 N N . PRO A 1 310 ? 5.896 -0.222 12.531 1.00 27.98 310 PRO A N 1
ATOM 2334 C CA . PRO A 1 310 ? 5.731 -0.838 11.235 1.00 27.98 310 PRO A CA 1
ATOM 2335 C C . PRO A 1 310 ? 5.181 -2.225 11.527 1.00 27.98 310 PRO A C 1
ATOM 2337 O O . PRO A 1 310 ? 5.852 -3.045 12.153 1.00 27.98 310 PRO A O 1
ATOM 2340 N N . ILE A 1 311 ? 3.913 -2.455 11.159 1.00 36.97 311 ILE A N 1
ATOM 2341 C CA . ILE A 1 311 ? 3.447 -3.814 10.936 1.00 36.97 311 ILE A CA 1
ATOM 2342 C C . ILE A 1 311 ? 4.520 -4.309 10.010 1.00 36.97 311 ILE A C 1
ATOM 2344 O O . ILE A 1 311 ? 4.717 -3.647 8.986 1.00 36.97 311 ILE A O 1
ATOM 2348 N N . ILE A 1 312 ? 5.276 -5.313 10.462 1.00 30.58 312 ILE A N 1
ATOM 2349 C CA . ILE A 1 312 ? 6.387 -5.895 9.725 1.00 30.58 312 ILE A CA 1
ATOM 2350 C C . ILE A 1 312 ? 5.948 -5.874 8.278 1.00 30.58 312 ILE A C 1
ATOM 2352 O O . ILE A 1 312 ? 4.993 -6.555 7.904 1.00 30.58 312 ILE A O 1
ATOM 2356 N N . ASN A 1 313 ? 6.531 -4.946 7.524 1.00 28.00 313 ASN A N 1
ATOM 2357 C CA . ASN A 1 313 ? 6.131 -4.734 6.160 1.00 28.00 313 ASN A CA 1
ATOM 2358 C C . ASN A 1 313 ? 6.779 -5.941 5.503 1.00 28.00 313 ASN A C 1
ATOM 2360 O O . ASN A 1 313 ? 7.954 -5.902 5.144 1.00 28.00 313 ASN A O 1
ATOM 2364 N N . THR A 1 314 ? 6.067 -7.063 5.422 1.00 31.31 314 THR A N 1
ATOM 2365 C CA . THR A 1 314 ? 6.514 -8.282 4.743 1.00 31.31 314 THR A CA 1
ATOM 2366 C C . THR A 1 314 ? 6.562 -8.060 3.223 1.00 31.31 314 THR A C 1
ATOM 2368 O O . THR A 1 314 ? 6.390 -8.970 2.426 1.00 31.31 314 THR A O 1
ATOM 2371 N N . ALA A 1 315 ? 6.883 -6.837 2.794 1.00 32.75 315 ALA A N 1
ATOM 2372 C CA . ALA A 1 315 ? 7.505 -6.514 1.521 1.00 32.75 315 ALA A CA 1
ATOM 2373 C C . ALA A 1 315 ? 9.032 -6.750 1.537 1.00 32.75 315 ALA A C 1
ATOM 2375 O O . ALA A 1 315 ? 9.715 -6.452 0.567 1.00 32.75 315 ALA A O 1
ATOM 2376 N N . THR A 1 316 ? 9.588 -7.339 2.598 1.00 32.47 316 THR A N 1
ATOM 2377 C CA . THR A 1 316 ? 10.810 -8.152 2.504 1.00 32.47 316 THR A CA 1
ATOM 2378 C C . THR A 1 316 ? 10.655 -9.378 3.391 1.00 32.47 316 THR A C 1
ATOM 2380 O O . THR A 1 316 ? 11.184 -9.456 4.497 1.00 32.47 316 THR A O 1
ATOM 2383 N N . ILE A 1 317 ? 9.935 -10.384 2.891 1.00 36.62 317 ILE A N 1
ATOM 2384 C CA . ILE A 1 317 ? 10.223 -11.756 3.305 1.00 36.62 317 ILE A CA 1
ATOM 2385 C C . ILE A 1 317 ? 11.663 -12.006 2.849 1.00 36.62 317 ILE A C 1
ATOM 2387 O O . ILE A 1 317 ? 11.911 -12.336 1.692 1.00 36.62 317 ILE A O 1
ATOM 2391 N N . LYS A 1 318 ? 12.641 -11.788 3.738 1.00 36.31 318 LYS A N 1
ATOM 2392 C CA . LYS A 1 318 ? 13.929 -12.460 3.586 1.00 36.31 318 LYS A CA 1
ATOM 2393 C C . LYS A 1 318 ? 13.588 -13.957 3.572 1.00 36.31 318 LYS A C 1
ATOM 2395 O O . LYS A 1 318 ? 13.000 -14.414 4.556 1.00 36.31 318 LYS A O 1
ATOM 2400 N N . PRO A 1 319 ? 13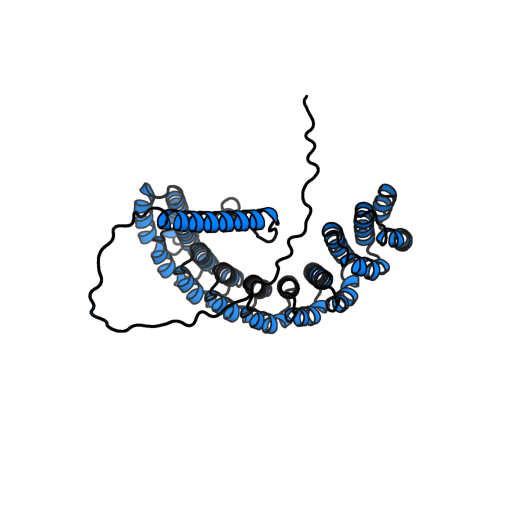.934 -14.711 2.511 1.00 41.44 319 PRO A N 1
ATOM 2401 C CA . PRO A 1 319 ? 13.576 -16.127 2.372 1.00 41.44 319 PRO A CA 1
ATOM 2402 C C . PRO A 1 319 ? 13.893 -16.947 3.629 1.00 41.44 319 PRO A C 1
ATOM 2404 O O . PRO A 1 319 ? 13.148 -17.841 4.006 1.00 41.44 319 PRO A O 1
ATOM 2407 N N . LYS A 1 320 ? 14.948 -16.554 4.349 1.00 39.66 320 LYS A N 1
ATOM 2408 C CA . LYS A 1 320 ? 15.454 -17.219 5.548 1.00 39.66 320 LYS A CA 1
ATOM 2409 C C . LYS A 1 320 ? 14.450 -17.326 6.706 1.00 39.66 320 LYS A C 1
ATOM 2411 O O . LYS A 1 320 ? 14.472 -18.335 7.390 1.00 39.66 320 LYS A O 1
ATOM 2416 N N . ALA A 1 321 ? 13.564 -16.348 6.924 1.00 37.44 321 ALA A N 1
ATOM 2417 C CA . ALA A 1 321 ? 12.613 -16.404 8.047 1.00 37.44 321 ALA A CA 1
ATOM 2418 C C . ALA A 1 321 ? 11.392 -17.293 7.750 1.00 37.44 321 ALA A C 1
ATOM 2420 O O . ALA A 1 321 ? 10.904 -17.979 8.639 1.00 37.44 321 ALA A O 1
ATOM 2421 N N . ALA A 1 322 ? 10.932 -17.318 6.494 1.00 39.09 322 ALA A N 1
ATOM 2422 C CA . ALA A 1 322 ? 9.860 -18.214 6.057 1.00 39.09 322 ALA A CA 1
ATOM 2423 C C . ALA A 1 322 ? 10.350 -19.666 5.945 1.00 39.09 322 ALA A C 1
ATOM 2425 O O . ALA A 1 322 ? 9.631 -20.580 6.331 1.00 39.09 322 ALA A O 1
ATOM 2426 N N . ILE A 1 323 ? 11.591 -19.868 5.485 1.00 44.59 323 ILE A N 1
ATOM 2427 C CA . ILE A 1 323 ? 12.244 -21.183 5.470 1.00 44.59 323 ILE A CA 1
ATOM 2428 C C . ILE A 1 323 ? 12.466 -21.679 6.903 1.00 44.59 323 ILE A C 1
ATOM 2430 O O . ILE A 1 323 ? 12.114 -22.815 7.189 1.00 44.59 323 ILE A O 1
ATOM 2434 N N . LEU A 1 324 ? 12.951 -20.830 7.818 1.00 41.19 324 LEU A N 1
ATOM 2435 C CA . LEU A 1 324 ? 13.156 -21.211 9.219 1.00 41.19 324 LEU A CA 1
ATOM 2436 C C . LEU A 1 324 ? 11.831 -21.539 9.924 1.00 41.19 324 LEU A C 1
ATOM 2438 O O . LEU A 1 324 ? 11.736 -22.580 10.558 1.00 41.19 324 LEU A O 1
ATOM 2442 N N . ALA A 1 325 ? 10.781 -20.732 9.740 1.00 42.91 325 ALA A N 1
ATOM 2443 C CA . ALA A 1 325 ? 9.466 -21.021 10.317 1.00 42.91 325 ALA A CA 1
ATOM 2444 C C . ALA A 1 325 ? 8.825 -22.295 9.727 1.00 42.91 325 ALA A C 1
ATOM 2446 O O . ALA A 1 325 ? 8.165 -23.047 10.443 1.00 42.91 325 ALA A O 1
ATOM 2447 N N . ALA A 1 326 ? 9.031 -22.568 8.432 1.00 44.47 326 ALA A N 1
ATOM 2448 C CA . ALA A 1 326 ? 8.576 -23.805 7.798 1.00 44.47 326 ALA A CA 1
ATOM 2449 C C . ALA A 1 326 ? 9.372 -25.028 8.285 1.00 44.47 326 ALA A C 1
ATOM 2451 O O . ALA A 1 326 ? 8.778 -26.073 8.543 1.00 44.47 326 ALA A O 1
ATOM 2452 N N . GLN A 1 327 ? 10.688 -24.890 8.469 1.00 49.78 327 GLN A N 1
ATOM 2453 C CA . GLN A 1 327 ? 11.564 -25.932 9.011 1.00 49.78 327 GLN A CA 1
ATOM 2454 C C . GLN A 1 327 ? 11.256 -26.229 10.483 1.00 49.78 327 GLN A C 1
ATOM 2456 O O . GLN A 1 327 ? 11.165 -27.394 10.856 1.00 49.78 327 GLN A O 1
ATOM 2461 N N . GLU A 1 328 ? 11.025 -25.206 11.307 1.00 51.75 328 GLU A N 1
ATOM 2462 C CA . GLU A 1 328 ? 10.652 -25.361 12.718 1.00 51.75 328 GLU A CA 1
ATOM 2463 C C . GLU A 1 328 ? 9.276 -26.023 12.870 1.00 51.75 328 GLU A C 1
ATOM 2465 O O . GLU A 1 328 ? 9.100 -26.902 13.714 1.00 51.75 328 GLU A O 1
ATOM 2470 N N . ASN A 1 329 ? 8.303 -25.669 12.022 1.00 50.09 329 ASN A N 1
ATOM 2471 C CA . ASN A 1 329 ? 6.981 -26.292 12.063 1.00 50.09 329 ASN A CA 1
ATOM 2472 C C . ASN A 1 329 ? 7.008 -27.736 11.523 1.00 50.09 329 ASN A C 1
ATOM 2474 O O . ASN A 1 329 ? 6.337 -28.599 12.084 1.00 50.09 329 ASN A O 1
ATOM 2478 N N . ALA A 1 330 ? 7.821 -28.027 10.500 1.00 52.62 330 ALA A N 1
ATOM 2479 C CA . ALA A 1 330 ? 8.044 -29.390 10.013 1.00 52.62 330 ALA A CA 1
ATOM 2480 C C . ALA A 1 330 ? 8.761 -30.265 11.058 1.00 52.62 330 ALA A C 1
ATOM 2482 O O . ALA A 1 330 ? 8.351 -31.400 11.289 1.00 52.62 330 ALA A O 1
ATOM 2483 N N . ALA A 1 331 ? 9.773 -29.726 11.747 1.00 54.94 331 ALA A N 1
ATOM 2484 C CA . ALA A 1 331 ? 10.471 -30.415 12.830 1.00 54.94 331 ALA A CA 1
ATOM 2485 C C . ALA A 1 331 ? 9.552 -30.682 14.032 1.00 54.94 331 ALA A C 1
ATOM 2487 O O . ALA A 1 331 ? 9.610 -31.761 14.618 1.00 54.94 331 ALA A O 1
ATOM 2488 N N . ARG A 1 332 ? 8.661 -29.739 14.371 1.00 67.56 332 ARG A N 1
ATOM 2489 C CA . ARG A 1 332 ? 7.656 -29.930 15.426 1.00 67.56 332 ARG A CA 1
ATOM 2490 C C . ARG A 1 332 ? 6.666 -31.042 15.078 1.00 67.56 332 ARG A C 1
ATOM 2492 O O . ARG A 1 332 ? 6.414 -31.897 15.917 1.00 67.56 332 ARG A O 1
ATOM 2499 N N . ILE A 1 333 ? 6.152 -31.063 13.847 1.00 66.06 333 ILE A N 1
ATOM 2500 C CA . ILE A 1 333 ? 5.220 -32.106 13.385 1.00 66.06 333 ILE A CA 1
ATOM 2501 C C . ILE A 1 333 ? 5.911 -33.477 13.359 1.00 66.06 333 ILE A C 1
ATOM 2503 O O . ILE A 1 333 ? 5.333 -34.457 13.821 1.00 66.06 333 ILE A O 1
ATOM 2507 N N . ALA A 1 334 ? 7.165 -33.548 12.899 1.00 61.44 334 ALA A N 1
ATOM 2508 C CA . ALA A 1 334 ? 7.944 -34.785 12.915 1.00 61.44 334 ALA A CA 1
ATOM 2509 C C . ALA A 1 334 ? 8.218 -35.286 14.347 1.00 61.44 334 ALA A C 1
ATOM 2511 O O . ALA A 1 334 ? 8.138 -36.485 14.602 1.00 61.44 334 ALA A O 1
ATOM 2512 N N . ALA A 1 335 ? 8.489 -34.383 15.296 1.00 61.88 335 ALA A N 1
ATOM 2513 C CA . ALA A 1 335 ? 8.673 -34.733 16.704 1.00 61.88 335 ALA A CA 1
ATOM 2514 C C . ALA A 1 335 ? 7.367 -35.201 17.372 1.00 61.88 335 ALA A C 1
ATOM 2516 O O . ALA A 1 335 ? 7.389 -36.154 18.146 1.00 61.88 335 ALA A O 1
ATOM 2517 N N . GLU A 1 336 ? 6.229 -34.575 17.052 1.00 67.00 336 GLU A N 1
ATOM 2518 C CA . GLU A 1 336 ? 4.903 -34.991 17.532 1.00 67.00 336 GLU A CA 1
ATOM 2519 C C . GLU A 1 336 ? 4.512 -36.376 16.982 1.00 67.00 336 GLU A C 1
ATOM 2521 O O . GLU A 1 336 ? 3.991 -37.207 17.724 1.00 67.00 336 GLU A O 1
ATOM 2526 N N . GLN A 1 337 ? 4.831 -36.666 15.716 1.00 67.31 337 GLN A N 1
ATOM 2527 C CA . GLN A 1 337 ? 4.593 -37.977 15.099 1.00 67.31 337 GLN A CA 1
ATOM 2528 C C . GLN A 1 337 ? 5.532 -39.066 15.633 1.00 67.31 337 GLN A C 1
ATOM 2530 O O . GLN A 1 337 ? 5.086 -40.183 15.884 1.00 67.31 337 GLN A O 1
ATOM 2535 N N . ALA A 1 338 ? 6.808 -38.747 15.867 1.00 63.22 338 ALA A N 1
ATOM 2536 C CA . ALA A 1 338 ? 7.753 -39.678 16.481 1.00 63.22 338 ALA A CA 1
ATOM 2537 C C . ALA A 1 338 ? 7.376 -39.995 17.938 1.00 63.22 338 ALA A C 1
ATOM 2539 O O . ALA A 1 338 ? 7.448 -41.146 18.350 1.00 63.22 338 ALA A O 1
ATOM 2540 N N . ALA A 1 339 ? 6.912 -39.004 18.708 1.00 61.97 339 ALA A N 1
ATOM 2541 C CA . ALA A 1 339 ? 6.431 -39.220 20.072 1.00 61.97 339 ALA A CA 1
ATOM 2542 C C . ALA A 1 339 ? 5.148 -40.069 20.121 1.00 61.97 339 ALA A C 1
ATOM 2544 O O . ALA A 1 339 ? 4.985 -40.864 21.044 1.00 61.97 339 ALA A O 1
ATOM 2545 N N . ALA A 1 340 ? 4.260 -39.927 19.130 1.00 57.34 340 ALA A N 1
ATOM 2546 C CA . ALA A 1 340 ? 3.073 -40.770 18.997 1.00 57.34 340 ALA A CA 1
ATOM 2547 C C . ALA A 1 340 ? 3.434 -42.228 18.654 1.00 57.34 340 ALA A C 1
ATOM 2549 O O . ALA A 1 340 ? 2.865 -43.139 19.244 1.00 57.34 340 ALA A O 1
ATOM 2550 N N . ALA A 1 341 ? 4.423 -42.448 17.779 1.00 56.22 341 ALA A N 1
ATOM 2551 C CA . ALA A 1 341 ? 4.897 -43.788 17.426 1.00 56.22 341 ALA A CA 1
ATOM 2552 C C . ALA A 1 341 ? 5.611 -44.497 18.595 1.00 56.22 341 ALA A C 1
ATOM 2554 O O . ALA A 1 341 ? 5.400 -45.684 18.819 1.00 56.22 341 ALA A O 1
ATOM 2555 N N . SER A 1 342 ? 6.395 -43.770 19.399 1.00 51.22 342 SER A N 1
ATOM 2556 C CA . SER A 1 342 ? 7.078 -44.341 20.572 1.00 51.22 342 SER A CA 1
ATOM 2557 C C . SER A 1 342 ? 6.134 -44.722 21.720 1.00 51.22 342 SER A C 1
ATOM 2559 O O . SER A 1 342 ? 6.508 -45.520 22.573 1.00 51.22 342 SER A O 1
ATOM 2561 N N . LEU A 1 343 ? 4.921 -44.157 21.766 1.00 49.38 343 LEU A N 1
ATOM 2562 C CA . LEU A 1 343 ? 3.895 -44.514 22.754 1.00 49.38 343 LEU A CA 1
ATOM 2563 C C . LEU A 1 343 ? 3.103 -45.773 22.364 1.00 49.38 343 LEU A C 1
ATOM 2565 O O . LEU A 1 343 ? 2.481 -46.377 23.234 1.00 49.38 343 LEU A O 1
ATOM 2569 N N . GLU A 1 344 ? 3.143 -46.191 21.096 1.00 49.03 344 GLU A N 1
ATOM 2570 C CA . GLU A 1 344 ? 2.522 -47.441 20.635 1.00 49.03 344 GLU A CA 1
ATOM 2571 C C . GLU A 1 344 ? 3.442 -48.669 20.798 1.00 49.03 344 GLU A C 1
ATOM 2573 O O . GLU A 1 344 ? 2.946 -49.794 20.826 1.00 49.03 344 GLU A O 1
ATOM 2578 N N . GLU A 1 345 ? 4.758 -48.486 20.979 1.00 48.47 345 GLU A N 1
ATOM 2579 C CA . GLU A 1 345 ? 5.715 -49.594 21.175 1.00 48.47 345 GLU A CA 1
ATOM 2580 C C . GLU A 1 345 ? 5.913 -50.028 22.646 1.00 48.47 345 GLU A C 1
ATOM 2582 O O . GLU A 1 345 ? 6.498 -51.082 22.896 1.00 48.47 345 GLU A O 1
ATOM 2587 N N . GLU A 1 346 ? 5.378 -49.295 23.631 1.00 43.12 346 GLU A N 1
ATOM 2588 C CA . GLU A 1 346 ? 5.411 -49.681 25.055 1.00 43.12 346 GLU A CA 1
ATOM 2589 C C . GLU A 1 346 ? 4.019 -50.061 25.592 1.00 43.12 346 GLU A C 1
ATOM 2591 O O . GLU A 1 346 ? 3.465 -49.426 26.489 1.00 43.12 346 GLU A O 1
ATOM 2596 N N . MET A 1 347 ? 3.458 -51.163 25.092 1.00 36.66 347 MET A N 1
ATOM 2597 C CA . MET A 1 347 ? 2.434 -51.914 25.824 1.00 36.66 347 MET A CA 1
ATOM 2598 C C . MET A 1 347 ? 2.810 -53.401 25.880 1.00 36.66 347 MET A C 1
ATOM 2600 O O . MET A 1 347 ? 2.907 -54.042 24.833 1.00 36.66 347 MET A O 1
ATOM 2604 N N . PRO A 1 348 ? 3.028 -53.989 27.074 1.00 37.41 348 PRO A N 1
ATOM 2605 C CA . PRO A 1 348 ? 3.301 -55.410 27.187 1.00 37.41 348 PRO A CA 1
ATOM 2606 C C . PRO A 1 348 ? 2.009 -56.188 26.942 1.00 37.41 348 PRO A C 1
ATOM 2608 O O . PRO A 1 348 ? 0.966 -55.893 27.526 1.00 37.41 348 PRO A O 1
ATOM 2611 N N . GLY A 1 349 ? 2.097 -57.174 26.052 1.00 40.75 349 GLY A N 1
ATOM 2612 C CA . GLY A 1 349 ? 1.011 -58.099 25.781 1.00 40.75 349 GLY A CA 1
ATOM 2613 C C . GLY A 1 349 ? 0.699 -58.949 27.005 1.00 40.75 349 GLY A C 1
ATOM 2614 O O . GLY A 1 349 ? 1.586 -59.621 27.524 1.00 40.75 349 GLY A O 1
ATOM 2615 N N . ASP A 1 350 ? -0.571 -58.953 27.395 1.00 33.34 350 ASP A N 1
ATOM 2616 C CA . ASP A 1 350 ? -1.171 -60.062 28.119 1.00 33.34 350 ASP A CA 1
ATOM 2617 C C . ASP A 1 350 ? -2.366 -60.584 27.316 1.00 33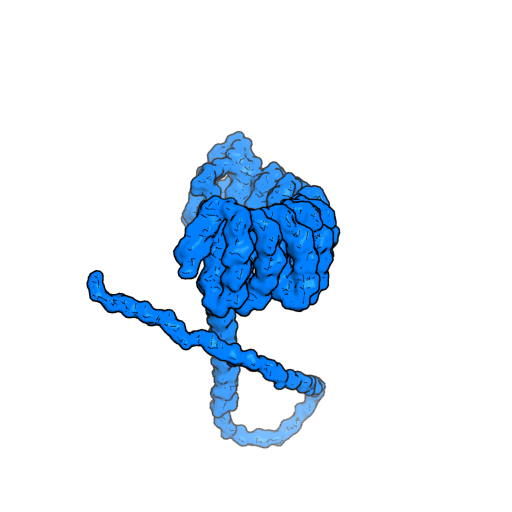.34 350 ASP A C 1
ATOM 2619 O O . ASP A 1 350 ? -3.269 -59.856 26.899 1.00 33.34 350 ASP A O 1
ATOM 2623 N N . ASP A 1 351 ? -2.270 -61.881 27.068 1.00 35.91 351 ASP A N 1
ATOM 2624 C CA . ASP A 1 351 ? -3.231 -62.796 26.478 1.00 35.91 351 ASP A CA 1
ATOM 2625 C C . ASP A 1 351 ? -4.529 -62.828 27.304 1.00 35.91 351 ASP A C 1
ATOM 2627 O O . ASP A 1 351 ? -4.464 -62.792 28.531 1.00 35.91 351 ASP A O 1
ATOM 2631 N N . LEU A 1 352 ? -5.689 -62.891 26.636 1.00 34.34 352 LEU A N 1
ATOM 2632 C CA . LEU A 1 352 ? -6.820 -63.778 26.953 1.00 34.34 352 LEU A CA 1
ATOM 2633 C C . LEU A 1 352 ? -8.046 -63.453 26.070 1.00 34.34 352 LEU A C 1
ATOM 2635 O O . LEU A 1 352 ? -8.737 -62.457 26.260 1.00 34.34 352 LEU A O 1
ATOM 2639 N N . GLY A 1 353 ? -8.349 -64.385 25.162 1.00 31.08 353 GLY A N 1
ATOM 2640 C CA . GLY A 1 353 ? -9.677 -65.008 25.061 1.00 31.08 353 GLY A CA 1
ATOM 2641 C C . GLY A 1 353 ? -10.877 -64.153 24.634 1.00 31.08 353 GLY A C 1
ATOM 2642 O O . GLY A 1 353 ? -11.556 -63.546 25.453 1.00 31.08 353 GLY A O 1
ATOM 2643 N N . VAL A 1 354 ? -11.201 -64.262 23.346 1.00 36.03 354 VAL A N 1
ATOM 2644 C CA . VAL A 1 354 ? -12.524 -64.065 22.723 1.00 36.03 354 VAL A CA 1
ATOM 2645 C C . VAL A 1 354 ? -13.718 -64.504 23.586 1.00 36.03 354 VAL A C 1
ATOM 2647 O O . VAL A 1 354 ? -13.761 -65.643 24.037 1.00 36.03 354 VAL A O 1
ATOM 2650 N N . ASP A 1 355 ? -14.740 -63.645 23.671 1.00 29.41 355 ASP A N 1
ATOM 2651 C CA . ASP A 1 355 ? -16.118 -64.011 23.316 1.00 29.41 355 ASP A CA 1
ATOM 2652 C C . ASP A 1 355 ? -16.984 -62.764 23.057 1.00 29.41 355 ASP A C 1
ATOM 2654 O O . ASP A 1 355 ? -16.747 -61.680 23.588 1.00 29.41 355 ASP A O 1
ATOM 2658 N N . GLY A 1 356 ? -17.931 -62.920 22.131 1.00 30.59 356 GLY A N 1
ATOM 2659 C CA . GLY A 1 356 ? -18.552 -61.847 21.356 1.00 30.59 356 GLY A CA 1
ATOM 2660 C C . GLY A 1 356 ? -19.568 -60.955 22.071 1.00 30.59 356 GLY A C 1
ATOM 2661 O O . GLY A 1 356 ? -20.082 -61.284 23.132 1.00 30.59 356 GLY A O 1
ATOM 2662 N N . ILE A 1 357 ? -19.889 -59.839 21.407 1.00 31.11 357 ILE A N 1
ATOM 2663 C CA . ILE A 1 357 ? -21.232 -59.355 21.024 1.00 31.11 357 ILE A CA 1
ATOM 2664 C C . ILE A 1 357 ? -20.997 -58.103 20.159 1.00 31.11 357 ILE A C 1
ATOM 2666 O O . ILE A 1 357 ? -20.325 -57.165 20.578 1.00 31.11 357 ILE A O 1
ATOM 2670 N N . GLY A 1 358 ? -21.499 -58.122 18.923 1.00 29.23 358 GLY A N 1
ATOM 2671 C CA . GLY A 1 358 ? -21.335 -57.031 17.964 1.00 29.23 358 GLY A CA 1
ATOM 2672 C C . GLY A 1 358 ? -22.361 -55.914 18.115 1.00 29.23 358 GLY A C 1
ATOM 2673 O O . GLY A 1 358 ? -23.410 -56.134 18.710 1.00 29.23 358 GLY A O 1
ATOM 2674 N N . VAL A 1 359 ? -22.059 -54.760 17.513 1.00 29.22 359 VAL A N 1
ATOM 2675 C CA . VAL A 1 359 ? -22.968 -53.958 16.672 1.00 29.22 359 VAL A CA 1
ATOM 2676 C C . VAL A 1 359 ? -22.191 -52.825 15.983 1.00 29.22 359 VAL A C 1
ATOM 2678 O O . VAL A 1 359 ? -21.472 -52.081 16.639 1.00 29.22 359 VAL A O 1
ATOM 2681 N N . ASP A 1 360 ? -22.376 -52.752 14.664 1.00 29.42 360 ASP A N 1
ATOM 2682 C CA . ASP A 1 360 ? -22.426 -51.593 13.761 1.00 29.42 360 ASP A CA 1
ATOM 2683 C C . ASP A 1 360 ? -21.486 -50.386 13.940 1.00 29.42 360 ASP A C 1
ATOM 2685 O O . ASP A 1 360 ? -21.592 -49.614 14.892 1.00 29.42 360 ASP A O 1
ATOM 2689 N N . GLY A 1 361 ? -20.725 -50.089 12.876 1.00 28.56 361 GLY A N 1
ATOM 2690 C CA . GLY A 1 361 ? -20.310 -48.715 12.582 1.00 28.56 361 GLY A CA 1
ATOM 2691 C C . GLY A 1 361 ? -19.105 -48.551 11.651 1.00 28.56 361 GLY A C 1
ATOM 2692 O O . GLY A 1 361 ? -17.977 -48.632 12.108 1.00 28.56 361 GLY A O 1
ATOM 2693 N N . VAL A 1 362 ? -19.389 -48.153 10.402 1.00 31.08 362 VAL A N 1
ATOM 2694 C CA . VAL A 1 362 ? -18.563 -47.314 9.499 1.00 31.08 362 VAL A CA 1
ATOM 2695 C C . VAL A 1 362 ? -17.162 -47.814 9.098 1.00 31.08 362 VAL A C 1
ATOM 2697 O O . VAL A 1 362 ? -16.162 -47.451 9.707 1.00 31.08 362 VAL A O 1
ATOM 2700 N N . ASP A 1 363 ? -17.086 -48.503 7.952 1.00 29.80 363 ASP A N 1
ATOM 2701 C CA . ASP A 1 363 ? -15.859 -48.573 7.149 1.00 29.80 363 ASP A CA 1
ATOM 2702 C C . ASP A 1 363 ? -15.749 -47.343 6.238 1.00 29.80 363 ASP A C 1
ATOM 2704 O O . ASP A 1 363 ? -16.630 -47.052 5.422 1.00 29.80 363 ASP A O 1
ATOM 2708 N N . GLY A 1 364 ? -14.645 -46.618 6.410 1.00 28.66 364 GLY A N 1
ATOM 2709 C CA . GLY A 1 364 ? -14.159 -45.600 5.494 1.00 28.66 364 GLY A CA 1
ATOM 2710 C C . GLY A 1 364 ? -13.294 -46.223 4.401 1.00 28.66 364 GLY A C 1
ATOM 2711 O O . GLY A 1 364 ? -12.343 -46.948 4.682 1.00 28.66 364 GLY A O 1
ATOM 2712 N N . GLU A 1 365 ? -13.586 -45.891 3.146 1.00 29.80 365 GLU A N 1
ATOM 2713 C CA . GLU A 1 365 ? -12.651 -46.099 2.042 1.00 29.80 365 GLU A CA 1
ATOM 2714 C C . GLU A 1 365 ? -11.581 -45.000 2.066 1.00 29.80 365 GLU A C 1
ATOM 2716 O O . GLU A 1 365 ? -11.841 -43.816 1.837 1.00 29.80 365 GLU A O 1
ATOM 2721 N N . LEU A 1 366 ? -10.355 -45.424 2.365 1.00 30.66 366 LEU A N 1
ATOM 2722 C CA . LEU A 1 366 ? -9.127 -44.650 2.253 1.00 30.66 366 LEU A CA 1
ATOM 2723 C C . LEU A 1 366 ? -8.858 -44.310 0.781 1.00 30.66 366 LEU A C 1
ATOM 2725 O O . LEU A 1 366 ? -8.480 -45.166 -0.020 1.00 30.66 366 LEU A O 1
ATOM 2729 N N . ALA A 1 367 ? -9.016 -43.033 0.436 1.00 29.97 367 ALA A N 1
ATOM 2730 C CA . ALA A 1 367 ? -8.519 -42.475 -0.811 1.00 29.97 367 ALA A CA 1
ATOM 2731 C C . ALA A 1 367 ? -6.989 -42.357 -0.751 1.00 29.97 367 ALA A C 1
ATOM 2733 O O . ALA A 1 367 ? -6.436 -41.597 0.045 1.00 29.97 367 ALA A O 1
ATOM 2734 N N . GLY A 1 368 ? -6.307 -43.101 -1.621 1.00 29.27 368 GLY A N 1
ATOM 2735 C CA . GLY A 1 368 ? -4.899 -42.888 -1.919 1.00 29.27 368 GLY A CA 1
ATOM 2736 C C . GLY A 1 368 ? -4.683 -41.533 -2.593 1.00 29.27 368 GLY A C 1
ATOM 2737 O O . GLY A 1 368 ? -5.372 -41.188 -3.552 1.00 29.27 368 GLY A O 1
ATOM 2738 N N . VAL A 1 369 ? -3.690 -40.782 -2.119 1.00 29.72 369 VAL A N 1
ATOM 2739 C CA . VAL A 1 369 ? -3.126 -39.644 -2.848 1.00 29.72 369 VAL A CA 1
ATOM 2740 C C . VAL A 1 369 ? -1.625 -39.862 -2.956 1.00 29.72 369 VAL A C 1
ATOM 2742 O O . VAL A 1 369 ? -0.914 -39.964 -1.960 1.00 29.72 369 VAL A O 1
ATOM 2745 N N . ALA A 1 370 ? -1.181 -39.982 -4.203 1.00 27.81 370 ALA A N 1
ATOM 2746 C CA . ALA A 1 370 ? 0.206 -40.089 -4.604 1.00 27.81 370 ALA A CA 1
ATOM 2747 C C . ALA A 1 370 ? 0.984 -38.819 -4.220 1.00 27.81 370 ALA A C 1
ATOM 2749 O O . ALA A 1 370 ? 0.576 -37.706 -4.551 1.00 27.81 370 ALA A O 1
ATOM 2750 N N . LEU A 1 371 ? 2.122 -39.004 -3.551 1.00 27.77 371 LEU A N 1
ATOM 2751 C CA . LEU A 1 371 ? 3.153 -37.985 -3.388 1.00 27.77 371 LEU A CA 1
ATOM 2752 C C . LEU A 1 371 ? 3.977 -37.943 -4.679 1.00 27.77 371 LEU A C 1
ATOM 2754 O O . LEU A 1 371 ? 4.672 -38.906 -4.996 1.00 27.77 371 LEU A O 1
ATOM 2758 N N . ALA A 1 372 ? 3.869 -36.845 -5.423 1.00 28.27 372 ALA A N 1
ATOM 2759 C CA . ALA A 1 372 ? 4.772 -36.515 -6.517 1.00 28.27 372 ALA A CA 1
ATOM 2760 C C . ALA A 1 372 ? 5.782 -35.464 -6.032 1.00 28.27 372 ALA A C 1
ATOM 2762 O O . ALA A 1 372 ? 5.396 -34.401 -5.549 1.00 28.27 372 ALA A O 1
ATOM 2763 N N . ASP A 1 373 ? 7.052 -35.849 -6.138 1.00 28.17 373 ASP A N 1
ATOM 2764 C CA . ASP A 1 373 ? 8.311 -35.100 -6.136 1.00 28.17 373 ASP A CA 1
ATOM 2765 C C . ASP A 1 373 ? 8.260 -33.579 -5.900 1.00 28.17 373 ASP A C 1
ATOM 2767 O O . ASP A 1 373 ? 7.853 -32.795 -6.759 1.00 28.17 373 ASP A O 1
ATOM 2771 N N . VAL A 1 374 ? 8.818 -33.156 -4.761 1.00 29.12 374 VAL A N 1
ATOM 2772 C CA . VAL A 1 374 ? 9.342 -31.798 -4.569 1.00 29.12 374 VAL A CA 1
ATOM 2773 C C . VAL A 1 374 ? 10.863 -31.879 -4.665 1.00 29.12 374 VAL A C 1
ATOM 2775 O O . VAL A 1 374 ? 11.537 -32.323 -3.737 1.00 29.12 374 VAL A O 1
ATOM 2778 N N . ASP A 1 375 ? 11.381 -31.460 -5.814 1.00 27.56 375 ASP A N 1
ATOM 2779 C CA . ASP A 1 375 ? 12.799 -31.232 -6.072 1.00 27.56 375 ASP A CA 1
ATOM 2780 C C . ASP A 1 375 ? 13.284 -30.022 -5.248 1.00 27.56 375 ASP A C 1
ATOM 2782 O O . ASP A 1 375 ? 12.880 -28.881 -5.483 1.00 27.56 375 ASP A O 1
ATOM 2786 N N . LEU A 1 376 ? 14.107 -30.287 -4.231 1.00 30.94 376 LEU A N 1
ATOM 2787 C CA . LEU A 1 376 ? 14.826 -29.289 -3.436 1.00 30.94 376 LEU A CA 1
ATOM 2788 C C . LEU A 1 376 ? 16.316 -29.301 -3.826 1.00 30.94 376 LEU A C 1
ATOM 2790 O O . LEU A 1 376 ? 17.167 -29.672 -3.021 1.00 30.94 376 LEU A O 1
ATOM 2794 N N . GLY A 1 377 ? 16.654 -28.888 -5.049 1.00 25.73 377 GLY A N 1
ATOM 2795 C CA . GLY A 1 377 ? 17.993 -28.355 -5.342 1.00 25.73 377 GLY A CA 1
ATOM 2796 C C . GLY A 1 377 ? 18.106 -26.956 -4.722 1.00 25.73 377 GLY A C 1
ATOM 2797 O O . GLY A 1 377 ? 17.180 -26.159 -4.834 1.00 25.73 377 GLY A O 1
ATOM 2798 N N . GLY A 1 378 ? 19.136 -26.552 -3.988 1.00 26.47 378 GLY A N 1
ATOM 2799 C CA . GLY A 1 378 ? 20.553 -26.891 -4.028 1.00 26.47 378 GLY A CA 1
ATOM 2800 C C . GLY A 1 378 ? 21.297 -25.545 -3.959 1.00 26.47 378 GLY A C 1
ATOM 2801 O O . GLY A 1 378 ? 20.916 -24.614 -4.661 1.00 26.47 378 GLY A O 1
ATOM 2802 N N . ASP A 1 379 ? 22.298 -25.450 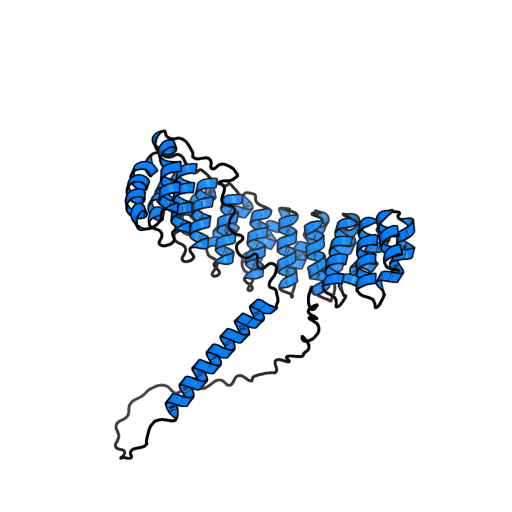-3.084 1.00 30.45 379 ASP A N 1
ATOM 2803 C CA . ASP A 1 379 ? 23.283 -24.361 -2.932 1.00 30.45 379 ASP A CA 1
ATOM 2804 C C . ASP A 1 379 ? 22.880 -23.078 -2.178 1.00 30.45 379 ASP A C 1
ATOM 2806 O O . ASP A 1 379 ? 22.391 -22.098 -2.736 1.00 30.45 379 ASP A O 1
ATOM 2810 N N . LEU A 1 380 ? 23.211 -23.051 -0.879 1.00 27.64 380 LEU A N 1
ATOM 2811 C CA . LEU A 1 380 ? 23.456 -21.828 -0.101 1.00 27.64 380 LEU A CA 1
ATOM 2812 C C . LEU A 1 380 ? 24.406 -22.130 1.075 1.00 27.64 380 LEU A C 1
ATOM 2814 O O . LEU A 1 380 ? 23.997 -22.113 2.235 1.00 27.64 380 LEU A O 1
ATOM 2818 N N . VAL A 1 381 ? 25.678 -22.401 0.782 1.00 29.62 381 VAL A N 1
ATOM 2819 C CA . VAL A 1 381 ? 26.783 -22.234 1.739 1.00 29.62 381 VAL A CA 1
ATOM 2820 C C . VAL A 1 381 ? 28.021 -21.833 0.941 1.00 29.62 381 VAL A C 1
ATOM 2822 O O . VAL A 1 381 ? 28.472 -22.621 0.125 1.00 29.62 381 VAL A O 1
ATOM 2825 N N . ASP A 1 382 ? 28.482 -20.591 1.099 1.00 27.77 382 ASP A N 1
ATOM 2826 C CA . ASP A 1 382 ? 29.892 -20.254 1.345 1.00 27.77 382 ASP A CA 1
ATOM 2827 C C . ASP A 1 382 ? 30.065 -18.728 1.512 1.00 27.77 382 ASP A C 1
ATOM 2829 O O . ASP A 1 382 ? 29.287 -17.927 0.992 1.00 27.77 382 ASP A O 1
ATOM 2833 N N . ASP A 1 383 ? 31.073 -18.374 2.310 1.00 28.30 383 ASP A N 1
ATOM 2834 C CA . ASP A 1 383 ? 31.681 -17.054 2.539 1.00 28.30 383 ASP A CA 1
ATOM 2835 C C . ASP A 1 383 ? 31.035 -16.077 3.545 1.00 28.30 383 ASP A C 1
ATOM 2837 O O . ASP A 1 383 ? 30.410 -15.067 3.218 1.00 28.30 383 ASP A O 1
ATOM 2841 N N . LEU A 1 384 ? 31.336 -16.321 4.827 1.00 27.69 384 LEU A N 1
ATOM 2842 C CA . LEU A 1 384 ? 31.535 -15.270 5.833 1.00 27.69 384 LEU A CA 1
ATOM 2843 C C . LEU A 1 384 ? 32.947 -15.416 6.420 1.00 27.69 384 LEU A C 1
ATOM 2845 O O . LEU A 1 384 ? 33.142 -16.100 7.423 1.00 27.69 384 LEU A O 1
ATOM 2849 N N . GLU A 1 385 ? 33.930 -14.761 5.800 1.00 27.97 385 GLU A N 1
ATOM 2850 C CA . GLU A 1 385 ? 35.217 -14.485 6.443 1.00 27.97 385 GLU A CA 1
ATOM 2851 C C . GLU A 1 385 ? 35.036 -13.402 7.518 1.00 27.97 385 GLU A C 1
ATOM 2853 O O . GLU A 1 385 ? 34.534 -12.302 7.271 1.00 27.97 385 GLU A O 1
ATOM 2858 N N . VAL A 1 386 ? 35.450 -13.741 8.736 1.00 31.70 386 VAL A N 1
ATOM 2859 C CA . VAL A 1 386 ? 35.602 -12.841 9.883 1.00 31.70 386 VAL A CA 1
ATOM 2860 C C . VAL A 1 386 ? 37.026 -12.273 9.838 1.00 31.70 386 VAL A C 1
ATOM 2862 O O . VAL A 1 386 ? 37.958 -13.067 9.736 1.00 31.70 386 VAL A O 1
ATOM 2865 N N . PRO A 1 387 ? 37.256 -10.952 9.952 1.00 30.70 387 PRO A N 1
ATOM 2866 C CA . PRO A 1 387 ? 38.604 -10.441 10.170 1.00 30.70 387 PRO A CA 1
ATOM 2867 C C . PRO A 1 387 ? 38.980 -10.541 11.653 1.00 30.70 387 PRO A C 1
ATOM 2869 O O . PRO A 1 387 ? 38.302 -9.977 12.516 1.00 30.70 387 PRO A O 1
ATOM 2872 N N . ASP A 1 388 ? 40.085 -11.233 11.926 1.00 31.12 388 ASP A N 1
ATOM 2873 C CA . ASP A 1 388 ? 40.759 -11.273 13.222 1.00 31.12 388 ASP A CA 1
ATOM 2874 C C . ASP A 1 388 ? 41.338 -9.896 13.614 1.00 31.12 388 ASP A C 1
ATOM 2876 O O . ASP A 1 388 ? 42.034 -9.245 12.840 1.00 31.12 388 ASP A O 1
ATOM 2880 N N . SER A 1 389 ? 41.039 -9.494 14.853 1.00 36.12 389 SER A N 1
ATOM 2881 C CA . SER A 1 389 ? 41.786 -8.611 15.773 1.00 36.12 389 SER A CA 1
ATOM 2882 C C . SER A 1 389 ? 42.771 -7.558 15.219 1.00 36.12 389 SER A C 1
ATOM 2884 O O . SER A 1 389 ? 43.880 -7.899 14.804 1.00 36.12 389 SER A O 1
ATOM 2886 N N . LEU A 1 390 ? 42.463 -6.269 15.427 1.00 33.59 390 LEU A N 1
ATOM 2887 C CA . LEU A 1 390 ? 43.011 -5.407 16.504 1.00 33.59 390 LEU A CA 1
ATOM 2888 C C . LEU A 1 390 ? 42.376 -4.009 16.475 1.00 33.59 390 LEU A C 1
ATOM 2890 O O . LEU A 1 390 ? 42.329 -3.403 15.382 1.00 33.59 390 LEU A O 1
#

Foldseek 3Di:
DLVVLQVLLVVLALVCLVVLLVQCPDPPLVSNLSSLLSLLSNLHLVCLVSLLVQLPPPDPSNVVSSLSSLVSNAPSNQVVLLVQCPPPDVSSVLSSLQSLLSNLDPSNLVSLLVQCPDPDPSSVLSSLQSLLSNLDCVSLVSLLVQCPPPDPSNVQSSLSSLLSNADPSSLVSLLVQCPDPDVSSVLSSLQSLLSNLDCVCLVSLLVLCVDPDLSSVLSSLLSLLSNLDPVCLVSLLVSCPPPDPSNVLSSLLSNQSNLALVCQVSLVVSLVVCVPPPPSSVVSSVQRNVSSPVSHHDDQDPVRPPDPPPPPPVVPPPVVVVVVVVVVVVVVVVVVVVVVVVVVVPDDDDDDDDDDDDDDDDDDDDDDDDDDDDDDDDDDDDDDDDDDDD

Sequence (390 aa):
QKSLVIALGELRDASAAPVLLPFLDNENVDLVRHTAEALGRIGDGRAIDPLIKCLDSPSVDVRKVVASALVDIGSESVPALTVALRHPNHNVRMWVAEALGSLKDKGAVNALILALQDDNVRVRRYAALALGEIGDARAAKSLQVLLSDPVQDVRYSAVKAVADIGGKASLQPLTTALGDPDWVVRLAAAKGLGQLNDRAAVPALCDALKDSEWSVRYHAALSLGDLEDLTAVIPLIKALKDPREGVRRGVVESLGRLGDKRAVAALERQRKVEETESKLVVAMIDMVLPGLRRGRKFEPRPDQRLTPQPIINTATIKPKAAILAAQENAARIAAEQAAAASLEEEMPGDDLGVDGIGVDGVDGELAGVALADVDLGGDLVDDLEVPDSL

Nearest PDB structures (foldseek):
  6hwp-assembly1_A  TM=4.938E-01  e=2.307E-14  synthetic construct
  6gx7-assembly2_F  TM=8.896E-01  e=1.511E-08  synthetic construct
  8aw4-assembly1_A  TM=9.030E-01  e=1.856E-08  synthetic construct
  3ltm-assembly1_B  TM=8.962E-01  e=6.910E-08  synthetic construct
  6veh-assembly1_A  TM=8.467E-01  e=8.842E-08  synthetic construct